Protein 4AE8 (pdb70)

Foldseek 3Di:
DWDFQQDDDPLDDPLLVVVVVVVVVVCVVVQKDKDTDTWVDTDPQVPDDPQAAWRKIWIAGQVQLKIKMKIFGHPNQDDPVQFGNPVSVQVVLCVGQLVSCCVHPHDKAWDDKFKDFDATHGHRAIKMKMKGQPDDDPQKTKMWIWIAHSVRPGTGMIMITIIGHDD/DDFLQDDDPLDDPLLVVVVVVVVVVPPVPQKDKDTDDDVPDDDPQPPDDPQAAWRWTWMAGVVQLKIKIKIWGHPNQDDPVQFGDPVSVQVVLCVGQVVSCCSVANDWAWDDKFKDFDATHGHRAIWMKMKGFDDDDPQKTKMKIWIAHSVRPGTGMIMITIIGHD/DDFLQDDDPLDDPLLVVVVVVVVVVPVVPQKDKDTDDDPCVPDDDPQPPDPPQAAWRWIWMAGVVQLKIKIKIWGHPNQDDPVFFGDPVSVQVVLCVGQVVSVCVVQNDWAWDDKFKDFDATHGHRAIWMKMKHFDDDDPQKTKMKIWIAHSVRPDTGMIMITIIGDD/DDFQQDDDPLDDPLLVVLVVVVVVVPVVPQKDKDTDDVDDDPQPPDDPQAAWRKIWIAGQVQLKIKMKIFGHPNQDDPVQFGDPVSVQVVQCVGQLVSCCVHPHDKAWDDKFKDFDATHGHRFIKMKMKHFDDDDPQKTKMWIWIAHSVRPGTGMIMITIIGHDD

Structure (mmCIF, N/CA/C/O backbone):
data_4AE8
#
_entry.id   4AE8
#
_cell.length_a   50.539
_cell.length_b   58.211
_cell.length_c   69.681
_cell.angle_alpha   89.96
_cell.angle_beta   71.14
_cell.angle_gamma   64.60
#
_symmetry.space_group_name_H-M   'P 1'
#
loop_
_entity.id
_entity.type
_entity.pdbx_description
1 polymer 'THIOESTERASE SUPERFAMILY MEMBER 4'
2 water water
#
loop_
_atom_site.group_PDB
_atom_site.id
_atom_site.type_symbol
_atom_site.label_atom_id
_atom_site.label_alt_id
_atom_site.label_comp_id
_atom_site.label_asym_id
_atom_site.label_entity_id
_atom_site.label_seq_id
_atom_site.pdbx_PDB_ins_code
_atom_site.Cartn_x
_atom_site.Cartn_y
_atom_site.Cartn_z
_atom_site.occupancy
_atom_site.B_iso_or_equiv
_atom_site.auth_seq_id
_atom_site.auth_comp_id
_atom_site.auth_asym_id
_atom_site.auth_atom_id
_atom_site.pdbx_PDB_model_num
ATOM 1 N N . ILE A 1 13 ? 21.160 -46.287 1.506 1.00 59.99 42 ILE A N 1
ATOM 2 C CA . ILE A 1 13 ? 22.075 -46.638 2.587 1.00 57.65 42 ILE A CA 1
ATOM 3 C C . ILE A 1 13 ? 22.355 -45.423 3.473 1.00 56.73 42 ILE A C 1
ATOM 4 O O . ILE A 1 13 ? 23.075 -45.515 4.469 1.00 59.27 42 ILE A O 1
ATOM 9 N N . LEU A 1 14 ? 21.776 -44.285 3.101 1.00 53.06 43 LEU A N 1
ATOM 10 C CA . LEU A 1 14 ? 21.933 -43.047 3.859 1.00 47.22 43 LEU A CA 1
ATOM 11 C C . LEU A 1 14 ? 21.119 -43.110 5.144 1.00 38.54 43 LEU A C 1
ATOM 12 O O . LEU A 1 14 ? 19.984 -43.584 5.137 1.00 37.38 43 LEU A O 1
ATOM 17 N N . LYS A 1 15 ? 21.686 -42.625 6.245 1.00 30.67 44 LYS A N 1
ATOM 18 C CA . LYS A 1 15 ? 20.949 -42.615 7.503 1.00 25.70 44 LYS A CA 1
ATOM 19 C C . LYS A 1 15 ? 19.949 -41.467 7.551 1.00 20.44 44 LYS A C 1
ATOM 20 O O . LYS A 1 15 ? 20.296 -40.308 7.296 1.00 23.23 44 LYS A O 1
ATOM 26 N N . ASP A 1 16 ? 18.704 -41.806 7.871 1.00 17.97 45 ASP A N 1
ATOM 27 C CA . ASP A 1 16 ? 17.659 -40.819 8.121 1.00 15.22 45 ASP A CA 1
ATOM 28 C C . ASP A 1 16 ? 17.906 -40.210 9.498 1.00 16.94 45 ASP A C 1
ATOM 29 O O . ASP A 1 16 ? 17.920 -40.918 10.506 1.00 19.98 45 ASP A O 1
ATOM 34 N N . CYS A 1 17 ? 18.113 -38.895 9.535 1.00 14.90 46 CYS A N 1
ATOM 35 C CA . CYS A 1 17 ? 18.479 -38.185 10.761 1.00 17.00 46 CYS A CA 1
ATOM 36 C C . CYS A 1 17 ? 17.274 -37.552 11.445 1.00 17.51 46 CYS A C 1
ATOM 37 O O . CYS A 1 17 ? 17.392 -37.016 12.551 1.00 14.38 46 CYS A O 1
ATOM 40 N N . SER A 1 18 ? 16.123 -37.604 10.788 1.00 11.45 47 SER A N 1
ATOM 41 C CA . SER A 1 18 ? 14.915 -36.962 11.304 1.00 11.01 47 SER A CA 1
ATOM 42 C C . SER A 1 18 ? 14.096 -37.931 12.147 1.00 15.57 47 SER A C 1
ATOM 43 O O . SER A 1 18 ? 12.877 -38.055 11.983 1.00 14.77 47 SER A O 1
ATOM 46 N N . VAL A 1 19 ? 14.785 -38.588 13.077 1.00 11.46 48 VAL A N 1
ATOM 47 C CA . VAL A 1 19 ? 14.179 -39.562 13.977 1.00 15.02 48 VAL A CA 1
ATOM 48 C C . VAL A 1 19 ? 14.894 -39.411 15.304 1.00 16.01 48 VAL A C 1
ATOM 49 O O . VAL A 1 19 ? 15.978 -38.826 15.352 1.00 15.65 48 VAL A O 1
ATOM 53 N N . PRO A 1 20 ? 14.293 -39.930 16.384 1.00 12.70 49 PRO A N 1
ATOM 54 C CA . PRO A 1 20 ? 14.929 -39.781 17.699 1.00 15.34 49 PRO A CA 1
ATOM 55 C C . PRO A 1 20 ? 16.327 -40.389 17.790 1.00 16.37 49 PRO A C 1
ATOM 56 O O . PRO A 1 20 ? 16.630 -41.397 17.161 1.00 17.65 49 PRO A O 1
ATOM 60 N N . ASN A 1 21 ? 17.180 -39.741 18.573 1.00 15.63 50 ASN A N 1
ATOM 61 C CA . ASN A 1 21 ? 18.440 -40.328 18.986 1.00 17.53 50 ASN A CA 1
ATOM 62 C C . ASN A 1 21 ? 18.614 -39.974 20.459 1.00 13.77 50 ASN A C 1
ATOM 63 O O . ASN A 1 21 ? 17.755 -39.279 21.017 1.00 14.95 50 ASN A O 1
ATOM 68 N N . PRO A 1 22 ? 19.664 -40.494 21.107 1.00 18.08 51 PRO A N 1
ATOM 69 C CA . PRO A 1 22 ? 19.763 -40.278 22.557 1.00 19.16 51 PRO A CA 1
ATOM 70 C C . PRO A 1 22 ? 19.906 -38.814 22.985 1.00 17.95 51 PRO A C 1
ATOM 71 O O . PRO A 1 22 ? 19.751 -38.535 24.176 1.00 20.69 51 PRO A O 1
ATOM 75 N N . SER A 1 23 ? 20.189 -37.900 22.060 1.00 16.23 52 SER A N 1
ATOM 76 C CA . SER A 1 23 ? 20.333 -36.489 22.442 1.00 13.83 52 SER A CA 1
ATOM 77 C C . SER A 1 23 ? 18.991 -35.772 22.592 1.00 11.77 52 SER A C 1
ATOM 78 O O . SER A 1 23 ? 18.933 -34.651 23.099 1.00 18.79 52 SER A O 1
ATOM 81 N N . TRP A 1 24 ? 17.918 -36.415 22.138 1.00 16.63 53 TRP A N 1
ATOM 82 C CA . TRP A 1 24 ? 16.607 -35.769 22.099 1.00 19.71 53 TRP A CA 1
ATOM 83 C C . TRP A 1 24 ? 16.006 -35.609 23.501 1.00 20.00 53 TRP A C 1
ATOM 84 O O . TRP A 1 24 ? 15.871 -36.585 24.242 1.00 21.78 53 TRP A O 1
ATOM 95 N N . ASN A 1 25 ? 15.666 -34.373 23.865 1.00 14.93 54 ASN A N 1
ATOM 96 C CA . ASN A 1 25 ? 15.004 -34.111 25.145 1.00 17.90 54 ASN A CA 1
ATOM 97 C C . ASN A 1 25 ? 13.586 -34.677 25.143 1.00 18.78 54 ASN A C 1
ATOM 98 O O . ASN A 1 25 ? 12.972 -34.863 24.087 1.00 13.26 54 ASN A O 1
ATOM 103 N N . LYS A 1 26 ? 13.059 -34.930 26.333 1.00 17.95 55 LYS A N 1
ATOM 104 C CA . LYS A 1 26 ? 11.772 -35.602 26.470 1.00 18.72 55 LYS A CA 1
ATOM 105 C C . LYS A 1 26 ? 10.614 -34.812 25.870 1.00 21.29 55 LYS A C 1
ATOM 106 O O . LYS A 1 26 ? 9.678 -35.400 25.333 1.00 19.55 55 LYS A O 1
ATOM 112 N N . ASP A 1 27 ? 10.670 -33.484 25.946 1.00 17.25 56 ASP A N 1
ATOM 113 C CA . ASP A 1 27 ? 9.602 -32.699 25.352 1.00 18.71 56 ASP A CA 1
ATOM 114 C C . ASP A 1 27 ? 9.616 -32.807 23.830 1.00 15.15 56 ASP A C 1
ATOM 115 O O . ASP A 1 27 ? 8.561 -32.807 23.212 1.00 15.28 56 ASP A O 1
ATOM 120 N N . LEU A 1 28 ? 10.800 -32.940 23.238 1.00 13.88 57 LEU A N 1
ATOM 121 C CA . LEU A 1 28 ? 10.876 -33.128 21.790 1.00 11.21 57 LEU A CA 1
ATOM 122 C C . LEU A 1 28 ? 10.327 -34.507 21.456 1.00 11.67 57 LEU A C 1
ATOM 123 O O . LEU A 1 28 ? 9.616 -34.677 20.467 1.00 13.78 57 LEU A O 1
ATOM 128 N N . ARG A 1 29 ? 10.655 -35.490 22.279 1.00 13.38 58 ARG A N 1
ATOM 129 C CA . ARG A 1 29 ? 10.165 -36.846 22.027 1.00 12.11 58 ARG A CA 1
ATOM 130 C C . ARG A 1 29 ? 8.644 -36.904 22.098 1.00 19.63 58 ARG A C 1
ATOM 131 O O . ARG A 1 29 ? 8.001 -37.534 21.253 1.00 17.52 58 ARG A O 1
ATOM 139 N N . LEU A 1 30 ? 8.070 -36.224 23.086 1.00 15.17 59 LEU A N 1
ATOM 140 C CA . LEU A 1 30 ? 6.618 -36.203 23.249 1.00 13.58 59 LEU A CA 1
ATOM 141 C C . LEU A 1 30 ? 5.940 -35.536 22.060 1.00 16.17 59 LEU A C 1
ATOM 142 O O . LEU A 1 30 ? 4.955 -36.044 21.543 1.00 19.67 59 LEU A O 1
ATOM 147 N N . LEU A 1 31 ? 6.463 -34.390 21.641 1.00 11.70 60 LEU A N 1
ATOM 148 C CA . LEU A 1 31 ? 5.893 -33.704 20.481 1.00 11.47 60 LEU A CA 1
ATOM 149 C C . LEU A 1 31 ? 6.076 -34.519 19.190 1.00 13.57 60 LEU A C 1
ATOM 150 O O . LEU A 1 31 ? 5.187 -34.548 18.346 1.00 15.79 60 LEU A O 1
ATOM 155 N N . PHE A 1 32 ? 7.224 -35.180 19.042 1.00 12.58 61 PHE A N 1
ATOM 156 C CA . PHE A 1 32 ? 7.448 -36.093 17.925 1.00 14.23 61 PHE A CA 1
ATOM 157 C C . PHE A 1 32 ? 6.365 -37.168 17.891 1.00 17.99 61 PHE A C 1
ATOM 158 O O . PHE A 1 32 ? 5.775 -37.429 16.849 1.00 13.88 61 PHE A O 1
ATOM 166 N N . ASP A 1 33 ? 6.094 -37.772 19.040 1.00 12.49 62 ASP A N 1
ATOM 167 C CA . ASP A 1 33 ? 5.044 -38.777 19.151 1.00 13.37 62 ASP A CA 1
ATOM 168 C C . ASP A 1 33 ? 3.680 -38.236 18.731 1.00 13.80 62 ASP A C 1
ATOM 169 O O . ASP A 1 33 ? 2.909 -38.919 18.053 1.00 15.46 62 ASP A O 1
ATOM 174 N N . GLN A 1 34 ? 3.383 -37.001 19.120 1.00 14.68 63 GLN A N 1
ATOM 175 C CA . GLN A 1 34 ? 2.109 -36.402 18.761 1.00 17.79 63 GLN A CA 1
ATOM 176 C C . GLN A 1 34 ? 2.015 -36.265 17.247 1.00 18.20 63 GLN A C 1
ATOM 177 O O . GLN A 1 34 ? 1.001 -36.591 16.648 1.00 14.67 63 GLN A O 1
ATOM 183 N N . PHE A 1 35 ? 3.089 -35.800 16.619 1.00 11.54 64 PHE A N 1
ATOM 184 C CA . PHE A 1 35 ? 3.047 -35.623 15.166 1.00 9.44 64 PHE A CA 1
ATOM 185 C C . PHE A 1 35 ? 3.059 -36.936 14.389 1.00 14.41 64 PHE A C 1
ATOM 186 O O . PHE A 1 35 ? 2.464 -37.034 13.312 1.00 12.93 64 PHE A O 1
ATOM 194 N N . MET A 1 36 ? 3.711 -37.953 14.931 1.00 13.15 65 MET A N 1
ATOM 195 C CA . MET A 1 36 ? 3.661 -39.269 14.296 1.00 13.19 65 MET A CA 1
ATOM 196 C C . MET A 1 36 ? 2.216 -39.770 14.309 1.00 17.85 65 MET A C 1
ATOM 197 O O . MET A 1 36 ? 1.737 -40.350 13.331 1.00 13.97 65 MET A O 1
ATOM 202 N N . LYS A 1 37 ? 1.508 -39.496 15.399 1.00 13.95 66 LYS A N 1
ATOM 203 C CA . LYS A 1 37 ? 0.092 -39.863 15.502 1.00 16.26 66 LYS A CA 1
ATOM 204 C C . LYS A 1 37 ? -0.765 -39.110 14.467 1.00 17.64 66 LYS A C 1
ATOM 205 O O . LYS A 1 37 ? -1.687 -39.675 13.880 1.00 15.41 66 LYS A O 1
ATOM 211 N N . LYS A 1 38 ? -0.452 -37.838 14.233 1.00 11.85 67 LYS A N 1
ATOM 212 C CA . LYS A 1 38 ? -1.143 -37.067 13.205 1.00 12.81 67 LYS A CA 1
ATOM 213 C C . LYS A 1 38 ? -0.903 -37.604 11.805 1.00 14.74 67 LYS A C 1
ATOM 214 O O . LYS A 1 38 ? -1.665 -37.289 10.884 1.00 17.08 67 LYS A O 1
ATOM 220 N N . CYS A 1 39 ? 0.154 -38.402 11.631 1.00 13.71 68 CYS A N 1
ATOM 221 C CA . CYS A 1 39 ? 0.459 -39.014 10.332 1.00 12.58 68 CYS A CA 1
ATOM 222 C C . CYS A 1 39 ? -0.434 -40.217 10.031 1.00 14.68 68 CYS A C 1
ATOM 223 O O . CYS A 1 39 ? -0.503 -40.678 8.900 1.00 16.45 68 CYS A O 1
ATOM 226 N N . GLU A 1 40 ? -1.116 -40.706 11.058 1.00 15.41 69 GLU A N 1
ATOM 227 C CA . GLU A 1 40 ? -1.915 -41.928 10.964 1.00 21.63 69 GLU A CA 1
ATOM 228 C C . GLU A 1 40 ? -2.894 -41.916 9.787 1.00 23.42 69 GLU A C 1
ATOM 229 O O . GLU A 1 40 ? -2.991 -42.891 9.041 1.00 20.24 69 GLU A O 1
ATOM 235 N N . ASP A 1 41 ? -3.614 -40.813 9.615 1.00 20.00 70 ASP A N 1
ATOM 236 C CA . ASP A 1 41 ? -4.630 -40.740 8.572 1.00 19.94 70 ASP A CA 1
ATOM 237 C C . ASP A 1 41 ? -4.080 -40.283 7.220 1.00 16.47 70 ASP A C 1
ATOM 238 O O . ASP A 1 41 ? -4.831 -40.157 6.249 1.00 21.56 70 ASP A O 1
ATOM 243 N N . GLY A 1 42 ? -2.767 -40.054 7.156 1.00 15.00 71 GLY A N 1
ATOM 244 C CA . GLY A 1 42 ? -2.112 -39.678 5.915 1.00 18.17 71 GLY A CA 1
ATOM 245 C C . GLY A 1 42 ? -2.096 -38.188 5.632 1.00 16.29 71 GLY A C 1
ATOM 246 O O . GLY A 1 42 ? -1.503 -37.749 4.646 1.00 20.54 71 GLY A O 1
ATOM 247 N N A SER A 1 43 ? -2.778 -37.416 6.470 0.50 16.58 72 SER A N 1
ATOM 248 N N B SER A 1 43 ? -2.739 -37.411 6.500 0.50 16.66 72 SER A N 1
ATOM 249 C CA A SER A 1 43 ? -2.820 -35.969 6.290 0.50 14.30 72 SER A CA 1
ATOM 250 C CA B SER A 1 43 ? -2.843 -35.961 6.315 0.50 14.45 72 SER A CA 1
ATOM 251 C C A SER A 1 43 ? -1.429 -35.371 6.458 0.50 15.31 72 SER A C 1
ATOM 252 C C B SER A 1 43 ? -1.532 -35.232 6.622 0.50 16.14 72 SER A C 1
ATOM 253 O O A SER A 1 43 ? -1.023 -34.495 5.692 0.50 16.41 72 SER A O 1
ATOM 254 O O B SER A 1 43 ? -1.297 -34.126 6.122 0.50 9.07 72 SER A O 1
ATOM 259 N N . TRP A 1 44 ? -0.708 -35.841 7.474 1.00 13.34 73 TRP A N 1
ATOM 260 C CA . TRP A 1 44 ? 0.663 -35.395 7.721 1.00 12.89 73 TRP A CA 1
ATOM 261 C C . TRP A 1 44 ? 1.640 -36.483 7.294 1.00 10.90 73 TRP A C 1
ATOM 262 O O . TRP A 1 44 ? 1.307 -37.678 7.292 1.00 13.58 73 TRP A O 1
ATOM 273 N N . LYS A 1 45 ? 2.845 -36.073 6.936 1.00 8.80 74 LYS A N 1
ATOM 274 C CA . LYS A 1 45 ? 3.909 -37.009 6.582 1.00 10.11 74 LYS A CA 1
ATOM 275 C C . LYS A 1 45 ? 5.233 -36.532 7.164 1.00 14.56 74 LYS A C 1
ATOM 276 O O . LYS A 1 45 ? 5.548 -35.351 7.091 1.00 12.65 74 LYS A O 1
ATOM 282 N N . ARG A 1 46 ? 5.993 -37.438 7.782 1.00 14.31 75 ARG A N 1
ATOM 283 C CA . ARG A 1 46 ? 7.335 -37.109 8.256 1.00 11.89 75 ARG A CA 1
ATOM 284 C C . ARG A 1 46 ? 8.309 -37.111 7.089 1.00 12.28 75 ARG A C 1
ATOM 285 O O . ARG A 1 46 ? 8.302 -38.038 6.270 1.00 17.97 75 ARG A O 1
ATOM 293 N N . LEU A 1 47 ? 9.130 -36.068 7.004 1.00 10.11 76 LEU A N 1
ATOM 294 C CA . LEU A 1 47 ? 10.163 -35.967 5.986 1.00 13.03 76 LEU A CA 1
ATOM 295 C C . LEU A 1 47 ? 11.474 -36.561 6.465 1.00 13.63 76 LEU A C 1
ATOM 296 O O . LEU A 1 47 ? 12.041 -36.105 7.451 1.00 14.44 76 LEU A O 1
ATOM 301 N N . PRO A 1 48 ? 11.956 -37.597 5.776 1.00 13.45 77 PRO A N 1
ATOM 302 C CA . PRO A 1 48 ? 13.326 -38.066 5.980 1.00 13.85 77 PRO A CA 1
ATOM 303 C C . PRO A 1 48 ? 14.332 -36.957 5.712 1.00 16.55 77 PRO A C 1
ATOM 304 O O . PRO A 1 48 ? 14.126 -36.137 4.812 1.00 18.11 77 PRO A O 1
ATOM 308 N N . SER A 1 49 ? 15.410 -36.938 6.487 1.00 15.58 78 SER A N 1
ATOM 309 C CA . SER A 1 49 ? 16.517 -36.011 6.268 1.00 15.78 78 SER A CA 1
ATOM 310 C C . SER A 1 49 ? 17.829 -36.797 6.314 1.00 20.48 78 SER A C 1
ATOM 311 O O . SER A 1 49 ? 18.099 -37.526 7.277 1.00 20.82 78 SER A O 1
ATOM 314 N N . TYR A 1 50 ? 18.647 -36.653 5.281 1.00 29.21 79 TYR A N 1
ATOM 315 C CA . TYR A 1 50 ? 19.836 -37.494 5.155 1.00 38.40 79 TYR A CA 1
ATOM 316 C C . TYR A 1 50 ? 21.162 -36.745 5.247 1.00 41.71 79 TYR A C 1
ATOM 317 O O . TYR A 1 50 ? 21.230 -35.527 5.062 1.00 37.60 79 TYR A O 1
ATOM 326 N N . LYS A 1 51 ? 22.216 -37.500 5.543 1.00 54.37 80 LYS A N 1
ATOM 327 C CA . LYS A 1 51 ? 23.585 -37.007 5.461 1.00 59.28 80 LYS A CA 1
ATOM 328 C C . LYS A 1 51 ? 24.530 -38.169 5.175 1.00 59.66 80 LYS A C 1
ATOM 329 O O . LYS A 1 51 ? 24.085 -39.292 4.931 1.00 59.43 80 LYS A O 1
ATOM 335 N N . GLN A 1 78 ? 33.984 -33.099 1.945 1.00 49.93 107 GLN A N 1
ATOM 336 C CA . GLN A 1 78 ? 33.248 -32.441 0.871 1.00 43.07 107 GLN A CA 1
ATOM 337 C C . GLN A 1 78 ? 31.958 -31.802 1.373 1.00 29.25 107 GLN A C 1
ATOM 338 O O . GLN A 1 78 ? 31.693 -31.758 2.577 1.00 30.79 107 GLN A O 1
ATOM 344 N N . ALA A 1 79 ? 31.163 -31.310 0.431 1.00 24.35 108 ALA A N 1
ATOM 345 C CA . ALA A 1 79 ? 29.923 -30.601 0.747 1.00 28.22 108 ALA A CA 1
ATOM 346 C C . ALA A 1 79 ? 28.948 -31.439 1.578 1.00 30.61 108 ALA A C 1
ATOM 347 O O . ALA A 1 79 ? 28.747 -32.629 1.320 1.00 28.80 108 ALA A O 1
ATOM 349 N N . GLN A 1 80 ? 28.341 -30.796 2.569 1.00 24.85 109 GLN A N 1
ATOM 350 C CA . GLN A 1 80 ? 27.348 -31.421 3.427 1.00 21.18 109 GLN A CA 1
ATOM 351 C C . GLN A 1 80 ? 26.246 -30.413 3.699 1.00 15.71 109 GLN A C 1
ATOM 352 O O . GLN A 1 80 ? 26.512 -29.215 3.812 1.00 21.82 109 GLN A O 1
ATOM 358 N N . LEU A 1 81 ? 25.014 -30.895 3.811 1.00 15.15 110 LEU A N 1
ATOM 359 C CA . LEU A 1 81 ? 23.903 -30.037 4.182 1.00 13.94 110 LEU A CA 1
ATOM 360 C C . LEU A 1 81 ? 24.229 -29.371 5.512 1.00 15.69 110 LEU A C 1
ATOM 361 O O . LEU A 1 81 ? 24.536 -30.040 6.501 1.00 16.38 110 LEU A O 1
ATOM 366 N N . PHE A 1 82 ? 24.166 -28.046 5.516 1.00 12.52 111 PHE A N 1
ATOM 367 C CA . PHE A 1 82 ? 24.495 -27.235 6.683 1.00 15.22 111 PHE A CA 1
ATOM 368 C C . PHE A 1 82 ? 23.826 -27.725 7.968 1.00 13.46 111 PHE A C 1
ATOM 369 O O . PHE A 1 82 ? 24.478 -27.847 9.024 1.00 14.43 111 PHE A O 1
ATOM 377 N N . THR A 1 83 ? 22.523 -27.992 7.895 1.00 10.74 112 THR A N 1
ATOM 378 C CA . THR A 1 83 ? 21.775 -28.379 9.089 1.00 16.80 112 THR A CA 1
ATOM 379 C C . THR A 1 83 ? 22.040 -29.807 9.585 1.00 17.29 112 THR A C 1
ATOM 380 O O . THR A 1 83 ? 21.559 -30.194 10.646 1.00 14.70 112 THR A O 1
ATOM 384 N N . ARG A 1 84 ? 22.824 -30.580 8.842 1.00 15.24 113 ARG A N 1
ATOM 385 C CA . ARG A 1 84 ? 23.145 -31.948 9.264 1.00 15.18 113 ARG A CA 1
ATOM 386 C C . ARG A 1 84 ? 24.656 -32.138 9.416 1.00 14.63 113 ARG A C 1
ATOM 387 O O . ARG A 1 84 ? 25.163 -33.257 9.346 1.00 18.26 113 ARG A O 1
ATOM 395 N N A SER A 1 85 ? 25.367 -31.041 9.657 0.90 16.15 114 SER A N 1
ATOM 396 N N B SER A 1 85 ? 25.367 -31.035 9.645 0.10 16.35 114 SER A N 1
ATOM 397 C CA A SER A 1 85 ? 26.826 -31.084 9.656 0.90 17.53 114 SER A CA 1
ATOM 398 C CA B SER A 1 85 ? 26.829 -31.051 9.661 0.10 19.02 114 SER A CA 1
ATOM 399 C C A SER A 1 85 ? 27.424 -31.202 11.059 0.90 23.44 114 SER A C 1
ATOM 400 C C B SER A 1 85 ? 27.427 -31.238 11.056 0.10 22.29 114 SER A C 1
ATOM 401 O O A SER A 1 85 ? 28.637 -31.082 11.229 0.90 28.00 114 SER A O 1
ATOM 402 O O B SER A 1 85 ? 28.646 -31.195 11.223 0.10 25.55 114 SER A O 1
ATOM 407 N N . PHE A 1 86 ? 26.572 -31.442 12.052 1.00 20.08 115 PHE A N 1
ATOM 408 C CA . PHE A 1 86 ? 27.033 -31.657 13.427 1.00 24.35 115 PHE A CA 1
ATOM 409 C C . PHE A 1 86 ? 26.747 -33.082 13.892 1.00 19.39 115 PHE A C 1
ATOM 410 O O . PHE A 1 86 ? 25.815 -33.724 13.411 1.00 26.27 115 PHE A O 1
ATOM 418 N N . ASP A 1 87 ? 27.545 -33.574 14.837 1.00 24.71 116 ASP A N 1
ATOM 419 C CA . ASP A 1 87 ? 27.275 -34.873 15.447 1.00 24.79 116 ASP A CA 1
ATOM 420 C C . ASP A 1 87 ? 26.015 -34.788 16.298 1.00 26.12 116 ASP A C 1
ATOM 421 O O . ASP A 1 87 ? 25.577 -33.695 16.654 1.00 21.74 116 ASP A O 1
ATOM 426 N N . ASP A 1 88 ? 25.443 -35.940 16.636 1.00 25.58 117 ASP A N 1
ATOM 427 C CA . ASP A 1 88 ? 24.167 -35.968 17.342 1.00 20.71 117 ASP A CA 1
ATOM 428 C C . ASP A 1 88 ? 24.167 -35.108 18.603 1.00 23.63 117 ASP A C 1
ATOM 429 O O . ASP A 1 88 ? 25.012 -35.277 19.495 1.00 22.23 117 ASP A O 1
ATOM 434 N N . GLY A 1 89 ? 23.202 -34.197 18.671 1.00 22.76 118 GLY A N 1
ATOM 435 C CA . GLY A 1 89 ? 22.954 -33.425 19.873 1.00 14.89 118 GLY A CA 1
ATOM 436 C C . GLY A 1 89 ? 23.689 -32.110 19.952 1.00 14.97 118 GLY A C 1
ATOM 437 O O . GLY A 1 89 ? 23.229 -31.178 20.613 1.00 19.56 118 GLY A O 1
ATOM 438 N N . LEU A 1 90 ? 24.823 -32.029 19.268 1.00 17.70 119 LEU A N 1
ATOM 439 C CA . LEU A 1 90 ? 25.672 -30.846 19.348 1.00 15.39 119 LEU A CA 1
ATOM 440 C C . LEU A 1 90 ? 25.147 -29.661 18.551 1.00 17.65 119 LEU A C 1
ATOM 441 O O . LEU A 1 90 ? 25.331 -28.508 18.950 1.00 15.70 119 LEU A O 1
ATOM 446 N N . GLY A 1 91 ? 24.491 -29.951 17.431 1.00 15.52 120 GLY A N 1
ATOM 447 C CA . GLY A 1 91 ? 24.044 -28.916 16.513 1.00 12.34 120 GLY A CA 1
ATOM 448 C C . GLY A 1 91 ? 22.535 -28.845 16.364 1.00 16.15 120 GLY A C 1
ATOM 449 O O . GLY A 1 91 ? 21.801 -28.702 17.340 1.00 15.59 120 GLY A O 1
ATOM 450 N N . PHE A 1 92 ? 22.070 -28.936 15.123 1.00 11.14 121 PHE A N 1
ATOM 451 C CA . PHE A 1 92 ? 20.641 -28.922 14.842 1.00 10.36 121 PHE A CA 1
ATOM 452 C C . PHE A 1 92 ? 20.061 -30.327 14.997 1.00 14.16 121 PHE A C 1
ATOM 453 O O . PHE A 1 92 ? 20.466 -31.249 14.282 1.00 16.34 121 PHE A O 1
ATOM 461 N N . GLU A 1 93 ? 19.122 -30.490 15.924 1.00 11.54 122 GLU A N 1
ATOM 462 C CA . GLU A 1 93 ? 18.333 -31.723 15.991 1.00 10.42 122 GLU A CA 1
ATOM 463 C C . GLU A 1 93 ? 16.936 -31.323 15.571 1.00 8.95 122 GLU A C 1
ATOM 464 O O . GLU A 1 93 ? 16.333 -30.426 16.150 1.00 11.68 122 GLU A O 1
ATOM 470 N N . TYR A 1 94 ? 16.404 -31.962 14.541 1.00 12.27 123 TYR A N 1
ATOM 471 C CA . TYR A 1 94 ? 15.106 -31.537 14.053 1.00 11.57 123 TYR A CA 1
ATOM 472 C C . TYR A 1 94 ? 14.440 -32.627 13.254 1.00 8.79 123 TYR A C 1
ATOM 473 O O . TYR A 1 94 ? 15.079 -33.590 12.850 1.00 9.55 123 TYR A O 1
ATOM 482 N N . VAL A 1 95 ? 13.139 -32.453 13.079 1.00 9.54 124 VAL A N 1
ATOM 483 C CA . VAL A 1 95 ? 12.339 -33.290 12.190 1.00 11.55 124 VAL A CA 1
ATOM 484 C C . VAL A 1 95 ? 11.225 -32.439 11.607 1.00 9.62 124 VAL A C 1
ATOM 485 O O . VAL A 1 95 ? 10.627 -31.618 12.300 1.00 10.42 124 VAL A O 1
ATOM 489 N N . MET A 1 96 ? 10.956 -32.599 10.311 1.00 7.44 125 MET A N 1
ATOM 490 C CA . MET A 1 96 ? 9.849 -31.888 9.710 1.00 11.70 125 MET A CA 1
ATOM 491 C C . MET A 1 96 ? 8.651 -32.789 9.403 1.00 8.90 125 MET A C 1
ATOM 492 O O . MET A 1 96 ? 8.805 -33.949 9.018 1.00 10.40 125 MET A O 1
ATOM 497 N N . PHE A 1 97 ? 7.461 -32.230 9.602 1.00 8.79 126 PHE A N 1
ATOM 498 C CA . PHE A 1 97 ? 6.208 -32.890 9.227 1.00 11.61 126 PHE A CA 1
ATOM 499 C C . PHE A 1 97 ? 5.431 -31.991 8.265 1.00 10.83 126 PHE A C 1
ATOM 500 O O . PHE A 1 97 ? 5.229 -30.793 8.532 1.00 10.13 126 PHE A O 1
ATOM 508 N N . TYR A 1 98 ? 5.011 -32.562 7.138 1.00 8.22 127 TYR A N 1
ATOM 509 C CA . TYR A 1 98 ? 4.346 -31.792 6.093 1.00 12.16 127 TYR A CA 1
ATOM 510 C C . TYR A 1 98 ? 2.885 -32.189 5.955 1.00 11.10 127 TYR A C 1
ATOM 511 O O . TYR A 1 98 ? 2.571 -33.379 5.921 1.00 9.84 127 TYR A O 1
ATOM 520 N N . ASN A 1 99 ? 1.997 -31.196 5.897 1.00 8.70 128 ASN A N 1
ATOM 521 C CA . ASN A 1 99 ? 0.581 -31.436 5.599 1.00 7.49 128 ASN A CA 1
ATOM 522 C C . ASN A 1 99 ? 0.269 -30.820 4.227 1.00 8.67 128 ASN A C 1
ATOM 523 O O . ASN A 1 99 ? 0.206 -29.590 4.087 1.00 10.88 128 ASN A O 1
ATOM 528 N N . ASP A 1 100 ? 0.103 -31.666 3.224 1.00 7.56 129 ASP A N 1
ATOM 529 C CA . ASP A 1 100 ? -0.033 -31.181 1.857 1.00 9.42 129 ASP A CA 1
ATOM 530 C C . ASP A 1 100 ? -1.350 -30.456 1.588 1.00 14.09 129 ASP A C 1
ATOM 531 O O . ASP A 1 100 ? -1.360 -29.453 0.861 1.00 14.00 129 ASP A O 1
ATOM 536 N N . ILE A 1 101 ? -2.461 -30.937 2.141 1.00 13.73 130 ILE A N 1
ATOM 537 C CA . ILE A 1 101 ? -3.716 -30.230 1.898 1.00 16.17 130 ILE A CA 1
ATOM 538 C C . ILE A 1 101 ? -3.690 -28.815 2.499 1.00 12.95 130 ILE A C 1
ATOM 539 O O . ILE A 1 101 ? -4.204 -27.873 1.897 1.00 17.16 130 ILE A O 1
ATOM 544 N N . GLU A 1 102 ? -3.045 -28.666 3.657 1.00 9.87 131 GLU A N 1
ATOM 545 C CA . GLU A 1 102 ? -2.885 -27.356 4.287 1.00 9.60 131 GLU A CA 1
ATOM 546 C C . GLU A 1 102 ? -1.732 -26.501 3.734 1.00 11.64 131 GLU A C 1
ATOM 547 O O . GLU A 1 102 ? -1.646 -25.316 4.048 1.00 14.58 131 GLU A O 1
ATOM 553 N N . LYS A 1 103 ? -0.842 -27.099 2.943 1.00 8.83 132 LYS A N 1
ATOM 554 C CA . LYS A 1 103 ? 0.390 -26.427 2.505 1.00 9.12 132 LYS A CA 1
ATOM 555 C C . LYS A 1 103 ? 1.121 -25.874 3.719 1.00 10.73 132 LYS A C 1
ATOM 556 O O . LYS A 1 103 ? 1.534 -24.709 3.758 1.00 11.57 132 LYS A O 1
ATOM 562 N N A ARG A 1 104 ? 1.272 -26.743 4.709 0.50 7.71 133 ARG A N 1
ATOM 563 N N B ARG A 1 104 ? 1.296 -26.740 4.709 0.50 7.60 133 ARG A N 1
ATOM 564 C CA A ARG A 1 104 ? 1.812 -26.386 6.015 0.50 10.66 133 ARG A CA 1
ATOM 565 C CA B ARG A 1 104 ? 1.795 -26.357 6.030 0.50 10.56 133 ARG A CA 1
ATOM 566 C C A ARG A 1 104 ? 2.983 -27.286 6.376 0.50 10.18 133 ARG A C 1
ATOM 567 C C B ARG A 1 104 ? 2.929 -27.277 6.478 0.50 10.13 133 ARG A C 1
ATOM 568 O O A ARG A 1 104 ? 2.931 -28.503 6.174 0.50 10.37 133 ARG A O 1
ATOM 569 O O B ARG A 1 104 ? 2.797 -28.502 6.430 0.50 12.67 133 ARG A O 1
ATOM 584 N N . MET A 1 105 ? 4.043 -26.685 6.906 1.00 9.68 134 MET A N 1
ATOM 585 C CA . MET A 1 105 ? 5.206 -27.457 7.345 1.00 8.22 134 MET A CA 1
ATOM 586 C C . MET A 1 105 ? 5.501 -27.130 8.784 1.00 9.67 134 MET A C 1
ATOM 587 O O . MET A 1 105 ? 5.651 -25.967 9.127 1.00 9.39 134 MET A O 1
ATOM 592 N N . VAL A 1 106 ? 5.576 -28.159 9.610 1.00 7.26 135 VAL A N 1
ATOM 593 C CA . VAL A 1 106 ? 5.969 -28.015 11.010 1.00 7.66 135 VAL A CA 1
ATOM 594 C C . VAL A 1 106 ? 7.356 -28.602 11.222 1.00 16.01 135 VAL A C 1
ATOM 595 O O . VAL A 1 106 ? 7.635 -29.735 10.821 1.00 15.57 135 VAL A O 1
ATOM 599 N N . CYS A 1 107 ? 8.236 -27.824 11.845 1.00 10.07 136 CYS A N 1
ATOM 600 C CA . CYS A 1 107 ? 9.545 -28.330 12.228 1.00 11.03 136 CYS A CA 1
ATOM 601 C C . CYS A 1 107 ? 9.676 -28.379 13.740 1.00 9.55 136 CYS A C 1
ATOM 602 O O . CYS A 1 107 ? 9.457 -27.375 14.429 1.00 12.54 136 CYS A O 1
ATOM 605 N N . LEU A 1 108 ? 10.047 -29.537 14.254 1.00 6.42 137 LEU A N 1
ATOM 606 C CA . LEU A 1 108 ? 10.404 -29.646 15.663 1.00 6.74 137 LEU A CA 1
ATOM 607 C C . LEU A 1 108 ? 11.916 -29.506 15.754 1.00 6.95 137 LEU A C 1
ATOM 608 O O . LEU A 1 108 ? 12.654 -30.235 15.088 1.00 9.24 137 LEU A O 1
ATOM 613 N N . PHE A 1 109 ? 12.387 -28.577 16.588 1.00 9.63 138 PHE A N 1
ATOM 614 C CA . PHE A 1 109 ? 13.796 -28.195 16.587 1.00 8.95 138 PHE A CA 1
ATOM 615 C C . PHE A 1 109 ? 14.364 -28.059 18.000 1.00 10.41 138 PHE A C 1
ATOM 616 O O . PHE A 1 109 ? 13.821 -27.316 18.823 1.00 12.81 138 PHE A O 1
ATOM 624 N N . GLN A 1 110 ? 15.465 -28.762 18.256 1.00 8.12 139 GLN A N 1
ATOM 625 C CA . GLN A 1 110 ? 16.199 -28.648 19.519 1.00 8.10 139 GLN A CA 1
ATOM 626 C C . GLN A 1 110 ? 17.600 -28.181 19.168 1.00 9.88 139 GLN A C 1
ATOM 627 O O . GLN A 1 110 ? 18.351 -28.889 18.495 1.00 12.92 139 GLN A O 1
ATOM 633 N N . GLY A 1 111 ? 17.953 -26.978 19.603 1.00 11.57 140 GLY A N 1
ATOM 634 C CA . GLY A 1 111 ? 19.242 -26.410 19.246 1.00 15.21 140 GLY A CA 1
ATOM 635 C C . GLY A 1 111 ? 20.308 -26.771 20.258 1.00 13.14 140 GLY A C 1
ATOM 636 O O . GLY A 1 111 ? 20.182 -26.444 21.433 1.00 17.60 140 GLY A O 1
ATOM 637 N N . GLY A 1 112 ? 21.366 -27.439 19.804 1.00 12.80 141 GLY A N 1
ATOM 638 C CA . GLY A 1 112 ? 22.412 -27.908 20.698 1.00 16.05 141 GLY A CA 1
ATOM 639 C C . GLY A 1 112 ? 23.443 -26.861 21.090 1.00 15.01 141 GLY A C 1
ATOM 640 O O . GLY A 1 112 ? 23.407 -25.725 20.630 1.00 14.63 141 GLY A O 1
ATOM 641 N N . PRO A 1 113 ? 24.380 -27.246 21.960 1.00 14.03 142 PRO A N 1
ATOM 642 C CA . PRO A 1 113 ? 25.357 -26.302 22.521 1.00 15.71 142 PRO A CA 1
ATOM 643 C C . PRO A 1 113 ? 26.255 -25.602 21.504 1.00 21.88 142 PRO A C 1
ATOM 644 O O . PRO A 1 113 ? 26.749 -24.513 21.809 1.00 17.80 142 PRO A O 1
ATOM 648 N N . TYR A 1 114 ? 26.464 -26.193 20.327 1.00 17.40 143 TYR A N 1
ATOM 649 C CA . TYR A 1 114 ? 27.338 -25.564 19.344 1.00 16.81 143 TYR A CA 1
ATOM 650 C C . TYR A 1 114 ? 26.600 -24.501 18.540 1.00 14.42 143 TYR A C 1
ATOM 651 O O . TYR A 1 114 ? 27.168 -23.928 17.622 1.00 13.81 143 TYR A O 1
ATOM 660 N N . LEU A 1 115 ? 25.334 -24.244 18.866 1.00 12.63 144 LEU A N 1
ATOM 661 C CA . LEU A 1 115 ? 24.578 -23.213 18.151 1.00 13.68 144 LEU A CA 1
ATOM 662 C C . LEU A 1 115 ? 24.489 -21.910 18.934 1.00 12.92 144 LEU A C 1
ATOM 663 O O . LEU A 1 115 ? 23.622 -21.074 18.665 1.00 13.26 144 LEU A O 1
ATOM 668 N N . GLU A 1 116 ? 25.348 -21.752 19.946 1.00 12.08 145 GLU A N 1
ATOM 669 C CA . GLU A 1 116 ? 25.255 -20.583 20.811 1.00 15.33 145 GLU A CA 1
ATOM 670 C C . GLU A 1 116 ? 25.545 -19.246 20.112 1.00 12.49 145 GLU A C 1
ATOM 671 O O . GLU A 1 116 ? 26.434 -19.146 19.273 1.00 12.65 145 GLU A O 1
ATOM 677 N N . GLY A 1 117 ? 24.798 -18.217 20.503 1.00 11.52 146 GLY A N 1
ATOM 678 C CA . GLY A 1 117 ? 25.097 -16.849 20.112 1.00 13.96 146 GLY A CA 1
ATOM 679 C C . GLY A 1 117 ? 25.389 -16.063 21.372 1.00 17.32 146 GLY A C 1
ATOM 680 O O . GLY A 1 117 ? 26.482 -16.162 21.919 1.00 20.36 146 GLY A O 1
ATOM 681 N N . PRO A 1 118 ? 24.404 -15.294 21.850 1.00 16.89 147 PRO A N 1
ATOM 682 C CA . PRO A 1 118 ? 24.560 -14.708 23.187 1.00 24.81 147 PRO A CA 1
ATOM 683 C C . PRO A 1 118 ? 24.722 -15.839 24.197 1.00 24.93 147 PRO A C 1
ATOM 684 O O . PRO A 1 118 ? 24.083 -16.876 24.061 1.00 22.85 147 PRO A O 1
ATOM 688 N N . PRO A 1 119 ? 25.584 -15.656 25.204 1.00 18.74 148 PRO A N 1
ATOM 689 C CA . PRO A 1 119 ? 25.838 -16.697 26.205 1.00 19.86 148 PRO A CA 1
ATOM 690 C C . PRO A 1 119 ? 24.542 -17.331 26.702 1.00 17.46 148 PRO A C 1
ATOM 691 O O . PRO A 1 119 ? 23.688 -16.610 27.222 1.00 26.51 148 PRO A O 1
ATOM 695 N N . GLY A 1 120 ? 24.385 -18.643 26.530 1.00 18.05 149 GLY A N 1
ATOM 696 C CA . GLY A 1 120 ? 23.208 -19.341 27.027 1.00 18.20 149 GLY A CA 1
ATOM 697 C C . GLY A 1 120 ? 22.019 -19.415 26.070 1.00 15.40 149 GLY A C 1
ATOM 698 O O . GLY A 1 120 ? 20.985 -20.006 26.406 1.00 18.56 149 GLY A O 1
ATOM 699 N N . PHE A 1 121 ? 22.144 -18.795 24.900 1.00 16.89 150 PHE A N 1
ATOM 700 C CA . PHE A 1 121 ? 21.027 -18.716 23.959 1.00 16.41 150 PHE A CA 1
ATOM 701 C C . PHE A 1 121 ? 21.406 -19.105 22.538 1.00 15.03 150 PHE A C 1
ATOM 702 O O . PHE A 1 121 ? 22.575 -19.055 22.156 1.00 14.96 150 PHE A O 1
ATOM 710 N N . ILE A 1 122 ? 20.404 -19.513 21.770 1.00 15.28 151 ILE A N 1
ATOM 711 C CA . ILE A 1 122 ? 20.620 -19.879 20.373 1.00 12.93 151 ILE A CA 1
ATOM 712 C C . ILE A 1 122 ? 20.941 -18.659 19.508 1.00 11.48 151 ILE A C 1
ATOM 713 O O . ILE A 1 122 ? 20.250 -17.642 19.550 1.00 12.67 151 ILE A O 1
ATOM 718 N N . HIS A 1 123 ? 22.018 -18.780 18.738 1.00 11.38 152 HIS A N 1
ATOM 719 C CA . HIS A 1 123 ? 22.461 -17.746 17.810 1.00 12.28 152 HIS A CA 1
ATOM 720 C C . HIS A 1 123 ? 21.304 -17.384 16.886 1.00 17.64 152 HIS A C 1
ATOM 721 O O . HIS A 1 123 ? 20.583 -18.259 16.406 1.00 10.84 152 HIS A O 1
ATOM 728 N N . GLY A 1 124 ? 21.106 -16.089 16.669 1.00 15.40 153 GLY A N 1
ATOM 729 C CA . GLY A 1 124 ? 20.049 -15.621 15.791 1.00 18.41 153 GLY A CA 1
ATOM 730 C C . GLY A 1 124 ? 20.173 -16.236 14.414 1.00 13.30 153 GLY A C 1
ATOM 731 O O . GLY A 1 124 ? 19.173 -16.449 13.723 1.00 12.42 153 GLY A O 1
ATOM 732 N N . GLY A 1 125 ? 21.406 -16.532 14.013 1.00 9.36 154 GLY A N 1
ATOM 733 C CA . GLY A 1 125 ? 21.660 -17.147 12.725 1.00 12.48 154 GLY A CA 1
ATOM 734 C C . GLY A 1 125 ? 21.191 -18.586 12.659 1.00 9.26 154 GLY A C 1
ATOM 735 O O . GLY A 1 125 ? 20.738 -19.066 11.629 1.00 8.58 154 GLY A O 1
ATOM 736 N N . ALA A 1 126 ? 21.339 -19.290 13.768 1.00 7.84 155 ALA A N 1
ATOM 737 C CA . ALA A 1 126 ? 20.858 -20.660 13.860 1.00 8.29 155 ALA A CA 1
ATOM 738 C C . ALA A 1 126 ? 19.340 -20.692 13.802 1.00 7.69 155 ALA A C 1
ATOM 739 O O . ALA A 1 126 ? 18.768 -21.581 13.172 1.00 8.12 155 ALA A O 1
ATOM 741 N N . ILE A 1 127 ? 18.694 -19.732 14.461 1.00 8.77 156 ILE A N 1
ATOM 742 C CA . ILE A 1 127 ? 17.244 -19.639 14.424 1.00 5.91 156 ILE A CA 1
ATOM 743 C C . ILE A 1 127 ? 16.835 -19.339 12.979 1.00 7.02 156 ILE A C 1
ATOM 744 O O . ILE A 1 127 ? 15.963 -19.988 12.423 1.00 9.25 156 ILE A O 1
ATOM 749 N N . ALA A 1 128 ? 17.500 -18.371 12.365 1.00 6.62 157 ALA A N 1
ATOM 750 C CA . ALA A 1 128 ? 17.208 -18.044 10.960 1.00 7.17 157 ALA A CA 1
ATOM 751 C C . ALA A 1 128 ? 17.410 -19.239 10.033 1.00 8.89 157 ALA A C 1
ATOM 752 O O . ALA A 1 128 ? 16.678 -19.398 9.061 1.00 8.79 157 ALA A O 1
ATOM 754 N N . THR A 1 129 ? 18.433 -20.042 10.299 1.00 7.91 158 THR A N 1
ATOM 755 C CA . THR A 1 129 ? 18.704 -21.241 9.500 1.00 7.74 158 THR A CA 1
ATOM 756 C C . THR A 1 129 ? 17.541 -22.233 9.544 1.00 10.17 158 THR A C 1
ATOM 757 O O . THR A 1 129 ? 17.088 -22.708 8.503 1.00 8.92 158 THR A O 1
ATOM 761 N N . MET A 1 130 ? 17.046 -22.529 10.740 1.00 10.24 159 MET A N 1
ATOM 762 C CA . MET A 1 130 ? 15.929 -23.466 10.863 1.00 8.50 159 MET A CA 1
ATOM 763 C C . MET A 1 130 ? 14.627 -22.870 10.331 1.00 10.97 159 MET A C 1
ATOM 764 O O . MET A 1 130 ? 13.802 -23.586 9.758 1.00 9.84 159 MET A O 1
ATOM 769 N N . ILE A 1 131 ? 14.453 -21.557 10.476 1.00 12.21 160 ILE A N 1
ATOM 770 C CA . ILE A 1 131 ? 13.320 -20.895 9.826 1.00 13.21 160 ILE A CA 1
ATOM 771 C C . ILE A 1 131 ? 13.415 -21.059 8.306 1.00 11.91 160 ILE A C 1
ATOM 772 O O . ILE A 1 131 ? 12.475 -21.550 7.656 1.00 9.25 160 ILE A O 1
ATOM 777 N N . ASP A 1 132 ? 14.572 -20.698 7.749 1.00 10.38 161 ASP A N 1
ATOM 778 C CA . ASP A 1 132 ? 14.774 -20.793 6.297 1.00 9.99 161 ASP A CA 1
ATOM 779 C C . ASP A 1 132 ? 14.556 -22.232 5.837 1.00 10.86 161 ASP A C 1
ATOM 780 O O . ASP A 1 132 ? 13.952 -22.470 4.781 1.00 10.53 161 ASP A O 1
ATOM 785 N N . ALA A 1 133 ? 15.025 -23.194 6.630 1.00 8.36 162 ALA A N 1
ATOM 786 C CA . ALA A 1 133 ? 14.919 -24.600 6.232 1.00 10.03 162 ALA A CA 1
ATOM 787 C C . ALA A 1 133 ? 13.455 -24.987 6.151 1.00 10.07 162 ALA A C 1
ATOM 788 O O . ALA A 1 133 ? 13.025 -25.706 5.222 1.00 10.29 162 ALA A O 1
ATOM 790 N N . THR A 1 134 ? 12.689 -24.498 7.120 1.00 9.75 163 THR A N 1
ATOM 791 C CA . THR A 1 134 ? 11.287 -24.892 7.265 1.00 7.47 163 THR A CA 1
ATOM 792 C C . THR A 1 134 ? 10.409 -24.246 6.174 1.00 11.17 163 THR A C 1
ATOM 793 O O . THR A 1 134 ? 9.675 -24.940 5.462 1.00 11.86 163 THR A O 1
ATOM 797 N N . VAL A 1 135 ? 10.487 -22.920 6.061 1.00 10.67 164 VAL A N 1
ATOM 798 C CA . VAL A 1 135 ? 9.724 -22.212 5.035 1.00 11.64 164 VAL A CA 1
ATOM 799 C C . VAL A 1 135 ? 10.144 -22.606 3.644 1.00 9.79 164 VAL A C 1
ATOM 800 O O . VAL A 1 135 ? 9.300 -22.692 2.749 1.00 10.36 164 VAL A O 1
ATOM 804 N N . GLY A 1 136 ? 11.442 -22.855 3.439 1.00 8.28 165 GLY A N 1
ATOM 805 C CA . GLY A 1 136 ? 11.917 -23.286 2.130 1.00 10.22 165 GLY A CA 1
ATOM 806 C C . GLY A 1 136 ? 11.444 -24.670 1.738 1.00 9.52 165 GLY A C 1
ATOM 807 O O . GLY A 1 136 ? 11.063 -24.912 0.586 1.00 9.48 165 GLY A O 1
ATOM 808 N N . MET A 1 137 ? 11.452 -25.579 2.700 1.00 8.11 166 MET A N 1
ATOM 809 C CA . MET A 1 137 ? 10.906 -26.910 2.455 1.00 5.91 166 MET A CA 1
ATOM 810 C C . MET A 1 137 ? 9.392 -26.884 2.233 1.00 10.18 166 MET A C 1
ATOM 811 O O . MET A 1 137 ? 8.860 -27.699 1.464 1.00 10.09 166 MET A O 1
ATOM 816 N N . CYS A 1 138 ? 8.697 -25.972 2.904 1.00 8.86 167 CYS A N 1
ATOM 817 C CA . CYS A 1 138 ? 7.257 -25.859 2.729 1.00 6.58 167 CYS A CA 1
ATOM 818 C C . CYS A 1 138 ? 6.997 -25.471 1.274 1.00 7.96 167 CYS A C 1
ATOM 819 O O . CYS A 1 138 ? 6.189 -26.092 0.605 1.00 11.72 167 CYS A O 1
ATOM 822 N N . ALA A 1 139 ? 7.702 -24.452 0.791 1.00 7.95 168 ALA A N 1
ATOM 823 C CA . ALA A 1 139 ? 7.534 -24.009 -0.592 1.00 9.17 168 ALA A CA 1
ATOM 824 C C . ALA A 1 139 ? 7.901 -25.132 -1.560 1.00 12.62 168 ALA A C 1
ATOM 825 O O . ALA A 1 139 ? 7.236 -25.339 -2.585 1.00 12.02 168 ALA A O 1
ATOM 827 N N . MET A 1 140 ? 8.977 -25.844 -1.257 1.00 11.67 169 MET A N 1
ATOM 828 C CA . MET A 1 140 ? 9.466 -26.852 -2.183 1.00 11.80 169 MET A CA 1
ATOM 829 C C . MET A 1 140 ? 8.484 -28.028 -2.284 1.00 9.73 169 MET A C 1
ATOM 830 O O . MET A 1 140 ? 8.186 -28.500 -3.384 1.00 11.93 169 MET A O 1
ATOM 835 N N . MET A 1 141 ? 7.981 -28.492 -1.141 1.00 10.29 170 MET A N 1
ATOM 836 C CA . MET A 1 141 ? 6.981 -29.583 -1.129 1.00 10.23 170 MET A CA 1
ATOM 837 C C . MET A 1 141 ? 5.698 -29.201 -1.877 1.00 14.76 170 MET A C 1
ATOM 838 O O . MET A 1 141 ? 5.063 -30.043 -2.514 1.00 14.13 170 MET A O 1
ATOM 843 N N . ALA A 1 142 ? 5.319 -27.931 -1.803 1.00 14.43 171 ALA A N 1
ATOM 844 C CA . ALA A 1 142 ? 4.145 -27.450 -2.513 1.00 17.63 171 ALA A CA 1
ATOM 845 C C . ALA A 1 142 ? 4.378 -27.258 -4.008 1.00 14.41 171 ALA A C 1
ATOM 846 O O . ALA A 1 142 ? 3.529 -27.647 -4.815 1.00 16.83 171 ALA A O 1
ATOM 848 N N . GLY A 1 143 ? 5.512 -26.666 -4.391 1.00 13.04 172 GLY A N 1
ATOM 849 C CA . GLY A 1 143 ? 5.676 -26.215 -5.768 1.00 13.16 172 GLY A CA 1
ATOM 850 C C . GLY A 1 143 ? 6.976 -26.541 -6.494 1.00 16.96 172 GLY A C 1
ATOM 851 O O . GLY A 1 143 ? 7.155 -26.149 -7.644 1.00 22.37 172 GLY A O 1
ATOM 852 N N . GLY A 1 144 ? 7.880 -27.254 -5.837 1.00 14.28 173 GLY A N 1
ATOM 853 C CA . GLY A 1 144 ? 9.136 -27.647 -6.457 1.00 10.18 173 GLY A CA 1
ATOM 854 C C . GLY A 1 144 ? 10.340 -26.798 -6.087 1.00 17.36 173 GLY A C 1
ATOM 855 O O . GLY A 1 144 ? 10.294 -25.994 -5.148 1.00 18.30 173 GLY A O 1
ATOM 856 N N . ILE A 1 145 ? 11.427 -26.982 -6.834 1.00 17.97 174 ILE A N 1
ATOM 857 C CA . ILE A 1 145 ? 12.696 -26.315 -6.542 1.00 17.14 174 ILE A CA 1
ATOM 858 C C . ILE A 1 145 ? 12.599 -24.792 -6.507 1.00 16.63 174 ILE A C 1
ATOM 859 O O . ILE A 1 145 ? 12.211 -24.164 -7.491 1.00 17.11 174 ILE A O 1
ATOM 864 N N . VAL A 1 146 ? 12.975 -24.213 -5.370 1.00 16.66 175 VAL A N 1
ATOM 865 C CA . VAL A 1 146 ? 12.935 -22.767 -5.179 1.00 19.13 175 VAL A CA 1
ATOM 866 C C . VAL A 1 146 ? 14.233 -22.263 -4.559 1.00 17.80 175 VAL A C 1
ATOM 867 O O . VAL A 1 146 ? 15.021 -23.039 -4.029 1.00 19.21 175 VAL A O 1
ATOM 871 N N . MET A 1 147 ? 14.434 -20.951 -4.617 1.00 21.68 176 MET A N 1
ATOM 872 C CA . MET A 1 147 ? 15.556 -20.305 -3.942 1.00 23.13 176 MET A CA 1
ATOM 873 C C . MET A 1 147 ? 15.020 -19.208 -3.038 1.00 15.08 176 MET A C 1
ATOM 874 O O . MET A 1 147 ? 14.033 -18.554 -3.376 1.00 17.99 176 MET A O 1
ATOM 879 N N . THR A 1 148 ? 15.660 -19.018 -1.886 1.00 17.64 177 THR A N 1
ATOM 880 C CA . THR A 1 148 ? 15.256 -17.964 -0.964 1.00 15.21 177 THR A CA 1
ATOM 881 C C . THR A 1 148 ? 15.496 -16.599 -1.604 1.00 14.16 177 THR A C 1
ATOM 882 O O . THR A 1 148 ? 16.579 -16.343 -2.139 1.00 15.89 177 THR A O 1
ATOM 886 N N . ALA A 1 149 ? 14.488 -15.730 -1.556 1.00 11.25 178 ALA A N 1
ATOM 887 C CA . ALA A 1 149 ? 14.639 -14.354 -2.046 1.00 12.65 178 ALA A CA 1
ATOM 888 C C . ALA A 1 149 ? 14.558 -13.312 -0.925 1.00 15.88 178 ALA A C 1
ATOM 889 O O . ALA A 1 149 ? 15.260 -12.294 -0.959 1.00 10.61 178 ALA A O 1
ATOM 891 N N . ASN A 1 150 ? 13.682 -13.543 0.044 1.00 16.24 179 ASN A N 1
ATOM 892 C CA . ASN A 1 150 ? 13.597 -12.664 1.217 1.00 14.62 179 ASN A CA 1
ATOM 893 C C . ASN A 1 150 ? 13.319 -13.468 2.461 1.00 11.24 179 ASN A C 1
ATOM 894 O O . ASN A 1 150 ? 12.585 -14.467 2.423 1.00 11.25 179 ASN A O 1
ATOM 899 N N . LEU A 1 151 ? 13.928 -13.041 3.560 1.00 10.74 180 LEU A N 1
ATOM 900 C CA . LEU A 1 151 ? 13.666 -13.632 4.859 1.00 12.15 180 LEU A CA 1
ATOM 901 C C . LEU A 1 151 ? 13.571 -12.484 5.848 1.00 13.28 180 LEU A C 1
ATOM 902 O O . LEU A 1 151 ? 14.502 -11.714 5.967 1.00 13.93 180 LEU A O 1
ATOM 907 N N . ASN A 1 152 ? 12.428 -12.335 6.514 1.00 9.38 181 ASN A N 1
ATOM 908 C CA . ASN A 1 152 ? 12.195 -11.186 7.392 1.00 9.27 181 ASN A CA 1
ATOM 909 C C . ASN A 1 152 ? 11.765 -11.731 8.740 1.00 12.70 181 ASN A C 1
ATOM 910 O O . ASN A 1 152 ? 10.638 -12.210 8.899 1.00 13.43 181 ASN A O 1
ATOM 915 N N . ILE A 1 153 ? 12.667 -11.665 9.705 1.00 10.61 182 ILE A N 1
ATOM 916 C CA . ILE A 1 153 ? 12.482 -12.348 10.976 1.00 9.26 182 ILE A CA 1
ATOM 917 C C . ILE A 1 153 ? 12.351 -11.354 12.121 1.00 11.91 182 ILE A C 1
ATOM 918 O O . ILE A 1 153 ? 13.197 -10.477 12.290 1.00 13.00 182 ILE A O 1
ATOM 923 N N . ASN A 1 154 ? 11.262 -11.468 12.876 1.00 12.68 183 ASN A N 1
ATOM 924 C CA . ASN A 1 154 ? 11.121 -10.712 14.103 1.00 10.54 183 ASN A CA 1
ATOM 925 C C . ASN A 1 154 ? 11.422 -11.616 15.278 1.00 13.06 183 ASN A C 1
ATOM 926 O O . ASN A 1 154 ? 10.719 -12.603 15.510 1.00 13.14 183 ASN A O 1
ATOM 931 N N . TYR A 1 155 ? 12.466 -11.276 16.015 1.00 11.67 184 TYR A N 1
ATOM 932 C CA . TYR A 1 155 ? 12.836 -12.037 17.202 1.00 11.11 184 TYR A CA 1
ATOM 933 C C . TYR A 1 155 ? 12.175 -11.381 18.387 1.00 14.49 184 TYR A C 1
ATOM 934 O O . TYR A 1 155 ? 12.476 -10.227 18.717 1.00 19.22 184 TYR A O 1
ATOM 943 N N . LYS A 1 156 ? 11.268 -12.096 19.035 1.00 13.86 185 LYS A N 1
ATOM 944 C CA . LYS A 1 156 ? 10.514 -11.479 20.108 1.00 15.34 185 LYS A CA 1
ATOM 945 C C . LYS A 1 156 ? 11.130 -11.804 21.463 1.00 17.86 185 LYS A C 1
ATOM 946 O O . LYS A 1 156 ? 11.118 -10.981 22.373 1.00 19.98 185 LYS A O 1
ATOM 952 N N . ARG A 1 157 ? 11.676 -13.008 21.580 1.00 15.18 186 ARG A N 1
ATOM 953 C CA . ARG A 1 157 ? 12.277 -13.464 22.834 1.00 15.73 186 ARG A CA 1
ATOM 954 C C . ARG A 1 157 ? 13.428 -14.409 22.505 1.00 18.46 186 ARG A C 1
ATOM 955 O O . ARG A 1 157 ? 13.310 -15.237 21.603 1.00 15.74 186 ARG A O 1
ATOM 963 N N . PRO A 1 158 ? 14.542 -14.306 23.242 1.00 20.61 187 PRO A N 1
ATOM 964 C CA . PRO A 1 158 ? 15.674 -15.182 22.930 1.00 15.28 187 PRO A CA 1
ATOM 965 C C . PRO A 1 158 ? 15.339 -16.628 23.320 1.00 15.48 187 PRO A C 1
ATOM 966 O O . PRO A 1 158 ? 14.534 -16.864 24.223 1.00 20.36 187 PRO A O 1
ATOM 970 N N . ILE A 1 159 ? 15.941 -17.582 22.621 1.00 16.42 188 ILE A N 1
ATOM 971 C CA . ILE A 1 159 ? 15.644 -18.990 22.835 1.00 16.35 188 ILE A CA 1
ATOM 972 C C . ILE A 1 159 ? 16.789 -19.611 23.597 1.00 12.74 188 ILE A C 1
ATOM 973 O O . ILE A 1 159 ? 17.917 -19.629 23.110 1.00 13.03 188 ILE A O 1
ATOM 978 N N . PRO A 1 160 ? 16.518 -20.143 24.797 1.00 17.65 189 PRO A N 1
ATOM 979 C CA . PRO A 1 160 ? 17.625 -20.743 25.542 1.00 19.29 189 PRO A CA 1
ATOM 980 C C . PRO A 1 160 ? 18.279 -21.900 24.788 1.00 19.03 189 PRO A C 1
ATOM 981 O O . PRO A 1 160 ? 17.606 -22.679 24.108 1.00 17.03 189 PRO A O 1
ATOM 985 N N . LEU A 1 161 ? 19.597 -21.988 24.914 1.00 15.12 190 LEU A N 1
ATOM 986 C CA . LEU A 1 161 ? 20.362 -23.078 24.345 1.00 14.14 190 LEU A CA 1
ATOM 987 C C . LEU A 1 161 ? 19.847 -24.438 24.864 1.00 18.10 190 LEU A C 1
ATOM 988 O O . LEU A 1 161 ? 19.519 -24.585 26.050 1.00 19.59 190 LEU A O 1
ATOM 993 N N . CYS A 1 162 ? 19.760 -25.412 23.959 1.00 18.64 191 CYS A N 1
ATOM 994 C CA . CYS A 1 162 ? 19.333 -26.775 24.266 1.00 17.19 191 CYS A CA 1
ATOM 995 C C . CYS A 1 162 ? 17.830 -26.900 24.524 1.00 21.04 191 CYS A C 1
ATOM 996 O O . CYS A 1 162 ? 17.357 -27.929 25.007 1.00 30.71 191 CYS A O 1
ATOM 999 N N . SER A 1 163 ? 17.084 -25.854 24.198 1.00 15.86 192 SER A N 1
ATOM 1000 C CA . SER A 1 163 ? 15.636 -25.878 24.341 1.00 11.86 192 SER A CA 1
ATOM 1001 C C . SER A 1 163 ? 14.998 -26.471 23.083 1.00 11.45 192 SER A C 1
ATOM 1002 O O . SER A 1 163 ? 15.650 -26.589 22.045 1.00 16.54 192 SER A O 1
ATOM 1005 N N . VAL A 1 164 ? 13.731 -26.837 23.201 1.00 13.75 193 VAL A N 1
ATOM 1006 C CA . VAL A 1 164 ? 12.983 -27.357 22.063 1.00 13.57 193 VAL A CA 1
ATOM 1007 C C . VAL A 1 164 ? 11.943 -26.334 21.635 1.00 10.72 193 VAL A C 1
ATOM 1008 O O . VAL A 1 164 ? 11.266 -25.744 22.481 1.00 15.70 193 VAL A O 1
ATOM 1012 N N . VAL A 1 165 ? 11.798 -26.117 20.323 1.00 10.72 194 VAL A N 1
ATOM 1013 C CA . VAL A 1 165 ? 10.758 -25.229 19.810 1.00 14.72 194 VAL A CA 1
ATOM 1014 C C . VAL A 1 165 ? 10.026 -25.858 18.632 1.00 12.15 194 VAL A C 1
ATOM 1015 O O . VAL A 1 165 ? 10.522 -26.813 18.023 1.00 11.18 194 VAL A O 1
ATOM 1019 N N . MET A 1 166 ? 8.849 -25.319 18.332 1.00 9.40 195 MET A N 1
ATOM 1020 C CA . MET A 1 166 ? 8.066 -25.745 17.188 1.00 8.99 195 MET A CA 1
ATOM 1021 C C . MET A 1 166 ? 8.002 -24.582 16.219 1.00 11.91 195 MET A C 1
ATOM 1022 O O . MET A 1 166 ? 7.596 -23.474 16.592 1.00 11.36 195 MET A O 1
ATOM 1027 N N . ILE A 1 167 ? 8.386 -24.844 14.977 1.00 10.30 196 ILE A N 1
ATOM 1028 C CA . ILE A 1 167 ? 8.302 -23.849 13.921 1.00 10.99 196 ILE A CA 1
ATOM 1029 C C . ILE A 1 167 ? 7.132 -24.231 13.034 1.00 12.25 196 ILE A C 1
ATOM 1030 O O . ILE A 1 167 ? 7.133 -25.300 12.446 1.00 13.81 196 ILE A O 1
ATOM 1035 N N . ASN A 1 168 ? 6.107 -23.391 12.994 1.00 10.54 197 ASN A N 1
ATOM 1036 C CA . ASN A 1 168 ? 4.930 -23.693 12.195 1.00 8.43 197 ASN A CA 1
ATOM 1037 C C . ASN A 1 168 ? 4.900 -22.747 11.005 1.00 9.33 197 ASN A C 1
ATOM 1038 O O . ASN A 1 168 ? 4.830 -21.524 11.181 1.00 11.84 197 ASN A O 1
ATOM 1043 N N . SER A 1 169 ? 4.952 -23.298 9.804 1.00 8.82 198 SER A N 1
ATOM 1044 C CA . SER A 1 169 ? 5.003 -22.481 8.606 1.00 7.19 198 SER A CA 1
ATOM 1045 C C . SER A 1 169 ? 3.847 -22.800 7.685 1.00 12.80 198 SER A C 1
ATOM 1046 O O . SER A 1 169 ? 3.316 -23.911 7.702 1.00 13.38 198 SER A O 1
ATOM 1049 N N . GLN A 1 170 ? 3.468 -21.816 6.877 1.00 13.02 199 GLN A N 1
ATOM 1050 C CA . GLN A 1 170 ? 2.320 -21.927 6.001 1.00 16.22 199 GLN A CA 1
ATOM 1051 C C . GLN A 1 170 ? 2.623 -21.260 4.668 1.00 9.91 199 GLN A C 1
ATOM 1052 O O . GLN A 1 170 ? 3.083 -20.120 4.641 1.00 11.04 199 GLN A O 1
ATOM 1058 N N . LEU A 1 171 ? 2.345 -21.945 3.558 1.00 8.56 200 LEU A N 1
ATOM 1059 C CA . LEU A 1 171 ? 2.328 -21.269 2.261 1.00 10.24 200 LEU A CA 1
ATOM 1060 C C . LEU A 1 171 ? 1.075 -20.403 2.186 1.00 11.52 200 LEU A C 1
ATOM 1061 O O . LEU A 1 171 ? -0.052 -20.907 2.174 1.00 12.09 200 LEU A O 1
ATOM 1066 N N . ASP A 1 172 ? 1.272 -19.086 2.162 1.00 11.42 201 ASP A N 1
ATOM 1067 C CA . ASP A 1 172 ? 0.155 -18.158 2.258 1.00 7.97 201 ASP A CA 1
ATOM 1068 C C . ASP A 1 172 ? -0.433 -17.854 0.889 1.00 13.63 201 ASP A C 1
ATOM 1069 O O . ASP A 1 172 ? -1.654 -17.804 0.717 1.00 16.36 201 ASP A O 1
ATOM 1074 N N . LYS A 1 173 ? 0.442 -17.655 -0.080 1.00 11.63 202 LYS A N 1
ATOM 1075 C CA . LYS A 1 173 ? -0.014 -17.392 -1.441 1.00 11.10 202 LYS A CA 1
ATOM 1076 C C . LYS A 1 173 ? 1.076 -17.625 -2.461 1.00 14.85 202 LYS A C 1
ATOM 1077 O O . LYS A 1 173 ? 2.268 -17.654 -2.136 1.00 13.71 202 LYS A O 1
ATOM 1083 N N . VAL A 1 174 ? 0.643 -17.781 -3.708 1.00 15.32 203 VAL A N 1
ATOM 1084 C CA . VAL A 1 174 ? 1.553 -17.986 -4.808 1.00 13.08 203 VAL A CA 1
ATOM 1085 C C . VAL A 1 174 ? 1.126 -17.048 -5.919 1.00 13.90 203 VAL A C 1
ATOM 1086 O O . VAL A 1 174 ? -0.039 -17.039 -6.311 1.00 17.98 203 VAL A O 1
ATOM 1090 N N . GLU A 1 175 ? 2.066 -16.239 -6.391 1.00 14.43 204 GLU A N 1
ATOM 1091 C CA . GLU A 1 175 ? 1.814 -15.342 -7.508 1.00 15.88 204 GLU A CA 1
ATOM 1092 C C . GLU A 1 175 ? 2.888 -15.618 -8.537 1.00 17.31 204 GLU A C 1
ATOM 1093 O O . GLU A 1 175 ? 4.023 -15.174 -8.389 1.00 17.90 204 GLU A O 1
ATOM 1099 N N . GLY A 1 176 ? 2.535 -16.367 -9.582 1.00 21.72 205 GLY A N 1
ATOM 1100 C CA . GLY A 1 176 ? 3.514 -16.776 -10.574 1.00 23.56 205 GLY A CA 1
ATOM 1101 C C . GLY A 1 176 ? 4.624 -17.642 -10.003 1.00 21.20 205 GLY A C 1
ATOM 1102 O O . GLY A 1 176 ? 4.373 -18.740 -9.494 1.00 21.70 205 GLY A O 1
ATOM 1103 N N . ARG A 1 177 ? 5.861 -17.153 -10.081 1.00 20.20 206 ARG A N 1
ATOM 1104 C CA . ARG A 1 177 ? 6.997 -17.907 -9.558 1.00 17.83 206 ARG A CA 1
ATOM 1105 C C . ARG A 1 177 ? 7.261 -17.551 -8.108 1.00 14.04 206 ARG A C 1
ATOM 1106 O O . ARG A 1 177 ? 8.198 -18.068 -7.496 1.00 18.47 206 ARG A O 1
ATOM 1114 N N . LYS A 1 178 ? 6.427 -16.676 -7.556 1.00 12.66 207 LYS A N 1
ATOM 1115 C CA . LYS A 1 178 ? 6.631 -16.193 -6.185 1.00 15.22 207 LYS A CA 1
ATOM 1116 C C . LYS A 1 178 ? 5.848 -16.995 -5.143 1.00 13.69 207 LYS A C 1
ATOM 1117 O O . LYS A 1 178 ? 4.622 -17.113 -5.226 1.00 13.44 207 LYS A O 1
ATOM 1123 N N . PHE A 1 179 ? 6.561 -17.509 -4.144 1.00 13.06 208 PHE A N 1
ATOM 1124 C CA . PHE A 1 179 ? 5.961 -18.284 -3.067 1.00 18.88 208 PHE A CA 1
ATOM 1125 C C . PHE A 1 179 ? 6.114 -17.517 -1.757 1.00 12.06 208 PHE A C 1
ATOM 1126 O O . PHE A 1 179 ? 7.232 -17.280 -1.286 1.00 13.52 208 PHE A O 1
ATOM 1134 N N . PHE A 1 180 ? 4.989 -17.095 -1.189 1.00 9.18 209 PHE A N 1
ATOM 1135 C CA . PHE A 1 180 ? 5.022 -16.331 0.061 1.00 12.17 209 PHE A CA 1
ATOM 1136 C C . PHE A 1 180 ? 4.739 -17.238 1.238 1.00 11.12 209 PHE A C 1
ATOM 1137 O O . PHE A 1 180 ? 3.649 -17.820 1.319 1.00 10.63 209 PHE A O 1
ATOM 1145 N N . VAL A 1 181 ? 5.700 -17.350 2.153 1.00 8.71 210 VAL A N 1
ATOM 1146 C CA . VAL A 1 181 ? 5.588 -18.307 3.256 1.00 9.09 210 VAL A CA 1
ATOM 1147 C C . VAL A 1 181 ? 5.841 -17.589 4.564 1.00 12.12 210 VAL A C 1
ATOM 1148 O O . VAL A 1 181 ? 6.784 -16.805 4.668 1.00 14.40 210 VAL A O 1
ATOM 1152 N N . SER A 1 182 ? 4.986 -17.826 5.554 1.00 11.68 211 SER A N 1
ATOM 1153 C CA . SER A 1 182 ? 5.197 -17.232 6.865 1.00 6.04 211 SER A CA 1
ATOM 1154 C C . SER A 1 182 ? 5.319 -18.297 7.912 1.00 9.19 211 SER A C 1
ATOM 1155 O O . SER A 1 182 ? 4.952 -19.448 7.690 1.00 12.14 211 SER A O 1
ATOM 1158 N N . CYS A 1 183 ? 5.832 -17.915 9.074 1.00 7.68 212 CYS A N 1
ATOM 1159 C CA . CYS A 1 183 ? 5.923 -18.881 10.152 1.00 12.03 212 CYS A CA 1
ATOM 1160 C C . CYS A 1 183 ? 6.066 -18.227 11.503 1.00 10.95 212 CYS A C 1
ATOM 1161 O O . CYS A 1 183 ? 6.249 -17.013 11.621 1.00 12.34 212 CYS A O 1
ATOM 1164 N N . ASN A 1 184 ? 5.924 -19.046 12.534 1.00 11.45 213 ASN A N 1
ATOM 1165 C CA . ASN A 1 184 ? 6.259 -18.620 13.873 1.00 12.02 213 ASN A CA 1
ATOM 1166 C C . ASN A 1 184 ? 7.053 -19.697 14.577 1.00 13.38 213 ASN A C 1
ATOM 1167 O O . ASN A 1 184 ? 7.074 -20.856 14.155 1.00 14.46 213 ASN A O 1
ATOM 1172 N N . VAL A 1 185 ? 7.729 -19.297 15.646 1.00 10.29 214 VAL A N 1
ATOM 1173 C CA . VAL A 1 185 ? 8.551 -20.192 16.430 1.00 13.10 214 VAL A CA 1
ATOM 1174 C C . VAL A 1 185 ? 8.062 -20.099 17.857 1.00 10.92 214 VAL A C 1
ATOM 1175 O O . VAL A 1 185 ? 8.079 -19.021 18.454 1.00 11.54 214 VAL A O 1
ATOM 1179 N N . GLN A 1 186 ? 7.594 -21.226 18.392 1.00 12.86 215 GLN A N 1
ATOM 1180 C CA . GLN A 1 186 ? 6.995 -21.236 19.716 1.00 14.77 215 GLN A CA 1
ATOM 1181 C C . GLN A 1 186 ? 7.554 -22.336 20.587 1.00 14.10 215 GLN A C 1
ATOM 1182 O O . GLN A 1 186 ? 8.153 -23.293 20.107 1.00 12.17 215 GLN A O 1
ATOM 1188 N N . SER A 1 187 ? 7.353 -22.179 21.886 1.00 12.21 216 SER A N 1
ATOM 1189 C CA . SER A 1 187 ? 7.613 -23.249 22.837 1.00 13.83 216 SER A CA 1
ATOM 1190 C C . SER A 1 187 ? 6.723 -24.451 22.515 1.00 15.21 216 SER A C 1
ATOM 1191 O O . SER A 1 187 ? 5.704 -24.324 21.829 1.00 16.15 216 SER A O 1
ATOM 1194 N N . VAL A 1 188 ? 7.108 -25.615 23.027 1.00 13.84 217 VAL A N 1
ATOM 1195 C CA . VAL A 1 188 ? 6.360 -26.843 22.795 1.00 15.09 217 VAL A CA 1
ATOM 1196 C C . VAL A 1 188 ? 4.915 -26.701 23.280 1.00 21.83 217 VAL A C 1
ATOM 1197 O O . VAL A 1 188 ? 3.981 -27.158 22.617 1.00 26.82 217 VAL A O 1
ATOM 1201 N N . ASP A 1 189 ? 4.735 -26.063 24.435 1.00 24.19 218 ASP A N 1
ATOM 1202 C CA . ASP A 1 189 ? 3.396 -25.875 24.988 1.00 27.25 218 ASP A CA 1
ATOM 1203 C C . ASP A 1 189 ? 2.659 -24.690 24.363 1.00 27.64 218 ASP A C 1
ATOM 1204 O O . ASP A 1 189 ? 1.519 -24.402 24.722 1.00 33.11 218 ASP A O 1
ATOM 1209 N N . GLU A 1 190 ? 3.317 -24.007 23.430 1.00 24.63 219 GLU A N 1
ATOM 1210 C CA . GLU A 1 190 ? 2.707 -22.909 22.683 1.00 26.47 219 GLU A CA 1
ATOM 1211 C C . GLU A 1 190 ? 2.378 -21.665 23.517 1.00 23.19 219 GLU A C 1
ATOM 1212 O O . GLU A 1 190 ? 1.753 -20.732 23.017 1.00 26.09 219 GLU A O 1
ATOM 1218 N N . LYS A 1 191 ? 2.820 -21.634 24.770 1.00 20.35 220 LYS A N 1
ATOM 1219 C CA . LYS A 1 191 ? 2.593 -20.472 25.623 1.00 24.04 220 LYS A CA 1
ATOM 1220 C C . LYS A 1 191 ? 3.624 -19.366 25.418 1.00 19.16 220 LYS A C 1
ATOM 1221 O O . LYS A 1 191 ? 3.393 -18.227 25.812 1.00 26.48 220 LYS A O 1
ATOM 1227 N N . THR A 1 192 ? 4.765 -19.701 24.819 1.00 14.46 221 THR A N 1
ATOM 1228 C CA . THR A 1 192 ? 5.804 -18.706 24.554 1.00 17.70 221 THR A CA 1
ATOM 1229 C C . THR A 1 192 ? 6.037 -18.537 23.056 1.00 20.41 221 THR A C 1
ATOM 1230 O O . THR A 1 192 ? 6.273 -19.514 22.348 1.00 16.85 221 THR A O 1
ATOM 1234 N N . LEU A 1 193 ? 5.978 -17.291 22.594 1.00 13.24 222 LEU A N 1
ATOM 1235 C CA . LEU A 1 193 ? 6.252 -16.946 21.204 1.00 13.79 222 LEU A CA 1
ATOM 1236 C C . LEU A 1 193 ? 7.659 -16.371 21.086 1.00 14.65 222 LEU A C 1
ATOM 1237 O O . LEU A 1 193 ? 7.951 -15.292 21.610 1.00 17.59 222 LEU A O 1
ATOM 1242 N N . TYR A 1 194 ? 8.541 -17.113 20.431 1.00 12.02 223 TYR A N 1
ATOM 1243 C CA . TYR A 1 194 ? 9.932 -16.707 20.314 1.00 10.72 223 TYR A CA 1
ATOM 1244 C C . TYR A 1 194 ? 10.210 -15.806 19.125 1.00 12.27 223 TYR A C 1
ATOM 1245 O O . TYR A 1 194 ? 10.954 -14.839 19.249 1.00 13.92 223 TYR A O 1
ATOM 1254 N N . SER A 1 195 ? 9.630 -16.134 17.973 1.00 11.90 224 SER A N 1
ATOM 1255 C CA . SER A 1 195 ? 9.957 -15.449 16.734 1.00 11.67 224 SER A CA 1
ATOM 1256 C C . SER A 1 195 ? 8.801 -15.558 15.768 1.00 9.13 224 SER A C 1
ATOM 1257 O O . SER A 1 195 ? 7.974 -16.469 15.866 1.00 12.28 224 SER A O 1
ATOM 1260 N N . GLU A 1 196 ? 8.741 -14.622 14.830 1.00 11.49 225 GLU A N 1
ATOM 1261 C CA . GLU A 1 196 ? 7.810 -14.702 13.706 1.00 11.66 225 GLU A CA 1
ATOM 1262 C C . GLU A 1 196 ? 8.557 -14.301 12.459 1.00 15.02 225 GLU A C 1
ATOM 1263 O O . GLU A 1 196 ? 9.464 -13.479 12.525 1.00 16.51 225 GLU A O 1
ATOM 1269 N N . ALA A 1 197 ? 8.182 -14.848 11.303 1.00 8.77 226 ALA A N 1
ATOM 1270 C CA . ALA A 1 197 ? 8.866 -14.450 10.097 1.00 8.63 226 ALA A CA 1
ATOM 1271 C C . ALA A 1 197 ? 7.945 -14.508 8.913 1.00 9.28 226 ALA A C 1
ATOM 1272 O O . ALA A 1 197 ? 6.934 -15.215 8.921 1.00 11.11 226 ALA A O 1
ATOM 1274 N N . THR A 1 198 ? 8.304 -13.730 7.907 1.00 9.31 227 THR A N 1
ATOM 1275 C CA . THR A 1 198 ? 7.762 -13.879 6.570 1.00 8.34 227 THR A CA 1
ATOM 1276 C C . THR A 1 198 ? 8.918 -14.182 5.616 1.00 11.02 227 THR A C 1
ATOM 1277 O O . THR A 1 198 ? 10.072 -13.863 5.903 1.00 13.87 227 THR A O 1
ATOM 1281 N N . SER A 1 199 ? 8.608 -14.791 4.473 1.00 12.53 228 SER A N 1
ATOM 1282 C CA . SER A 1 199 ? 9.648 -15.112 3.508 1.00 7.86 228 SER A CA 1
ATOM 1283 C C . SER A 1 199 ? 9.084 -15.096 2.095 1.00 14.02 228 SER A C 1
ATOM 1284 O O . SER A 1 199 ? 7.867 -15.170 1.890 1.00 13.04 228 SER A O 1
ATOM 1287 N N . LEU A 1 200 ? 9.988 -14.990 1.132 1.00 9.80 229 LEU A N 1
ATOM 1288 C CA . LEU A 1 200 ? 9.634 -15.055 -0.275 1.00 9.59 229 LEU A CA 1
ATOM 1289 C C . LEU A 1 200 ? 10.608 -15.989 -0.953 1.00 12.23 229 LEU A C 1
ATOM 1290 O O . LEU A 1 200 ? 11.822 -15.800 -0.872 1.00 14.47 229 LEU A O 1
ATOM 1295 N N . PHE A 1 201 ? 10.072 -16.995 -1.633 1.00 12.30 230 PHE A N 1
ATOM 1296 C CA . PHE A 1 201 ? 10.893 -17.938 -2.372 1.00 11.80 230 PHE A CA 1
ATOM 1297 C C . PHE A 1 201 ? 10.505 -17.812 -3.827 1.00 14.58 230 PHE A C 1
ATOM 1298 O O . PHE A 1 201 ? 9.359 -17.509 -4.133 1.00 14.86 230 PHE A O 1
ATOM 1306 N N . ILE A 1 202 ? 11.477 -18.021 -4.709 1.00 13.53 231 ILE A N 1
ATOM 1307 C CA . ILE A 1 202 ? 11.249 -17.919 -6.146 1.00 12.89 231 ILE A CA 1
ATOM 1308 C C . ILE A 1 202 ? 11.491 -19.279 -6.787 1.00 20.00 231 ILE A C 1
ATOM 1309 O O . ILE A 1 202 ? 12.541 -19.895 -6.592 1.00 19.23 231 ILE A O 1
ATOM 1314 N N . LYS A 1 203 ? 10.521 -19.744 -7.565 1.00 25.72 232 LYS A N 1
ATOM 1315 C CA . LYS A 1 203 ? 10.656 -21.039 -8.217 1.00 28.74 232 LYS A CA 1
ATOM 1316 C C . LYS A 1 203 ? 11.647 -20.952 -9.369 1.00 25.72 232 LYS A C 1
ATOM 1317 O O . LYS A 1 203 ? 11.525 -20.090 -10.246 1.00 29.33 232 LYS A O 1
ATOM 1323 N N . LEU A 1 204 ? 12.644 -21.832 -9.350 1.00 24.54 233 LEU A N 1
ATOM 1324 C CA . LEU A 1 204 ? 13.643 -21.867 -10.414 1.00 28.70 233 LEU A CA 1
ATOM 1325 C C . LEU A 1 204 ? 13.062 -22.383 -11.724 1.00 32.72 233 LEU A C 1
ATOM 1326 O O . LEU A 1 204 ? 12.248 -23.308 -11.735 1.00 34.64 233 LEU A O 1
ATOM 1331 N N . ASN A 1 205 ? 13.486 -21.770 -12.823 1.00 32.89 234 ASN A N 1
ATOM 1332 C CA . ASN A 1 205 ? 13.124 -22.222 -14.159 1.00 32.35 234 ASN A CA 1
ATOM 1333 C C . ASN A 1 205 ? 14.234 -23.089 -14.744 1.00 35.76 234 ASN A C 1
ATOM 1334 O O . ASN A 1 205 ? 14.182 -24.317 -14.663 1.00 45.63 234 ASN A O 1
ATOM 1339 N N . LEU B 1 14 ? 44.471 -20.495 24.186 1.00 48.28 43 LEU B N 1
ATOM 1340 C CA . LEU B 1 14 ? 43.953 -19.225 23.685 1.00 49.89 43 LEU B CA 1
ATOM 1341 C C . LEU B 1 14 ? 44.223 -19.076 22.189 1.00 40.52 43 LEU B C 1
ATOM 1342 O O . LEU B 1 14 ? 45.321 -18.702 21.781 1.00 46.50 43 LEU B O 1
ATOM 1347 N N . LYS B 1 15 ? 43.211 -19.362 21.377 1.00 32.66 44 LYS B N 1
ATOM 1348 C CA . LYS B 1 15 ? 43.350 -19.323 19.926 1.00 26.22 44 LYS B CA 1
ATOM 1349 C C . LYS B 1 15 ? 42.540 -18.181 19.318 1.00 20.30 44 LYS B C 1
ATOM 1350 O O . LYS B 1 15 ? 41.351 -18.056 19.586 1.00 23.52 44 LYS B O 1
ATOM 1356 N N . ASP B 1 16 ? 43.198 -17.336 18.526 1.00 19.34 45 ASP B N 1
ATOM 1357 C CA . ASP B 1 16 ? 42.510 -16.295 17.764 1.00 17.87 45 ASP B CA 1
ATOM 1358 C C . ASP B 1 16 ? 42.200 -16.829 16.368 1.00 15.53 45 ASP B C 1
ATOM 1359 O O . ASP B 1 16 ? 43.120 -17.126 15.606 1.00 20.90 45 ASP B O 1
ATOM 1364 N N . CYS B 1 17 ? 40.913 -16.955 16.047 1.00 15.19 46 CYS B N 1
ATOM 1365 C CA . CYS B 1 17 ? 40.472 -17.538 14.769 1.00 13.28 46 CYS B CA 1
ATOM 1366 C C . CYS B 1 17 ? 40.424 -16.514 13.649 1.00 17.99 46 CYS B C 1
ATOM 1367 O O . CYS B 1 17 ? 40.200 -16.870 12.492 1.00 18.98 46 CYS B O 1
ATOM 1370 N N . SER B 1 18 ? 40.609 -15.241 13.990 1.00 14.59 47 SER B N 1
ATOM 1371 C CA . SER B 1 18 ? 40.491 -14.174 12.994 1.00 12.90 47 SER B CA 1
ATOM 1372 C C . SER B 1 18 ? 41.836 -13.730 12.447 1.00 12.81 47 SER B C 1
ATOM 1373 O O . SER B 1 18 ? 42.043 -12.551 12.144 1.00 18.58 47 SER B O 1
ATOM 1376 N N . VAL B 1 19 ? 42.746 -14.691 12.333 1.00 17.20 48 VAL B N 1
ATOM 1377 C CA . VAL B 1 19 ? 44.026 -14.505 11.652 1.00 18.64 48 VAL B CA 1
ATOM 1378 C C . VAL B 1 19 ? 44.168 -15.664 10.685 1.00 22.11 48 VAL B C 1
ATOM 1379 O O . VAL B 1 19 ? 43.473 -16.667 10.826 1.00 20.88 48 VAL B O 1
ATOM 1383 N N . PRO B 1 20 ? 45.050 -15.532 9.685 1.00 20.69 49 PRO B N 1
ATOM 1384 C CA . PRO B 1 20 ? 45.080 -16.580 8.656 1.00 21.16 49 PRO B CA 1
ATOM 1385 C C . PRO B 1 20 ? 45.383 -17.975 9.206 1.00 16.84 49 PRO B C 1
ATOM 1386 O O . PRO B 1 20 ? 46.136 -18.139 10.171 1.00 20.95 49 PRO B O 1
ATOM 1390 N N . ASN B 1 21 ? 44.720 -18.971 8.631 1.00 19.49 50 ASN B N 1
ATOM 1391 C CA . ASN B 1 21 ? 45.115 -20.366 8.811 1.00 20.44 50 ASN B CA 1
ATOM 1392 C C . ASN B 1 21 ? 45.194 -21.004 7.421 1.00 20.22 50 ASN B C 1
ATOM 1393 O O . ASN B 1 21 ? 44.863 -20.352 6.436 1.00 18.55 50 ASN B O 1
ATOM 1398 N N . PRO B 1 22 ? 45.661 -22.262 7.320 1.00 17.74 51 PRO B N 1
ATOM 1399 C CA . PRO B 1 22 ? 45.889 -22.823 5.978 1.00 19.40 51 PRO B CA 1
ATOM 1400 C C . PRO B 1 22 ? 44.649 -22.904 5.088 1.00 21.79 51 PRO B C 1
ATOM 1401 O O . PRO B 1 22 ? 44.770 -23.006 3.864 1.00 23.50 51 PRO B O 1
ATOM 1405 N N . SER B 1 23 ? 43.464 -22.860 5.685 1.00 16.91 52 SER B N 1
ATOM 1406 C CA . SER B 1 23 ? 42.250 -23.005 4.896 1.00 18.60 52 SER B CA 1
ATOM 1407 C C . SER B 1 23 ? 41.919 -21.739 4.112 1.00 19.06 52 SER B C 1
ATOM 1408 O O . SER B 1 23 ? 41.133 -21.784 3.165 1.00 18.31 52 SER B O 1
ATOM 1411 N N . TRP B 1 24 ? 42.522 -20.618 4.498 1.00 15.93 53 TRP B N 1
ATOM 1412 C CA . TRP B 1 24 ? 42.182 -19.344 3.879 1.00 14.37 53 TRP B CA 1
ATOM 1413 C C . TRP B 1 24 ? 42.542 -19.297 2.399 1.00 16.75 53 TRP B C 1
ATOM 1414 O O . TRP B 1 24 ? 43.690 -19.559 2.016 1.00 18.27 53 TRP B O 1
ATOM 1425 N N . ASN B 1 25 ? 41.552 -18.951 1.585 1.00 16.55 54 ASN B N 1
ATOM 1426 C CA . ASN B 1 25 ? 41.722 -18.797 0.147 1.00 13.74 54 ASN B CA 1
ATOM 1427 C C . ASN B 1 25 ? 42.527 -17.549 -0.196 1.00 17.87 54 ASN B C 1
ATOM 1428 O O . ASN B 1 25 ? 42.659 -16.647 0.624 1.00 19.39 54 ASN B O 1
ATOM 1433 N N . LYS B 1 26 ? 43.046 -17.507 -1.419 1.00 17.59 55 LYS B N 1
ATOM 1434 C CA . LYS B 1 26 ? 43.861 -16.389 -1.896 1.00 21.96 55 LYS B CA 1
ATOM 1435 C C . LYS B 1 26 ? 43.146 -15.042 -1.749 1.00 17.97 55 LYS B C 1
ATOM 1436 O O . LYS B 1 26 ? 43.752 -14.050 -1.337 1.00 21.68 55 LYS B O 1
ATOM 1442 N N . ASP B 1 27 ? 41.858 -15.022 -2.078 1.00 17.74 56 ASP B N 1
ATOM 1443 C CA . ASP B 1 27 ? 41.061 -13.795 -1.996 1.00 18.25 56 ASP B CA 1
ATOM 1444 C C . ASP B 1 27 ? 40.914 -13.289 -0.571 1.00 17.88 56 ASP B C 1
ATOM 1445 O O . ASP B 1 27 ? 40.986 -12.091 -0.323 1.00 18.49 56 ASP B O 1
ATOM 1450 N N . LEU B 1 28 ? 40.681 -14.205 0.356 1.00 16.39 57 LEU B N 1
ATOM 1451 C CA . LEU B 1 28 ? 40.558 -13.824 1.758 1.00 15.48 57 LEU B CA 1
ATOM 1452 C C . LEU B 1 28 ? 41.881 -13.273 2.278 1.00 16.44 57 LEU B C 1
ATOM 1453 O O . LEU B 1 28 ? 41.908 -12.268 2.991 1.00 16.12 57 LEU B O 1
ATOM 1458 N N . ARG B 1 29 ? 42.984 -13.919 1.907 1.00 14.74 58 ARG B N 1
ATOM 1459 C CA . ARG B 1 29 ? 44.295 -13.442 2.311 1.00 13.89 58 ARG B CA 1
ATOM 1460 C C . ARG B 1 29 ? 44.581 -12.042 1.759 1.00 13.05 58 ARG B C 1
ATOM 1461 O O . ARG B 1 29 ? 45.119 -11.183 2.454 1.00 15.56 58 ARG B O 1
ATOM 1469 N N . LEU B 1 30 ? 44.213 -11.816 0.501 1.00 14.63 59 LEU B N 1
ATOM 1470 C CA . LEU B 1 30 ? 44.448 -10.523 -0.137 1.00 15.92 59 LEU B CA 1
ATOM 1471 C C . LEU B 1 30 ? 43.714 -9.393 0.577 1.00 13.94 59 LEU B C 1
ATOM 1472 O O . LEU B 1 30 ? 44.304 -8.348 0.871 1.00 20.52 59 LEU B O 1
ATOM 1477 N N . LEU B 1 31 ? 42.437 -9.607 0.863 1.00 16.15 60 LEU B N 1
ATOM 1478 C CA . LEU B 1 31 ? 41.634 -8.592 1.536 1.00 13.60 60 LEU B CA 1
ATOM 1479 C C . LEU B 1 31 ? 42.091 -8.385 2.972 1.00 12.69 60 LEU B C 1
ATOM 1480 O O . LEU B 1 31 ? 42.047 -7.262 3.492 1.00 13.90 60 LEU B O 1
ATOM 1485 N N . PHE B 1 32 ? 42.510 -9.469 3.615 1.00 11.74 61 PHE B N 1
ATOM 1486 C CA . PHE B 1 32 ? 43.019 -9.382 4.976 1.00 13.74 61 PHE B CA 1
ATOM 1487 C C . PHE B 1 32 ? 44.229 -8.452 5.019 1.00 15.31 61 PHE B C 1
ATOM 1488 O O . PHE B 1 32 ? 44.274 -7.529 5.820 1.00 14.91 61 PHE B O 1
ATOM 1496 N N . ASP B 1 33 ? 45.209 -8.706 4.156 1.00 15.99 62 ASP B N 1
ATOM 1497 C CA . ASP B 1 33 ? 46.370 -7.823 4.045 1.00 20.01 62 ASP B CA 1
ATOM 1498 C C . ASP B 1 33 ? 45.975 -6.372 3.785 1.00 19.01 62 ASP B C 1
ATOM 1499 O O . ASP B 1 33 ? 46.538 -5.450 4.380 1.00 18.51 62 ASP B O 1
ATOM 1504 N N . GLN B 1 34 ? 45.021 -6.164 2.882 1.00 17.06 63 GLN B N 1
ATOM 1505 C CA . GLN B 1 34 ? 44.555 -4.820 2.568 1.00 17.82 63 GLN B CA 1
ATOM 1506 C C . GLN B 1 34 ? 43.939 -4.145 3.800 1.00 16.99 63 GLN B C 1
ATOM 1507 O O . GLN B 1 34 ? 44.214 -2.984 4.083 1.00 18.71 63 GLN B O 1
ATOM 1513 N N . PHE B 1 35 ? 43.107 -4.871 4.536 1.00 17.64 64 PHE B N 1
ATOM 1514 C CA . PHE B 1 35 ? 42.511 -4.280 5.731 1.00 16.14 64 PHE B CA 1
ATOM 1515 C C . PHE B 1 35 ? 43.516 -4.106 6.872 1.00 17.07 64 PHE B C 1
ATOM 1516 O O . PHE B 1 35 ? 43.405 -3.171 7.663 1.00 14.56 64 PHE B O 1
ATOM 1524 N N . MET B 1 36 ? 44.517 -4.972 6.948 1.00 15.60 65 MET B N 1
ATOM 1525 C CA . MET B 1 36 ? 45.563 -4.769 7.956 1.00 15.73 65 MET B CA 1
ATOM 1526 C C . MET B 1 36 ? 46.346 -3.485 7.693 1.00 20.01 65 MET B C 1
ATOM 1527 O O . MET B 1 36 ? 46.785 -2.805 8.623 1.00 22.14 65 MET B O 1
ATOM 1532 N N . LYS B 1 37 ? 46.501 -3.145 6.420 1.00 17.32 66 LYS B N 1
ATOM 1533 C CA . LYS B 1 37 ? 47.133 -1.889 6.045 1.00 20.65 66 LYS B CA 1
ATOM 1534 C C . LYS B 1 37 ? 46.272 -0.716 6.516 1.00 19.32 66 LYS B C 1
ATOM 1535 O O . LYS B 1 37 ? 46.785 0.280 7.032 1.00 19.36 66 LYS B O 1
ATOM 1541 N N . LYS B 1 38 ? 44.957 -0.849 6.352 1.00 16.54 67 LYS B N 1
ATOM 1542 C CA . LYS B 1 38 ? 44.029 0.195 6.782 1.00 16.31 67 LYS B CA 1
ATOM 1543 C C . LYS B 1 38 ? 44.077 0.421 8.293 1.00 16.70 67 LYS B C 1
ATOM 1544 O O . LYS B 1 38 ? 43.729 1.501 8.773 1.00 19.99 67 LYS B O 1
ATOM 1550 N N . CYS B 1 39 ? 44.493 -0.595 9.043 1.00 16.94 68 CYS B N 1
ATOM 1551 C CA . CYS B 1 39 ? 44.582 -0.470 10.497 1.00 13.43 68 CYS B CA 1
ATOM 1552 C C . CYS B 1 39 ? 45.801 0.339 10.935 1.00 19.47 68 CYS B C 1
ATOM 1553 O O . CYS B 1 39 ? 45.862 0.793 12.072 1.00 18.91 68 CYS B O 1
ATOM 1556 N N . GLU B 1 40 ? 46.772 0.507 10.044 1.00 23.94 69 GLU B N 1
ATOM 1557 C CA . GLU B 1 40 ? 48.043 1.125 10.434 1.00 24.88 69 GLU B CA 1
ATOM 1558 C C . GLU B 1 40 ? 47.923 2.539 11.012 1.00 28.14 69 GLU B C 1
ATOM 1559 O O . GLU B 1 40 ? 48.697 2.913 11.896 1.00 28.10 69 GLU B O 1
ATOM 1565 N N . ASP B 1 41 ? 46.955 3.319 10.535 1.00 23.97 70 ASP B N 1
ATOM 1566 C CA . ASP B 1 41 ? 46.776 4.681 11.046 1.00 25.58 70 ASP B CA 1
ATOM 1567 C C . ASP B 1 41 ? 45.743 4.747 12.178 1.00 24.24 70 ASP B C 1
ATOM 1568 O O . ASP B 1 41 ? 45.371 5.822 12.638 1.00 28.38 70 ASP B O 1
ATOM 1573 N N . GLY B 1 42 ? 45.288 3.583 12.623 1.00 21.81 71 GLY B N 1
ATOM 1574 C CA . GLY B 1 42 ? 44.364 3.499 13.741 1.00 27.34 71 GLY B CA 1
ATOM 1575 C C . GLY B 1 42 ? 42.893 3.759 13.450 1.00 23.30 71 GLY B C 1
ATOM 1576 O O . GLY B 1 42 ? 42.081 3.732 14.369 1.00 24.92 71 GLY B O 1
ATOM 1577 N N . SER B 1 43 ? 42.536 4.012 12.192 1.00 15.97 72 SER B N 1
ATOM 1578 C CA . SER B 1 43 ? 41.140 4.280 11.855 1.00 14.96 72 SER B CA 1
ATOM 1579 C C . SER B 1 43 ? 40.338 2.991 11.800 1.00 15.09 72 SER B C 1
ATOM 1580 O O . SER B 1 43 ? 39.132 2.988 12.039 1.00 17.85 72 SER B O 1
ATOM 1583 N N . TRP B 1 44 ? 41.019 1.904 11.460 1.00 14.66 73 TRP B N 1
ATOM 1584 C CA . TRP B 1 44 ? 40.422 0.577 11.531 1.00 15.20 73 TRP B CA 1
ATOM 1585 C C . TRP B 1 44 ? 41.133 -0.277 12.565 1.00 12.15 73 TRP B C 1
ATOM 1586 O O . TRP B 1 44 ? 42.308 -0.065 12.871 1.00 15.54 73 TRP B O 1
ATOM 1597 N N . LYS B 1 45 ? 40.417 -1.283 13.055 1.00 13.89 74 LYS B N 1
ATOM 1598 C CA . LYS B 1 45 ? 40.951 -2.210 14.035 1.00 12.81 74 LYS B CA 1
ATOM 1599 C C . LYS B 1 45 ? 40.450 -3.614 13.746 1.00 13.78 74 LYS B C 1
ATOM 1600 O O . LYS B 1 45 ? 39.260 -3.821 13.495 1.00 14.52 74 LYS B O 1
ATOM 1606 N N . ARG B 1 46 ? 41.356 -4.582 13.780 1.00 13.84 75 ARG B N 1
ATOM 1607 C CA . ARG B 1 46 ? 40.950 -5.975 13.629 1.00 10.99 75 ARG B CA 1
ATOM 1608 C C . ARG B 1 46 ? 40.422 -6.514 14.947 1.00 12.02 75 ARG B C 1
ATOM 1609 O O . ARG B 1 46 ? 41.063 -6.327 15.993 1.00 14.21 75 ARG B O 1
ATOM 1617 N N . LEU B 1 47 ? 39.274 -7.187 14.913 1.00 15.50 76 LEU B N 1
ATOM 1618 C CA . LEU B 1 47 ? 38.741 -7.805 16.124 1.00 15.86 76 LEU B CA 1
ATOM 1619 C C . LEU B 1 47 ? 39.224 -9.237 16.257 1.00 13.02 76 LEU B C 1
ATOM 1620 O O . LEU B 1 47 ? 38.975 -10.055 15.389 1.00 17.17 76 LEU B O 1
ATOM 1625 N N . PRO B 1 48 ? 39.890 -9.562 17.366 1.00 13.71 77 PRO B N 1
ATOM 1626 C CA . PRO B 1 48 ? 40.207 -10.970 17.621 1.00 13.52 77 PRO B CA 1
ATOM 1627 C C . PRO B 1 48 ? 38.925 -11.779 17.826 1.00 16.15 77 PRO B C 1
ATOM 1628 O O . PRO B 1 48 ? 37.909 -11.223 18.258 1.00 17.77 77 PRO B O 1
ATOM 1632 N N . SER B 1 49 ? 38.973 -13.074 17.525 1.00 12.81 78 SER B N 1
ATOM 1633 C CA . SER B 1 49 ? 37.822 -13.952 17.726 1.00 14.02 78 SER B CA 1
ATOM 1634 C C . SER B 1 49 ? 38.284 -15.252 18.368 1.00 18.49 78 SER B C 1
ATOM 1635 O O . SER B 1 49 ? 38.795 -16.147 17.693 1.00 17.10 78 SER B O 1
ATOM 1638 N N . TYR B 1 50 ? 38.120 -15.341 19.685 1.00 17.57 79 TYR B N 1
ATOM 1639 C CA . TYR B 1 50 ? 38.726 -16.413 20.457 1.00 18.52 79 TYR B CA 1
ATOM 1640 C C . TYR B 1 50 ? 37.885 -17.685 20.539 1.00 17.66 79 TYR B C 1
ATOM 1641 O O . TYR B 1 50 ? 36.658 -17.633 20.513 1.00 19.33 79 TYR B O 1
ATOM 1650 N N . LYS B 1 51 ? 38.567 -18.823 20.653 1.00 26.49 80 LYS B N 1
ATOM 1651 C CA . LYS B 1 51 ? 37.910 -20.103 20.919 1.00 25.32 80 LYS B CA 1
ATOM 1652 C C . LYS B 1 51 ? 38.836 -21.035 21.703 1.00 22.35 80 LYS B C 1
ATOM 1653 O O . LYS B 1 51 ? 40.022 -20.736 21.880 1.00 23.80 80 LYS B O 1
ATOM 1659 N N . SER B 1 77 ? 28.264 -26.138 29.322 1.00 53.21 106 SER B N 1
ATOM 1660 C CA . SER B 1 77 ? 29.662 -26.529 29.465 1.00 52.32 106 SER B CA 1
ATOM 1661 C C . SER B 1 77 ? 30.246 -26.955 28.124 1.00 47.22 106 SER B C 1
ATOM 1662 O O . SER B 1 77 ? 31.465 -26.983 27.944 1.00 48.78 106 SER B O 1
ATOM 1665 N N . GLN B 1 78 ? 29.366 -27.289 27.186 1.00 36.25 107 GLN B N 1
ATOM 1666 C CA . GLN B 1 78 ? 29.780 -27.730 25.862 1.00 31.91 107 GLN B CA 1
ATOM 1667 C C . GLN B 1 78 ? 29.532 -26.601 24.866 1.00 24.19 107 GLN B C 1
ATOM 1668 O O . GLN B 1 78 ? 29.827 -26.725 23.680 1.00 29.95 107 GLN B O 1
ATOM 1674 N N . ALA B 1 79 ? 28.985 -25.499 25.366 1.00 25.83 108 ALA B N 1
ATOM 1675 C CA . ALA B 1 79 ? 28.556 -24.397 24.512 1.00 21.54 108 ALA B CA 1
ATOM 1676 C C . ALA B 1 79 ? 29.730 -23.787 23.747 1.00 22.85 108 ALA B C 1
ATOM 1677 O O . ALA B 1 79 ? 30.820 -23.599 24.296 1.00 25.69 108 ALA B O 1
ATOM 1679 N N . GLN B 1 80 ? 29.487 -23.477 22.478 1.00 20.94 109 GLN B N 1
ATOM 1680 C CA . GLN B 1 80 ? 30.486 -22.892 21.604 1.00 24.71 109 GLN B CA 1
ATOM 1681 C C . GLN B 1 80 ? 29.774 -21.894 20.701 1.00 15.97 109 GLN B C 1
ATOM 1682 O O . GLN B 1 80 ? 28.653 -22.143 20.268 1.00 17.97 109 GLN B O 1
ATOM 1688 N N . LEU B 1 81 ? 30.416 -20.758 20.443 1.00 13.08 110 LEU B N 1
ATOM 1689 C CA . LEU B 1 81 ? 29.882 -19.795 19.493 1.00 12.56 110 LEU B CA 1
ATOM 1690 C C . LEU B 1 81 ? 29.683 -20.481 18.150 1.00 16.31 110 LEU B C 1
ATOM 1691 O O . LEU B 1 81 ? 30.598 -21.112 17.609 1.00 16.29 110 LEU B O 1
ATOM 1696 N N . PHE B 1 82 ? 28.470 -20.365 17.632 1.00 14.19 111 PHE B N 1
ATOM 1697 C CA . PHE B 1 82 ? 28.060 -21.052 16.408 1.00 12.13 111 PHE B CA 1
ATOM 1698 C C . PHE B 1 82 ? 29.040 -20.828 15.250 1.00 14.27 111 PHE B C 1
ATOM 1699 O O . PHE B 1 82 ? 29.459 -21.770 14.580 1.00 13.55 111 PHE B O 1
ATOM 1707 N N . THR B 1 83 ? 29.439 -19.584 15.042 1.00 14.69 112 THR B N 1
ATOM 1708 C CA . THR B 1 83 ? 30.284 -19.264 13.902 1.00 15.09 112 THR B CA 1
ATOM 1709 C C . THR B 1 83 ? 31.728 -19.762 14.070 1.00 14.34 112 THR B C 1
ATOM 1710 O O . THR B 1 83 ? 32.500 -19.751 13.127 1.00 13.44 112 THR B O 1
ATOM 1714 N N . ARG B 1 84 ? 32.094 -20.201 15.275 1.00 11.90 113 ARG B N 1
ATOM 1715 C CA . ARG B 1 84 ? 33.408 -20.789 15.483 1.00 15.15 113 ARG B CA 1
ATOM 1716 C C . ARG B 1 84 ? 33.346 -22.269 15.914 1.00 16.84 113 ARG B C 1
ATOM 1717 O O . ARG B 1 84 ? 34.251 -22.757 16.591 1.00 21.71 113 ARG B O 1
ATOM 1725 N N A SER B 1 85 ? 32.283 -22.973 15.527 0.60 14.14 114 SER B N 1
ATOM 1726 N N B SER B 1 85 ? 32.289 -22.973 15.520 0.40 14.29 114 SER B N 1
ATOM 1727 C CA A SER B 1 85 ? 32.086 -24.349 15.980 0.60 13.66 114 SER B CA 1
ATOM 1728 C CA B SER B 1 85 ? 32.087 -24.345 15.974 0.40 14.35 114 SER B CA 1
ATOM 1729 C C A SER B 1 85 ? 32.506 -25.413 14.963 0.60 20.12 114 SER B C 1
ATOM 1730 C C B SER B 1 85 ? 32.687 -25.392 15.035 0.40 18.48 114 SER B C 1
ATOM 1731 O O A SER B 1 85 ? 32.341 -26.607 15.214 0.60 20.25 114 SER B O 1
ATOM 1732 O O B SER B 1 85 ? 32.825 -26.558 15.408 0.40 20.24 114 SER B O 1
ATOM 1737 N N . PHE B 1 86 ? 33.028 -24.979 13.816 1.00 17.89 115 PHE B N 1
ATOM 1738 C CA . PHE B 1 86 ? 33.570 -25.906 12.817 1.00 18.02 115 PHE B CA 1
ATOM 1739 C C . PHE B 1 86 ? 35.091 -25.904 12.882 1.00 21.04 115 PHE B C 1
ATOM 1740 O O . PHE B 1 86 ? 35.701 -24.900 13.267 1.00 24.75 115 PHE B O 1
ATOM 1748 N N . ASP B 1 87 ? 35.711 -27.024 12.516 1.00 18.75 116 ASP B N 1
ATOM 1749 C CA . ASP B 1 87 ? 37.162 -27.053 12.400 1.00 22.98 116 ASP B CA 1
ATOM 1750 C C . ASP B 1 87 ? 37.563 -26.154 11.240 1.00 22.22 116 ASP B C 1
ATOM 1751 O O . ASP B 1 87 ? 36.746 -25.868 10.367 1.00 22.49 116 ASP B O 1
ATOM 1756 N N . ASP B 1 88 ? 38.819 -25.713 11.228 1.00 23.31 117 ASP B N 1
ATOM 1757 C CA . ASP B 1 88 ? 39.284 -24.766 10.221 1.00 22.65 117 ASP B CA 1
ATOM 1758 C C . ASP B 1 88 ? 38.889 -25.191 8.807 1.00 18.47 117 ASP B C 1
ATOM 1759 O O . ASP B 1 88 ? 39.013 -26.359 8.440 1.00 27.18 117 ASP B O 1
ATOM 1764 N N . GLY B 1 89 ? 38.428 -24.233 8.013 1.00 17.30 118 GLY B N 1
ATOM 1765 C CA . GLY B 1 89 ? 38.085 -24.473 6.623 1.00 17.20 118 GLY B CA 1
ATOM 1766 C C . GLY B 1 89 ? 36.713 -25.063 6.340 1.00 19.48 118 GLY B C 1
ATOM 1767 O O . GLY B 1 89 ? 36.120 -24.789 5.296 1.00 20.25 118 GLY B O 1
ATOM 1768 N N . LEU B 1 90 ? 36.205 -25.873 7.261 1.00 21.36 119 LEU B N 1
ATOM 1769 C CA . LEU B 1 90 ? 34.968 -26.616 7.033 1.00 16.94 119 LEU B CA 1
ATOM 1770 C C . LEU B 1 90 ? 33.713 -25.766 7.113 1.00 19.45 119 LEU B C 1
ATOM 1771 O O . LEU B 1 90 ? 32.732 -26.033 6.415 1.00 14.61 119 LEU B O 1
ATOM 1776 N N . GLY B 1 91 ? 33.738 -24.756 7.974 1.00 16.16 120 GLY B N 1
ATOM 1777 C CA . GLY B 1 91 ? 32.561 -23.945 8.208 1.00 13.91 120 GLY B CA 1
ATOM 1778 C C . GLY B 1 91 ? 32.767 -22.476 7.895 1.00 12.63 120 GLY B C 1
ATOM 1779 O O . GLY B 1 91 ? 33.007 -22.091 6.749 1.00 14.67 120 GLY B O 1
ATOM 1780 N N . PHE B 1 92 ? 32.632 -21.639 8.913 1.00 14.86 121 PHE B N 1
ATOM 1781 C CA . PHE B 1 92 ? 32.808 -20.209 8.729 1.00 11.69 121 PHE B CA 1
ATOM 1782 C C . PHE B 1 92 ? 34.269 -19.832 8.949 1.00 13.46 121 PHE B C 1
ATOM 1783 O O . PHE B 1 92 ? 34.826 -20.038 10.040 1.00 16.17 121 PHE B O 1
ATOM 1791 N N . GLU B 1 93 ? 34.894 -19.288 7.917 1.00 11.33 122 GLU B N 1
ATOM 1792 C CA . GLU B 1 93 ? 36.204 -18.658 8.064 1.00 10.96 122 GLU B CA 1
ATOM 1793 C C . GLU B 1 93 ? 35.996 -17.153 7.894 1.00 13.41 122 GLU B C 1
ATOM 1794 O O . GLU B 1 93 ? 35.475 -16.703 6.870 1.00 10.93 122 GLU B O 1
ATOM 1800 N N . TYR B 1 94 ? 36.369 -16.367 8.897 1.00 9.93 123 TYR B N 1
ATOM 1801 C CA . TYR B 1 94 ? 36.127 -14.931 8.802 1.00 10.42 123 TYR B CA 1
ATOM 1802 C C . TYR B 1 94 ? 37.000 -14.095 9.709 1.00 8.69 123 TYR B C 1
ATOM 1803 O O . TYR B 1 94 ? 37.652 -14.608 10.619 1.00 13.39 123 TYR B O 1
ATOM 1812 N N . VAL B 1 95 ? 37.002 -12.792 9.444 1.00 13.26 124 VAL B N 1
ATOM 1813 C CA . VAL B 1 95 ? 37.651 -11.823 10.301 1.00 10.33 124 VAL B CA 1
ATOM 1814 C C . VAL B 1 95 ? 36.917 -10.501 10.143 1.00 12.93 124 VAL B C 1
ATOM 1815 O O . VAL B 1 95 ? 36.525 -10.113 9.016 1.00 10.87 124 VAL B O 1
ATOM 1819 N N . MET B 1 96 ? 36.721 -9.815 11.265 1.00 13.12 125 MET B N 1
ATOM 1820 C CA . MET B 1 96 ? 36.051 -8.530 11.252 1.00 9.72 125 MET B CA 1
ATOM 1821 C C . MET B 1 96 ? 37.019 -7.386 11.496 1.00 11.69 125 MET B C 1
ATOM 1822 O O . MET B 1 96 ? 37.894 -7.471 12.357 1.00 13.95 125 MET B O 1
ATOM 1827 N N . PHE B 1 97 ? 36.824 -6.319 10.726 1.00 11.17 126 PHE B N 1
ATOM 1828 C CA . PHE B 1 97 ? 37.525 -5.053 10.918 1.00 11.05 126 PHE B CA 1
ATOM 1829 C C . PHE B 1 97 ? 36.529 -3.933 11.218 1.00 12.79 126 PHE B C 1
ATOM 1830 O O . PHE B 1 97 ? 35.520 -3.788 10.533 1.00 12.38 126 PHE B O 1
ATOM 1838 N N . TYR B 1 98 ? 36.833 -3.121 12.229 1.00 14.30 127 TYR B N 1
ATOM 1839 C CA . TYR B 1 98 ? 35.889 -2.109 12.687 1.00 11.68 127 TYR B CA 1
ATOM 1840 C C . TYR B 1 98 ? 36.466 -0.704 12.559 1.00 11.87 127 TYR B C 1
ATOM 1841 O O . TYR B 1 98 ? 37.622 -0.464 12.918 1.00 14.71 127 TYR B O 1
ATOM 1850 N N . ASN B 1 99 ? 35.655 0.211 12.031 1.00 12.46 128 ASN B N 1
ATOM 1851 C CA . ASN B 1 99 ? 36.024 1.621 11.941 1.00 11.02 128 ASN B CA 1
ATOM 1852 C C . ASN B 1 99 ? 35.077 2.420 12.821 1.00 10.52 128 ASN B C 1
ATOM 1853 O O . ASN B 1 99 ? 33.928 2.640 12.466 1.00 12.60 128 ASN B O 1
ATOM 1858 N N . ASP B 1 100 ? 35.552 2.831 13.992 1.00 11.02 129 ASP B N 1
ATOM 1859 C CA . ASP B 1 100 ? 34.666 3.459 14.963 1.00 11.12 129 ASP B CA 1
ATOM 1860 C C . ASP B 1 100 ? 34.071 4.789 14.503 1.00 12.85 129 ASP B C 1
ATOM 1861 O O . ASP B 1 100 ? 32.898 5.072 14.757 1.00 15.72 129 ASP B O 1
ATOM 1866 N N . ILE B 1 101 ? 34.877 5.604 13.834 1.00 16.22 130 ILE B N 1
ATOM 1867 C CA . ILE B 1 101 ? 34.430 6.908 13.351 1.00 16.71 130 ILE B CA 1
ATOM 1868 C C . ILE B 1 101 ? 33.303 6.753 12.328 1.00 19.47 130 ILE B C 1
ATOM 1869 O O . ILE B 1 101 ? 32.301 7.471 12.376 1.00 19.63 130 ILE B O 1
ATOM 1874 N N . GLU B 1 102 ? 33.450 5.785 11.433 1.00 13.22 131 GLU B N 1
ATOM 1875 C CA . GLU B 1 102 ? 32.427 5.507 10.421 1.00 14.52 131 GLU B CA 1
ATOM 1876 C C . GLU B 1 102 ? 31.279 4.639 10.951 1.00 14.67 131 GLU B C 1
ATOM 1877 O O . GLU B 1 102 ? 30.286 4.456 10.258 1.00 16.87 131 GLU B O 1
ATOM 1883 N N . LYS B 1 103 ? 31.436 4.110 12.168 1.00 11.85 132 LYS B N 1
ATOM 1884 C CA . LYS B 1 103 ? 30.530 3.118 12.738 1.00 10.14 132 LYS B CA 1
ATOM 1885 C C . LYS B 1 103 ? 30.267 1.998 11.737 1.00 12.68 132 LYS B C 1
ATOM 1886 O O . LYS B 1 103 ? 29.131 1.614 11.497 1.00 14.79 132 LYS B O 1
ATOM 1892 N N . ARG B 1 104 ? 31.347 1.470 11.184 1.00 13.16 133 ARG B N 1
ATOM 1893 C CA . ARG B 1 104 ? 31.274 0.501 10.105 1.00 13.95 133 ARG B CA 1
ATOM 1894 C C . ARG B 1 104 ? 32.032 -0.770 10.483 1.00 12.01 133 ARG B C 1
ATOM 1895 O O . ARG B 1 104 ? 33.164 -0.721 10.979 1.00 14.50 133 ARG B O 1
ATOM 1903 N N . MET B 1 105 ? 31.395 -1.909 10.262 1.00 9.32 134 MET B N 1
ATOM 1904 C CA . MET B 1 105 ? 32.027 -3.188 10.519 1.00 14.84 134 MET B CA 1
ATOM 1905 C C . MET B 1 105 ? 32.083 -3.961 9.221 1.00 12.98 134 MET B C 1
ATOM 1906 O O . MET B 1 105 ? 31.051 -4.215 8.615 1.00 12.36 134 MET B O 1
ATOM 1911 N N . VAL B 1 106 ? 33.285 -4.329 8.797 1.00 10.19 135 VAL B N 1
ATOM 1912 C CA . VAL B 1 106 ? 33.456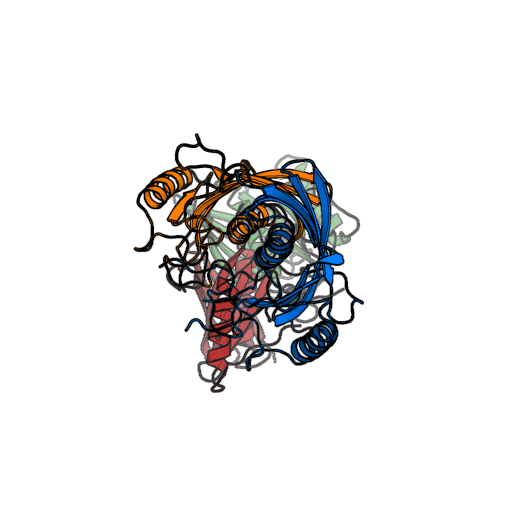 -5.152 7.601 1.00 12.42 135 VAL B CA 1
ATOM 1913 C C . VAL B 1 106 ? 33.867 -6.556 8.018 1.00 13.80 135 VAL B C 1
ATOM 1914 O O . VAL B 1 106 ? 34.804 -6.730 8.797 1.00 12.89 135 VAL B O 1
ATOM 1918 N N . CYS B 1 107 ? 33.142 -7.557 7.534 1.00 9.19 136 CYS B N 1
ATOM 1919 C CA . CYS B 1 107 ? 33.506 -8.938 7.793 1.00 12.13 136 CYS B CA 1
ATOM 1920 C C . CYS B 1 107 ? 33.963 -9.593 6.501 1.00 13.21 136 CYS B C 1
ATOM 1921 O O . CYS B 1 107 ? 33.235 -9.585 5.508 1.00 13.28 136 CYS B O 1
ATOM 1924 N N . LEU B 1 108 ? 35.181 -10.118 6.494 1.00 10.03 137 LEU B N 1
ATOM 1925 C CA . LEU B 1 108 ? 35.654 -10.897 5.362 1.00 11.26 137 LEU B CA 1
ATOM 1926 C C . LEU B 1 108 ? 35.306 -12.344 5.649 1.00 11.15 137 LEU B C 1
ATOM 1927 O O . LEU B 1 108 ? 35.675 -12.879 6.700 1.00 11.10 137 LEU B O 1
ATOM 1932 N N . PHE B 1 109 ? 34.590 -12.974 4.732 1.00 9.74 138 PHE B N 1
ATOM 1933 C CA . PHE B 1 109 ? 33.950 -14.260 5.010 1.00 9.25 138 PHE B CA 1
ATOM 1934 C C . PHE B 1 109 ? 34.112 -15.263 3.882 1.00 11.97 138 PHE B C 1
ATOM 1935 O O . PHE B 1 109 ? 33.746 -14.994 2.724 1.00 13.13 138 PHE B O 1
ATOM 1943 N N . GLN B 1 110 ? 34.650 -16.424 4.242 1.00 13.49 139 GLN B N 1
ATOM 1944 C CA . GLN B 1 110 ? 34.828 -17.532 3.319 1.00 14.59 139 GLN B CA 1
ATOM 1945 C C . GLN B 1 110 ? 34.013 -18.711 3.819 1.00 14.35 139 GLN B C 1
ATOM 1946 O O . GLN B 1 110 ? 34.247 -19.218 4.921 1.00 12.49 139 GLN B O 1
ATOM 1952 N N . GLY B 1 111 ? 33.062 -19.157 3.006 1.00 12.81 140 GLY B N 1
ATOM 1953 C CA . GLY B 1 111 ? 32.121 -20.183 3.431 1.00 12.85 140 GLY B CA 1
ATOM 1954 C C . GLY B 1 111 ? 32.532 -21.591 3.031 1.00 13.99 140 GLY B C 1
ATOM 1955 O O . GLY B 1 111 ? 32.577 -21.915 1.849 1.00 20.81 140 GLY B O 1
ATOM 1956 N N . GLY B 1 112 ? 32.814 -22.437 4.022 1.00 14.44 141 GLY B N 1
ATOM 1957 C CA . GLY B 1 112 ? 33.298 -23.780 3.760 1.00 14.23 141 GLY B CA 1
ATOM 1958 C C . GLY B 1 112 ? 32.243 -24.785 3.323 1.00 14.50 141 GLY B C 1
ATOM 1959 O O . GLY B 1 112 ? 31.043 -24.508 3.334 1.00 15.84 141 GLY B O 1
ATOM 1960 N N . PRO B 1 113 ? 32.698 -25.981 2.946 1.00 14.67 142 PRO B N 1
ATOM 1961 C CA . PRO B 1 113 ? 31.848 -27.039 2.391 1.00 18.10 142 PRO B CA 1
ATOM 1962 C C . PRO B 1 113 ? 30.713 -27.484 3.306 1.00 15.61 142 PRO B C 1
ATOM 1963 O O . PRO B 1 113 ? 29.682 -27.925 2.800 1.00 16.46 142 PRO B O 1
ATOM 1967 N N . TYR B 1 114 ? 30.877 -27.386 4.624 1.00 18.18 143 TYR B N 1
ATOM 1968 C CA . TYR B 1 114 ? 29.797 -27.820 5.501 1.00 11.29 143 TYR B CA 1
ATOM 1969 C C . TYR B 1 114 ? 28.682 -26.784 5.592 1.00 13.02 143 TYR B C 1
ATOM 1970 O O . TYR B 1 114 ? 27.717 -26.986 6.330 1.00 15.18 143 TYR B O 1
ATOM 1979 N N . LEU B 1 115 ? 28.794 -25.681 4.843 1.00 11.91 144 LEU B N 1
ATOM 1980 C CA . LEU B 1 115 ? 27.740 -24.661 4.868 1.00 11.04 144 LEU B CA 1
ATOM 1981 C C . LEU B 1 115 ? 26.767 -24.790 3.688 1.00 15.73 144 LEU B C 1
ATOM 1982 O O . LEU B 1 115 ? 26.031 -23.861 3.394 1.00 12.66 144 LEU B O 1
ATOM 1987 N N . GLU B 1 116 ? 26.748 -25.944 3.030 1.00 15.49 145 GLU B N 1
ATOM 1988 C CA . GLU B 1 116 ? 25.954 -26.084 1.815 1.00 15.75 145 GLU B CA 1
ATOM 1989 C C . GLU B 1 116 ? 24.444 -26.105 2.066 1.00 16.46 145 GLU B C 1
ATOM 1990 O O . GLU B 1 116 ? 23.966 -26.617 3.072 1.00 16.65 145 GLU B O 1
ATOM 1996 N N . GLY B 1 117 ? 23.697 -25.545 1.123 1.00 12.82 146 GLY B N 1
ATOM 1997 C CA . GLY B 1 117 ? 22.245 -25.601 1.143 1.00 14.96 146 GLY B CA 1
ATOM 1998 C C . GLY B 1 117 ? 21.826 -26.192 -0.189 1.00 16.89 146 GLY B C 1
ATOM 1999 O O . GLY B 1 117 ? 21.934 -27.407 -0.384 1.00 17.74 146 GLY B O 1
ATOM 2000 N N . PRO B 1 118 ? 21.392 -25.333 -1.128 1.00 16.32 147 PRO B N 1
ATOM 2001 C CA . PRO B 1 118 ? 21.232 -25.770 -2.517 1.00 24.47 147 PRO B CA 1
ATOM 2002 C C . PRO B 1 118 ? 22.571 -26.319 -2.998 1.00 23.95 147 PRO B C 1
ATOM 2003 O O . PRO B 1 118 ? 23.614 -25.752 -2.671 1.00 16.78 147 PRO B O 1
ATOM 2007 N N . PRO B 1 119 ? 22.562 -27.412 -3.765 1.00 25.24 148 PRO B N 1
ATOM 2008 C CA . PRO B 1 119 ? 23.836 -27.997 -4.196 1.00 17.21 148 PRO B CA 1
ATOM 2009 C C . PRO B 1 119 ? 24.795 -26.975 -4.811 1.00 24.70 148 PRO B C 1
ATOM 2010 O O . PRO B 1 119 ? 24.445 -26.310 -5.789 1.00 24.38 148 PRO B O 1
ATOM 2014 N N . GLY B 1 120 ? 25.988 -26.849 -4.227 1.00 22.09 149 GLY B N 1
ATOM 2015 C CA . GLY B 1 120 ? 27.015 -25.960 -4.737 1.00 21.56 149 GLY B CA 1
ATOM 2016 C C . GLY B 1 120 ? 26.973 -24.551 -4.170 1.00 20.79 149 GLY B C 1
ATOM 2017 O O . GLY B 1 120 ? 27.848 -23.730 -4.456 1.00 19.13 149 GLY B O 1
ATOM 2018 N N . PHE B 1 121 ? 25.958 -24.261 -3.365 1.00 18.46 150 PHE B N 1
ATOM 2019 C CA . PHE B 1 121 ? 25.800 -22.904 -2.846 1.00 19.21 150 PHE B CA 1
ATOM 2020 C C . PHE B 1 121 ? 25.735 -22.856 -1.328 1.00 13.11 150 PHE B C 1
ATOM 2021 O O . PHE B 1 121 ? 25.405 -23.843 -0.678 1.00 14.37 150 PHE B O 1
ATOM 2029 N N . ILE B 1 122 ? 26.065 -21.696 -0.761 1.00 11.54 151 ILE B N 1
ATOM 2030 C CA . ILE B 1 122 ? 25.977 -21.527 0.672 1.00 8.82 151 ILE B CA 1
ATOM 2031 C C . ILE B 1 122 ? 24.509 -21.419 1.091 1.00 11.81 151 ILE B C 1
ATOM 2032 O O . ILE B 1 122 ? 23.739 -20.670 0.505 1.00 13.91 151 ILE B O 1
ATOM 2037 N N . HIS B 1 123 ? 24.146 -22.177 2.118 1.00 8.74 152 HIS B N 1
ATOM 2038 C CA . HIS B 1 123 ? 22.796 -22.186 2.682 1.00 7.60 152 HIS B CA 1
ATOM 2039 C C . HIS B 1 123 ? 22.363 -20.770 3.062 1.00 13.43 152 HIS B C 1
ATOM 2040 O O . HIS B 1 123 ? 23.159 -19.990 3.652 1.00 9.39 152 HIS B O 1
ATOM 2047 N N . GLY B 1 124 ? 21.106 -20.441 2.760 1.00 9.66 153 GLY B N 1
ATOM 2048 C CA . GLY B 1 124 ? 20.531 -19.160 3.152 1.00 12.62 153 GLY B CA 1
ATOM 2049 C C . GLY B 1 124 ? 20.725 -18.842 4.625 1.00 9.47 153 GLY B C 1
ATOM 2050 O O . GLY B 1 124 ? 20.947 -17.684 5.026 1.00 9.06 153 GLY B O 1
ATOM 2051 N N . GLY B 1 125 ? 20.623 -19.883 5.436 1.00 8.16 154 GLY B N 1
ATOM 2052 C CA . GLY B 1 125 ? 20.827 -19.781 6.874 1.00 10.16 154 GLY B CA 1
ATOM 2053 C C . GLY B 1 125 ? 22.251 -19.444 7.296 1.00 12.55 154 GLY B C 1
ATOM 2054 O O . GLY B 1 125 ? 22.451 -18.697 8.259 1.00 8.21 154 GLY B O 1
ATOM 2055 N N . ALA B 1 126 ? 23.231 -20.012 6.598 1.00 10.52 155 ALA B N 1
ATOM 2056 C CA . ALA B 1 126 ? 24.624 -19.691 6.851 1.00 10.92 155 ALA B CA 1
ATOM 2057 C C . ALA B 1 126 ? 24.932 -18.240 6.494 1.00 9.66 155 ALA B C 1
ATOM 2058 O O . ALA B 1 126 ? 25.667 -17.558 7.207 1.00 10.22 155 ALA B O 1
ATOM 2060 N N . ILE B 1 127 ? 24.389 -17.774 5.368 1.00 9.87 156 ILE B N 1
ATOM 2061 C CA . ILE B 1 127 ? 24.535 -16.375 5.002 1.00 10.30 156 ILE B CA 1
ATOM 2062 C C . ILE B 1 127 ? 23.876 -15.485 6.050 1.00 10.85 156 ILE B C 1
ATOM 2063 O O . ILE B 1 127 ? 24.453 -14.494 6.494 1.00 10.06 156 ILE B O 1
ATOM 2068 N N . ALA B 1 128 ? 22.661 -15.832 6.448 1.00 9.69 157 ALA B N 1
ATOM 2069 C CA . ALA B 1 128 ? 21.984 -15.065 7.482 1.00 9.61 157 ALA B CA 1
ATOM 2070 C C . ALA B 1 128 ? 22.814 -15.055 8.770 1.00 10.73 157 ALA B C 1
ATOM 2071 O O . ALA B 1 128 ? 22.841 -14.057 9.492 1.00 9.54 157 ALA B O 1
ATOM 2073 N N . THR B 1 129 ? 23.504 -16.156 9.040 1.00 9.72 158 THR B N 1
ATOM 2074 C CA . THR B 1 129 ? 24.286 -16.255 10.275 1.00 6.90 158 THR B CA 1
ATOM 2075 C C . THR B 1 129 ? 25.444 -15.251 10.254 1.00 11.32 158 THR B C 1
ATOM 2076 O O . THR B 1 129 ? 25.684 -14.544 11.244 1.00 9.44 158 THR B O 1
ATOM 2080 N N . MET B 1 130 ? 26.160 -15.180 9.135 1.00 9.07 159 MET B N 1
ATOM 2081 C CA . MET B 1 130 ? 27.263 -14.215 9.030 1.00 8.94 159 MET B CA 1
ATOM 2082 C C . MET B 1 130 ? 26.767 -12.767 8.953 1.00 11.94 159 MET B C 1
ATOM 2083 O O . MET B 1 130 ? 27.437 -11.852 9.439 1.00 10.13 159 MET B O 1
ATOM 2088 N N . ILE B 1 131 ? 25.601 -12.551 8.353 1.00 9.43 160 ILE B N 1
ATOM 2089 C CA . ILE B 1 131 ? 24.999 -11.224 8.398 1.00 12.90 160 ILE B CA 1
ATOM 2090 C C . ILE B 1 131 ? 24.687 -10.865 9.852 1.00 14.82 160 ILE B C 1
ATOM 2091 O O . ILE B 1 131 ? 25.079 -9.809 10.324 1.00 10.33 160 ILE B O 1
ATOM 2096 N N . ASP B 1 132 ? 24.008 -11.763 10.563 1.00 13.50 161 ASP B N 1
ATOM 2097 C CA . ASP B 1 132 ? 23.670 -11.513 11.956 1.00 18.53 161 ASP B CA 1
ATOM 2098 C C . ASP B 1 132 ? 24.932 -11.208 12.755 1.00 14.56 161 ASP B C 1
ATOM 2099 O O . ASP B 1 132 ? 24.977 -10.263 13.559 1.00 13.13 161 ASP B O 1
ATOM 2104 N N . ALA B 1 133 ? 25.982 -11.987 12.514 1.00 11.28 162 ALA B N 1
ATOM 2105 C CA . ALA B 1 133 ? 27.215 -11.818 13.287 1.00 11.43 162 ALA B CA 1
ATOM 2106 C C . ALA B 1 133 ? 27.817 -10.444 13.034 1.00 10.96 162 ALA B C 1
ATOM 2107 O O . ALA B 1 133 ? 28.307 -9.789 13.960 1.00 12.60 162 ALA B O 1
ATOM 2109 N N . THR B 1 134 ? 27.736 -9.987 11.791 1.00 7.01 163 THR B N 1
ATOM 2110 C CA . THR B 1 134 ? 28.388 -8.737 11.417 1.00 7.82 163 THR B CA 1
ATOM 2111 C C . THR B 1 134 ? 27.588 -7.534 11.887 1.00 11.47 163 THR B C 1
ATOM 2112 O O . THR B 1 134 ? 28.136 -6.635 12.542 1.00 11.35 163 THR B O 1
ATOM 2116 N N . VAL B 1 135 ? 26.296 -7.507 11.576 1.00 10.27 164 VAL B N 1
ATOM 2117 C CA . VAL B 1 135 ? 25.476 -6.371 12.008 1.00 8.17 164 VAL B CA 1
ATOM 2118 C C . VAL B 1 135 ? 25.356 -6.325 13.537 1.00 11.58 164 VAL B C 1
ATOM 2119 O O . VAL B 1 135 ? 25.304 -5.247 14.139 1.00 10.72 164 VAL B O 1
ATOM 2123 N N . GLY B 1 136 ? 25.300 -7.499 14.152 1.00 9.90 165 GLY B N 1
ATOM 2124 C CA . GLY B 1 136 ? 25.262 -7.617 15.603 1.00 12.17 165 GLY B CA 1
ATOM 2125 C C . GLY B 1 136 ? 26.513 -7.085 16.269 1.00 13.66 165 GLY B C 1
ATOM 2126 O O . GLY B 1 136 ? 26.451 -6.395 17.284 1.00 14.78 165 GLY B O 1
ATOM 2127 N N . MET B 1 137 ? 27.672 -7.414 15.714 1.00 10.80 166 MET B N 1
ATOM 2128 C CA . MET B 1 137 ? 28.911 -6.869 16.258 1.00 10.97 166 MET B CA 1
ATOM 2129 C C . MET B 1 137 ? 28.979 -5.354 16.042 1.00 9.83 166 MET B C 1
ATOM 2130 O O . MET B 1 137 ? 29.459 -4.612 16.892 1.00 10.67 166 MET B O 1
ATOM 2135 N N . CYS B 1 138 ? 28.505 -4.889 14.888 1.00 11.82 167 CYS B N 1
ATOM 2136 C CA . CYS B 1 138 ? 28.452 -3.458 14.631 1.00 10.14 167 CYS B CA 1
ATOM 2137 C C . CYS B 1 138 ? 27.607 -2.721 15.675 1.00 11.84 167 CYS B C 1
ATOM 2138 O O . CYS B 1 138 ? 28.035 -1.706 16.236 1.00 14.16 167 CYS B O 1
ATOM 2141 N N . ALA B 1 139 ? 26.411 -3.233 15.941 1.00 11.22 168 ALA B N 1
ATOM 2142 C CA . ALA B 1 139 ? 25.539 -2.647 16.946 1.00 13.15 168 ALA B CA 1
ATOM 2143 C C . ALA B 1 139 ? 26.165 -2.679 18.341 1.00 12.99 168 ALA B C 1
ATOM 2144 O O . ALA B 1 139 ? 26.059 -1.712 19.093 1.00 16.08 168 ALA B O 1
ATOM 2146 N N A MET B 1 140 ? 26.817 -3.786 18.680 0.70 13.58 169 MET B N 1
ATOM 2147 N N B MET B 1 140 ? 26.807 -3.792 18.674 0.30 13.46 169 MET B N 1
ATOM 2148 C CA A MET B 1 140 ? 27.449 -3.925 19.989 0.70 13.07 169 MET B CA 1
ATOM 2149 C CA B MET B 1 140 ? 27.460 -3.927 19.966 0.30 13.40 169 MET B CA 1
ATOM 2150 C C A MET B 1 140 ? 28.599 -2.933 20.187 0.70 17.29 169 MET B C 1
ATOM 2151 C C B MET B 1 140 ? 28.518 -2.846 20.143 0.30 15.87 169 MET B C 1
ATOM 2152 O O A MET B 1 140 ? 28.809 -2.423 21.293 0.70 15.26 169 MET B O 1
ATOM 2153 O O B MET B 1 140 ? 28.573 -2.185 21.182 0.30 17.69 169 MET B O 1
ATOM 2162 N N . MET B 1 141 ? 29.356 -2.667 19.127 1.00 13.88 170 MET B N 1
ATOM 2163 C CA . MET B 1 141 ? 30.457 -1.698 19.220 1.00 14.18 170 MET B CA 1
ATOM 2164 C C . MET B 1 141 ? 29.926 -0.298 19.494 1.00 21.09 170 MET B C 1
ATOM 2165 O O . MET B 1 141 ? 30.602 0.518 20.127 1.00 20.22 170 MET B O 1
ATOM 2170 N N . ALA B 1 142 ? 28.716 -0.023 19.022 1.00 21.54 171 ALA B N 1
ATOM 2171 C CA . ALA B 1 142 ? 28.114 1.298 19.194 1.00 22.96 171 ALA B CA 1
ATOM 2172 C C . ALA B 1 142 ? 27.281 1.427 20.467 1.00 25.08 171 ALA B C 1
ATOM 2173 O O . ALA B 1 142 ? 27.196 2.506 21.049 1.00 32.31 171 ALA B O 1
ATOM 2175 N N . GLY B 1 143 ? 26.662 0.334 20.904 1.00 19.28 172 GLY B N 1
ATOM 2176 C CA . GLY B 1 143 ? 25.678 0.426 21.963 1.00 21.67 172 GLY B CA 1
ATOM 2177 C C . GLY B 1 143 ? 25.870 -0.506 23.142 1.00 19.78 172 GLY B C 1
ATOM 2178 O O . GLY B 1 143 ? 25.089 -0.473 24.084 1.00 25.99 172 GLY B O 1
ATOM 2179 N N . GLY B 1 144 ? 26.894 -1.346 23.099 1.00 20.13 173 GLY B N 1
ATOM 2180 C CA . GLY B 1 144 ?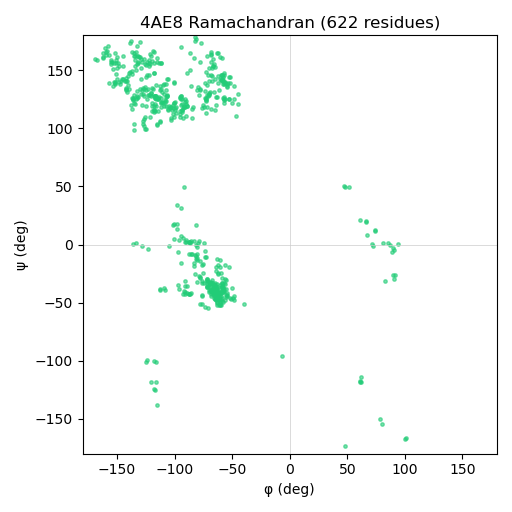 27.080 -2.321 24.162 1.00 17.40 173 GLY B CA 1
ATOM 2181 C C . GLY B 1 144 ? 26.165 -3.512 23.959 1.00 17.74 173 GLY B C 1
ATOM 2182 O O . GLY B 1 144 ? 25.753 -3.792 22.834 1.00 16.39 173 GLY B O 1
ATOM 2183 N N . ILE B 1 145 ? 25.832 -4.205 25.042 1.00 17.06 174 ILE B N 1
ATOM 2184 C CA . ILE B 1 145 ? 25.033 -5.425 24.928 1.00 18.47 174 ILE B CA 1
ATOM 2185 C C . ILE B 1 145 ? 23.655 -5.103 24.378 1.00 15.17 174 ILE B C 1
ATOM 2186 O O . ILE B 1 145 ? 22.909 -4.318 24.964 1.00 22.07 174 ILE B O 1
ATOM 2191 N N . VAL B 1 146 ? 23.327 -5.701 23.235 1.00 18.51 175 VAL B N 1
ATOM 2192 C CA . VAL B 1 146 ? 22.030 -5.484 22.612 1.00 19.62 175 VAL B CA 1
ATOM 2193 C C . VAL B 1 146 ? 21.425 -6.807 22.178 1.00 17.13 175 VAL B C 1
ATOM 2194 O O . VAL B 1 146 ? 22.145 -7.748 21.841 1.00 19.44 175 VAL B O 1
ATOM 2198 N N . MET B 1 147 ? 20.099 -6.866 22.182 1.00 24.81 176 MET B N 1
ATOM 2199 C CA . MET B 1 147 ? 19.386 -8.018 21.642 1.00 28.83 176 MET B CA 1
ATOM 2200 C C . MET B 1 147 ? 18.867 -7.722 20.237 1.00 25.89 176 MET B C 1
ATOM 2201 O O . MET B 1 147 ? 18.379 -6.628 19.963 1.00 22.04 176 MET B O 1
ATOM 2206 N N . THR B 1 148 ? 18.985 -8.713 19.366 1.00 24.48 177 THR B N 1
ATOM 2207 C CA . THR B 1 148 ? 18.507 -8.629 17.990 1.00 23.47 177 THR B CA 1
ATOM 2208 C C . THR B 1 148 ? 16.987 -8.648 17.967 1.00 22.94 177 THR B C 1
ATOM 2209 O O . THR B 1 148 ? 16.369 -9.535 18.553 1.00 19.23 177 THR B O 1
ATOM 2213 N N . ALA B 1 149 ? 16.385 -7.674 17.289 1.00 19.27 178 ALA B N 1
ATOM 2214 C CA . ALA B 1 149 ? 14.929 -7.578 17.256 1.00 16.23 178 ALA B CA 1
ATOM 2215 C C . ALA B 1 149 ? 14.353 -7.941 15.893 1.00 15.48 178 ALA B C 1
ATOM 2216 O O . ALA B 1 149 ? 13.300 -8.570 15.816 1.00 13.58 178 ALA B O 1
ATOM 2218 N N . ASN B 1 150 ? 15.053 -7.545 14.835 1.00 14.64 179 ASN B N 1
ATOM 2219 C CA . ASN B 1 150 ? 14.633 -7.810 13.454 1.00 13.88 179 ASN B CA 1
ATOM 2220 C C . ASN B 1 150 ? 15.847 -8.016 12.557 1.00 14.74 179 ASN B C 1
ATOM 2221 O O . ASN B 1 150 ? 16.874 -7.353 12.714 1.00 15.49 179 ASN B O 1
ATOM 2226 N N . LEU B 1 151 ? 15.731 -8.968 11.643 1.00 11.99 180 LEU B N 1
ATOM 2227 C CA . LEU B 1 151 ? 16.723 -9.173 10.595 1.00 10.74 180 LEU B CA 1
ATOM 2228 C C . LEU B 1 151 ? 15.950 -9.385 9.302 1.00 11.84 180 LEU B C 1
ATOM 2229 O O . LEU B 1 151 ? 15.126 -10.300 9.211 1.00 12.00 180 LEU B O 1
ATOM 2234 N N . ASN B 1 152 ? 16.200 -8.541 8.307 1.00 9.34 181 ASN B N 1
ATOM 2235 C CA . ASN B 1 152 ? 15.444 -8.569 7.052 1.00 10.76 181 ASN B CA 1
ATOM 2236 C C . ASN B 1 152 ? 16.433 -8.668 5.903 1.00 13.84 181 ASN B C 1
ATOM 2237 O O . ASN B 1 152 ? 17.155 -7.716 5.619 1.00 15.43 181 ASN B O 1
ATOM 2242 N N . ILE B 1 153 ? 16.499 -9.832 5.260 1.00 9.10 182 ILE B N 1
ATOM 2243 C CA . ILE B 1 153 ? 17.562 -10.096 4.289 1.00 8.77 182 ILE B CA 1
ATOM 2244 C C . ILE B 1 153 ? 16.980 -10.283 2.890 1.00 8.40 182 ILE B C 1
ATOM 2245 O O . ILE B 1 153 ? 16.062 -11.091 2.699 1.00 10.34 182 ILE B O 1
ATOM 2250 N N . ASN B 1 154 ? 17.511 -9.529 1.935 1.00 7.71 183 ASN B N 1
ATOM 2251 C CA . ASN B 1 154 ? 17.207 -9.750 0.527 1.00 7.39 183 ASN B CA 1
ATOM 2252 C C . ASN B 1 154 ? 18.341 -10.532 -0.113 1.00 8.96 183 ASN B C 1
ATOM 2253 O O . ASN B 1 154 ? 19.480 -10.050 -0.213 1.00 12.46 183 ASN B O 1
ATOM 2258 N N . TYR B 1 155 ? 18.023 -11.741 -0.561 1.00 8.36 184 TYR B N 1
ATOM 2259 C CA . TYR B 1 155 ? 19.004 -12.575 -1.239 1.00 7.40 184 TYR B CA 1
ATOM 2260 C C . TYR B 1 155 ? 18.904 -12.334 -2.734 1.00 11.85 184 TYR B C 1
ATOM 2261 O O . TYR B 1 155 ? 17.941 -12.755 -3.365 1.00 12.88 184 TYR B O 1
ATOM 2270 N N . LYS B 1 156 ? 19.903 -11.664 -3.297 1.00 9.33 185 LYS B N 1
ATOM 2271 C CA . LYS B 1 156 ? 19.847 -11.230 -4.695 1.00 9.05 185 LYS B CA 1
ATOM 2272 C C . LYS B 1 156 ? 20.435 -12.265 -5.656 1.00 14.77 185 LYS B C 1
ATOM 2273 O O . LYS B 1 156 ? 19.893 -12.519 -6.743 1.00 13.91 185 LYS B O 1
ATOM 2279 N N . ARG B 1 157 ? 21.567 -12.836 -5.258 1.00 12.36 186 ARG B N 1
ATOM 2280 C CA . ARG B 1 157 ? 22.287 -13.823 -6.049 1.00 9.49 186 ARG B CA 1
ATOM 2281 C C . ARG B 1 157 ? 22.842 -14.858 -5.089 1.00 14.09 186 ARG B C 1
ATOM 2282 O O . ARG B 1 157 ? 23.296 -14.507 -4.003 1.00 12.26 186 ARG B O 1
ATOM 2290 N N . PRO B 1 158 ? 22.801 -16.142 -5.476 1.00 12.92 187 PRO B N 1
ATOM 2291 C CA . PRO B 1 158 ? 23.307 -17.183 -4.580 1.00 13.58 187 PRO B CA 1
ATOM 2292 C C . PRO B 1 158 ? 24.830 -17.150 -4.517 1.00 11.90 187 PRO B C 1
ATOM 2293 O O . PRO B 1 158 ? 25.475 -16.770 -5.475 1.00 14.76 187 PRO B O 1
ATOM 2297 N N . ILE B 1 159 ? 25.385 -17.515 -3.363 1.00 13.22 188 ILE B N 1
ATOM 2298 C CA . ILE B 1 159 ? 26.824 -17.485 -3.175 1.00 11.96 188 ILE B CA 1
ATOM 2299 C C . ILE B 1 159 ? 27.431 -18.882 -3.323 1.00 13.82 188 ILE B C 1
ATOM 2300 O O . ILE B 1 159 ? 27.070 -19.803 -2.572 1.00 15.16 188 ILE B O 1
ATOM 2305 N N . PRO B 1 160 ? 28.370 -19.045 -4.265 1.00 15.85 189 PRO B N 1
ATOM 2306 C CA . PRO B 1 160 ? 29.010 -20.348 -4.469 1.00 14.25 189 PRO B CA 1
ATOM 2307 C C . PRO B 1 160 ? 29.710 -20.840 -3.212 1.00 18.17 189 PRO B C 1
ATOM 2308 O O . PRO B 1 160 ? 30.297 -20.048 -2.482 1.00 17.78 189 PRO B O 1
ATOM 2312 N N . LEU B 1 161 ? 29.632 -22.139 -2.961 1.00 16.94 190 LEU B N 1
ATOM 2313 C CA . LEU B 1 161 ? 30.387 -22.731 -1.867 1.00 16.30 190 LEU B CA 1
ATOM 2314 C C . LEU B 1 161 ? 31.860 -22.343 -2.014 1.00 21.37 190 LEU B C 1
ATOM 2315 O O . LEU B 1 161 ? 32.368 -22.217 -3.127 1.00 19.78 190 LEU B O 1
ATOM 2320 N N . CYS B 1 162 ? 32.528 -22.126 -0.885 1.00 24.00 191 CYS B N 1
ATOM 2321 C CA . CYS B 1 162 ? 33.957 -21.812 -0.863 1.00 19.38 191 CYS B CA 1
ATOM 2322 C C . CYS B 1 162 ? 34.322 -20.469 -1.500 1.00 24.96 191 CYS B C 1
ATOM 2323 O O . CYS B 1 162 ? 35.473 -20.240 -1.861 1.00 33.57 191 CYS B O 1
ATOM 2326 N N . SER B 1 163 ? 33.337 -19.586 -1.628 1.00 18.69 192 SER B N 1
ATOM 2327 C CA . SER B 1 163 ? 33.575 -18.241 -2.128 1.00 21.60 192 SER B CA 1
ATOM 2328 C C . SER B 1 163 ? 34.067 -17.362 -0.986 1.00 17.95 192 SER B C 1
ATOM 2329 O O . SER B 1 163 ? 33.878 -17.687 0.182 1.00 23.81 192 SER B O 1
ATOM 2332 N N . VAL B 1 164 ? 34.699 -16.254 -1.340 1.00 17.19 193 VAL B N 1
ATOM 2333 C CA . VAL B 1 164 ? 35.019 -15.216 -0.373 1.00 16.03 193 VAL B CA 1
ATOM 2334 C C . VAL B 1 164 ? 34.147 -14.017 -0.686 1.00 17.09 193 VAL B C 1
ATOM 2335 O O . VAL B 1 164 ? 34.039 -13.599 -1.848 1.00 17.53 193 VAL B O 1
ATOM 2339 N N . VAL B 1 165 ? 33.498 -13.479 0.340 1.00 13.56 194 VAL B N 1
ATOM 2340 C CA . VAL B 1 165 ? 32.677 -12.295 0.174 1.00 11.94 194 VAL B CA 1
ATOM 2341 C C . VAL B 1 165 ? 33.045 -11.282 1.238 1.00 10.63 194 VAL B C 1
ATOM 2342 O O . VAL B 1 165 ? 33.641 -11.632 2.269 1.00 13.74 194 VAL B O 1
ATOM 2346 N N A MET B 1 166 ? 32.659 -10.033 1.003 0.60 13.00 195 MET B N 1
ATOM 2347 N N B MET B 1 166 ? 32.718 -10.022 0.971 0.40 12.38 195 MET B N 1
ATOM 2348 C CA A MET B 1 166 ? 32.848 -8.959 1.9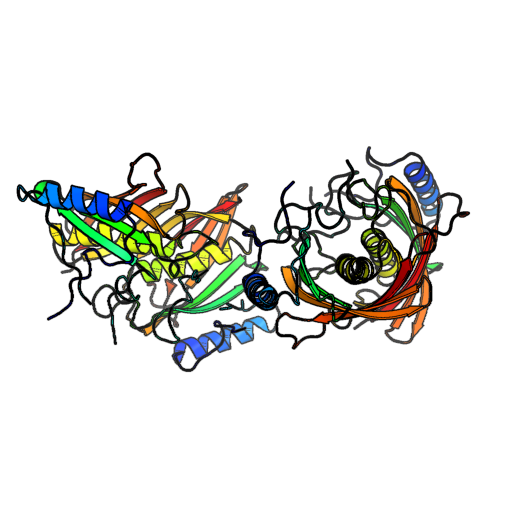60 0.60 9.68 195 MET B CA 1
ATOM 2349 C CA B MET B 1 166 ? 32.815 -8.980 1.973 0.40 10.30 195 MET B CA 1
ATOM 2350 C C A MET B 1 166 ? 31.479 -8.486 2.451 0.60 10.23 195 MET B C 1
ATOM 2351 C C B MET B 1 166 ? 31.412 -8.646 2.449 0.40 10.67 195 MET B C 1
ATOM 2352 O O A MET B 1 166 ? 30.637 -8.098 1.653 0.60 14.73 195 MET B O 1
ATOM 2353 O O B MET B 1 166 ? 30.488 -8.507 1.650 0.40 7.02 195 MET B O 1
ATOM 2362 N N . ILE B 1 167 ? 31.258 -8.555 3.760 1.00 6.90 196 ILE B N 1
ATOM 2363 C CA . ILE B 1 167 ? 30.006 -8.108 4.349 1.00 6.63 196 ILE B CA 1
ATOM 2364 C C . ILE B 1 167 ? 30.270 -6.728 4.949 1.00 13.91 196 ILE B C 1
ATOM 2365 O O . ILE B 1 167 ? 30.942 -6.604 5.973 1.00 11.23 196 ILE B O 1
ATOM 2370 N N . ASN B 1 168 ? 29.762 -5.693 4.297 1.00 9.14 197 ASN B N 1
ATOM 2371 C CA . ASN B 1 168 ? 29.989 -4.320 4.752 1.00 7.79 197 ASN B CA 1
ATOM 2372 C C . ASN B 1 168 ? 28.756 -3.836 5.507 1.00 11.99 197 ASN B C 1
ATOM 2373 O O . ASN B 1 168 ? 27.706 -3.638 4.903 1.00 13.77 197 ASN B O 1
ATOM 2378 N N . SER B 1 169 ? 28.880 -3.670 6.828 1.00 8.59 198 SER B N 1
ATOM 2379 C CA . SER B 1 169 ? 27.765 -3.172 7.641 1.00 9.24 198 SER B CA 1
ATOM 2380 C C . SER B 1 169 ? 28.038 -1.776 8.204 1.00 9.78 198 SER B C 1
ATOM 2381 O O . SER B 1 169 ? 29.193 -1.375 8.385 1.00 10.06 198 SER B O 1
ATOM 2384 N N . GLN B 1 170 ? 26.976 -1.052 8.519 1.00 10.88 199 GLN B N 1
ATOM 2385 C CA . GLN B 1 170 ? 27.107 0.311 8.998 1.00 13.48 199 GLN B CA 1
ATOM 2386 C C . GLN B 1 170 ? 25.925 0.627 9.895 1.00 14.84 199 GLN B C 1
ATOM 2387 O O . GLN B 1 170 ? 24.789 0.237 9.605 1.00 14.80 199 GLN B O 1
ATOM 2393 N N . LEU B 1 171 ? 26.204 1.302 11.010 1.00 9.77 200 LEU B N 1
ATOM 2394 C CA . LEU B 1 171 ? 25.137 1.837 11.845 1.00 8.40 200 LEU B CA 1
ATOM 2395 C C . LEU B 1 171 ? 24.515 3.032 11.131 1.00 15.15 200 LEU B C 1
ATOM 2396 O O . LEU B 1 171 ? 25.207 4.006 10.811 1.00 15.20 200 LEU B O 1
ATOM 2401 N N . ASP B 1 172 ? 23.207 2.973 10.910 1.00 15.00 201 ASP B N 1
ATOM 2402 C CA . ASP B 1 172 ? 22.517 3.982 10.118 1.00 13.74 201 ASP B CA 1
ATOM 2403 C C . ASP B 1 172 ? 21.900 5.046 11.006 1.00 16.75 201 ASP B C 1
ATOM 2404 O O . ASP B 1 172 ? 21.913 6.228 10.673 1.00 20.62 201 ASP B O 1
ATOM 2409 N N . LYS B 1 173 ? 21.366 4.624 12.141 1.00 20.12 202 LYS B N 1
ATOM 2410 C CA . LYS B 1 173 ? 20.862 5.586 13.111 1.00 25.90 202 LYS B CA 1
ATOM 2411 C C . LYS B 1 173 ? 20.587 4.941 14.452 1.00 21.43 202 LYS B C 1
ATOM 2412 O O . LYS B 1 173 ? 20.410 3.723 14.556 1.00 16.39 202 LYS B O 1
ATOM 2418 N N . VAL B 1 174 ? 20.561 5.782 15.476 1.00 17.54 203 VAL B N 1
ATOM 2419 C CA . VAL B 1 174 ? 20.198 5.356 16.811 1.00 15.52 203 VAL B CA 1
ATOM 2420 C C . VAL B 1 174 ? 19.009 6.204 17.256 1.00 15.84 203 VAL B C 1
ATOM 2421 O O . VAL B 1 174 ? 19.042 7.435 17.156 1.00 21.40 203 VAL B O 1
ATOM 2425 N N . GLU B 1 175 ? 17.957 5.540 17.721 1.00 17.42 204 GLU B N 1
ATOM 2426 C CA . GLU B 1 175 ? 16.792 6.219 18.282 1.00 21.01 204 GLU B CA 1
ATOM 2427 C C . GLU B 1 175 ? 16.514 5.669 19.673 1.00 20.60 204 GLU B C 1
ATOM 2428 O O . GLU B 1 175 ? 15.909 4.606 19.825 1.00 22.82 204 GLU B O 1
ATOM 2434 N N . GLY B 1 176 ? 16.964 6.398 20.687 1.00 28.41 205 GLY B N 1
ATOM 2435 C CA . GLY B 1 176 ? 16.859 5.924 22.052 1.00 27.16 205 GLY B CA 1
ATOM 2436 C C . GLY B 1 176 ? 17.648 4.644 22.212 1.00 27.98 205 GLY B C 1
ATOM 2437 O O . GLY B 1 176 ? 18.871 4.639 22.088 1.00 29.81 205 GLY B O 1
ATOM 2438 N N . ARG B 1 177 ? 16.941 3.547 22.468 1.00 27.75 206 ARG B N 1
ATOM 2439 C CA . ARG B 1 177 ? 17.574 2.246 22.636 1.00 26.67 206 ARG B CA 1
ATOM 2440 C C . ARG B 1 177 ? 17.566 1.417 21.350 1.00 17.37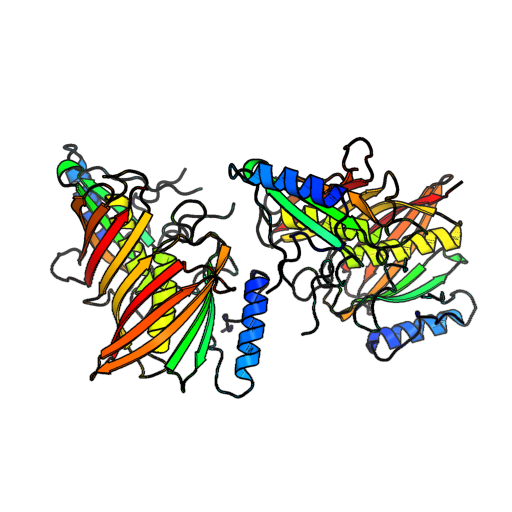 206 ARG B C 1
ATOM 2441 O O . ARG B 1 177 ? 17.999 0.269 21.349 1.00 21.82 206 ARG B O 1
ATOM 2449 N N . LYS B 1 178 ? 17.079 1.998 20.255 1.00 18.80 207 LYS B N 1
ATOM 2450 C CA . LYS B 1 178 ? 17.021 1.289 18.977 1.00 19.39 207 LYS B CA 1
ATOM 2451 C C . LYS B 1 178 ? 18.241 1.594 18.118 1.00 17.93 207 LYS B C 1
ATOM 2452 O O . LYS B 1 178 ? 18.576 2.754 17.886 1.00 19.44 207 LYS B O 1
ATOM 2458 N N . PHE B 1 179 ? 18.902 0.541 17.661 1.00 14.18 208 PHE B N 1
ATOM 2459 C CA . PHE B 1 179 ? 20.083 0.649 16.810 1.00 16.72 208 PHE B CA 1
ATOM 2460 C C . PHE B 1 179 ? 19.774 0.016 15.466 1.00 16.67 208 PHE B C 1
ATOM 2461 O O . PHE B 1 179 ? 19.510 -1.189 15.391 1.00 15.94 208 PHE B O 1
ATOM 2469 N N . PHE B 1 180 ? 19.767 0.834 14.413 1.00 12.08 209 PHE B N 1
ATOM 2470 C CA . PHE B 1 180 ? 19.454 0.362 13.061 1.00 14.85 209 PHE B CA 1
ATOM 2471 C C . PHE B 1 180 ? 20.735 0.168 12.258 1.00 11.10 209 PHE B C 1
ATOM 2472 O O . PHE B 1 180 ? 21.517 1.104 12.090 1.00 12.90 209 PHE B O 1
ATOM 2480 N N . VAL B 1 181 ? 20.954 -1.049 11.775 1.00 9.92 210 VAL B N 1
ATOM 2481 C CA . VAL B 1 181 ? 22.188 -1.379 11.059 1.00 7.81 210 VAL B CA 1
ATOM 2482 C C . VAL B 1 181 ? 21.836 -2.003 9.725 1.00 13.69 210 VAL B C 1
ATOM 2483 O O . VAL B 1 181 ? 20.943 -2.853 9.660 1.00 15.08 210 VAL B O 1
ATOM 2487 N N . SER B 1 182 ? 22.500 -1.577 8.656 1.00 10.79 211 SER B N 1
ATOM 2488 C CA . SER B 1 182 ? 22.289 -2.243 7.376 1.00 10.73 211 SER B CA 1
ATOM 2489 C C . SER B 1 182 ? 23.588 -2.842 6.879 1.00 12.09 211 SER B C 1
ATOM 2490 O O . SER B 1 182 ? 24.670 -2.526 7.382 1.00 13.87 211 SER B O 1
ATOM 2493 N N . CYS B 1 183 ? 23.483 -3.705 5.879 1.00 8.62 212 CYS B N 1
ATOM 2494 C CA . CYS B 1 183 ? 24.698 -4.247 5.298 1.00 7.82 212 CYS B CA 1
ATOM 2495 C C . CYS B 1 183 ? 24.483 -4.725 3.890 1.00 13.03 212 CYS B C 1
ATOM 2496 O O . CYS B 1 183 ? 23.353 -4.875 3.438 1.00 12.20 212 CYS B O 1
ATOM 2499 N N A ASN B 1 184 ? 25.594 -4.941 3.201 0.70 14.42 213 ASN B N 1
ATOM 2500 N N B ASN B 1 184 ? 25.583 -4.957 3.185 0.30 14.57 213 ASN B N 1
ATOM 2501 C CA A ASN B 1 184 ? 25.602 -5.593 1.909 0.70 16.21 213 ASN B CA 1
ATOM 2502 C CA B ASN B 1 184 ? 25.532 -5.621 1.893 0.30 14.97 213 ASN B CA 1
ATOM 2503 C C A ASN B 1 184 ? 26.531 -6.794 1.987 0.70 14.34 213 ASN B C 1
ATOM 2504 C C B ASN B 1 184 ? 26.654 -6.644 1.775 0.30 11.90 213 ASN B C 1
ATOM 2505 O O A ASN B 1 184 ? 27.343 -6.903 2.910 0.70 11.84 213 ASN B O 1
ATOM 2506 O O B ASN B 1 184 ? 27.733 -6.473 2.343 0.30 12.21 213 ASN B O 1
ATOM 2515 N N . VAL B 1 185 ? 26.382 -7.713 1.041 1.00 8.74 214 VAL B N 1
ATOM 2516 C CA . VAL B 1 185 ? 27.303 -8.818 0.901 1.00 7.71 214 VAL B CA 1
ATOM 2517 C C . VAL B 1 185 ? 27.727 -8.815 -0.548 1.00 11.30 214 VAL B C 1
ATOM 2518 O O . VAL B 1 185 ? 26.889 -8.948 -1.436 1.00 11.27 214 VAL B O 1
ATOM 2522 N N . GLN B 1 186 ? 29.024 -8.664 -0.794 1.00 9.85 215 GLN B N 1
ATOM 2523 C CA . GLN B 1 186 ? 29.519 -8.457 -2.143 1.00 11.03 215 GLN B CA 1
ATOM 2524 C C . GLN B 1 186 ? 30.725 -9.334 -2.405 1.00 12.61 215 GLN B C 1
ATOM 2525 O O . GLN B 1 186 ? 31.433 -9.774 -1.483 1.00 11.06 215 GLN B O 1
ATOM 2531 N N . SER B 1 187 ? 30.962 -9.556 -3.681 1.00 9.48 216 SER B N 1
ATOM 2532 C CA . SER B 1 187 ? 32.187 -10.196 -4.140 1.00 8.74 216 SER B CA 1
ATOM 2533 C C . SER B 1 187 ? 33.400 -9.331 -3.787 1.00 10.22 216 SER B C 1
ATOM 2534 O O . SER B 1 187 ? 33.277 -8.133 -3.478 1.00 11.84 216 SER B O 1
ATOM 2537 N N . VAL B 1 188 ? 34.581 -9.938 -3.873 1.00 13.63 217 VAL B N 1
ATOM 2538 C CA . VAL B 1 188 ? 35.844 -9.257 -3.599 1.00 14.49 217 VAL B CA 1
ATOM 2539 C C . VAL B 1 188 ? 36.056 -8.044 -4.502 1.00 13.14 217 VAL B C 1
ATOM 2540 O O . VAL B 1 188 ? 36.573 -7.011 -4.064 1.00 14.88 217 VAL B O 1
ATOM 2544 N N . ASP B 1 189 ? 35.636 -8.146 -5.757 1.00 15.98 218 ASP B N 1
ATOM 2545 C CA . ASP B 1 189 ? 35.789 -7.017 -6.672 1.00 13.69 218 ASP B CA 1
ATOM 2546 C C . ASP B 1 189 ? 34.624 -6.024 -6.637 1.00 13.69 218 ASP B C 1
ATOM 2547 O O . ASP B 1 189 ? 34.606 -5.056 -7.402 1.00 16.46 218 ASP B O 1
ATOM 2552 N N . GLU B 1 190 ? 33.660 -6.294 -5.766 1.00 11.87 219 GLU B N 1
ATOM 2553 C CA . GLU B 1 190 ? 32.539 -5.391 -5.474 1.00 10.91 219 GLU B CA 1
ATOM 2554 C C . GLU B 1 190 ? 31.482 -5.295 -6.595 1.00 10.42 219 GLU B C 1
ATOM 2555 O O . GLU B 1 190 ? 30.458 -4.628 -6.433 1.00 12.95 219 GLU B O 1
ATOM 2561 N N . LYS B 1 191 ? 31.715 -6.010 -7.686 1.00 13.97 220 LYS B N 1
ATOM 2562 C CA . LYS B 1 191 ? 30.815 -5.972 -8.843 1.00 11.96 220 LYS B CA 1
ATOM 2563 C C . LYS B 1 191 ? 29.564 -6.836 -8.649 1.00 15.43 220 LYS B C 1
ATOM 2564 O O . LYS B 1 191 ? 28.522 -6.562 -9.240 1.00 17.55 220 LYS B O 1
ATOM 2570 N N . THR B 1 192 ? 29.670 -7.877 -7.825 1.00 9.72 221 THR B N 1
ATOM 2571 C CA . THR B 1 192 ? 28.544 -8.768 -7.581 1.00 11.60 221 THR B CA 1
ATOM 2572 C C . THR B 1 192 ? 27.916 -8.508 -6.225 1.00 13.00 221 THR B C 1
ATOM 2573 O O . THR B 1 192 ? 28.562 -8.666 -5.180 1.00 13.25 221 THR B O 1
ATOM 2577 N N . LEU B 1 193 ? 26.651 -8.105 -6.238 1.00 13.89 222 LEU B N 1
ATOM 2578 C CA . LEU B 1 193 ? 25.912 -7.930 -4.996 1.00 10.44 222 LEU B CA 1
ATOM 2579 C C . LEU B 1 193 ? 25.118 -9.201 -4.705 1.00 9.25 222 LEU B C 1
ATOM 2580 O O . LEU B 1 193 ? 24.185 -9.544 -5.427 1.00 13.53 222 LEU B O 1
ATOM 2585 N N . TYR B 1 194 ? 25.508 -9.915 -3.652 1.00 8.09 223 TYR B N 1
ATOM 2586 C CA . TYR B 1 194 ? 24.858 -11.178 -3.347 1.00 8.57 223 TYR B CA 1
ATOM 2587 C C . TYR B 1 194 ? 23.629 -10.963 -2.492 1.00 12.19 223 TYR B C 1
ATOM 2588 O O . TYR B 1 194 ? 22.602 -11.610 -2.692 1.00 11.13 223 TYR B O 1
ATOM 2597 N N . SER B 1 195 ? 23.730 -10.086 -1.498 1.00 10.04 224 SER B N 1
ATOM 2598 C CA . SER B 1 195 ? 22.641 -9.915 -0.556 1.00 10.82 224 SER B CA 1
ATOM 2599 C C . SER B 1 195 ? 22.699 -8.532 0.051 1.00 8.52 224 SER B C 1
ATOM 2600 O O . SER B 1 195 ? 23.744 -7.881 0.051 1.00 10.45 224 SER B O 1
ATOM 2603 N N . GLU B 1 196 ? 21.561 -8.096 0.574 1.00 9.72 225 GLU B N 1
ATOM 2604 C CA . GLU B 1 196 ? 21.447 -6.848 1.319 1.00 13.98 225 GLU B CA 1
ATOM 2605 C C . GLU B 1 196 ? 20.544 -7.122 2.514 1.00 19.37 225 GLU B C 1
ATOM 2606 O O . GLU B 1 196 ? 19.659 -7.971 2.447 1.00 14.24 225 GLU B O 1
ATOM 2612 N N . ALA B 1 197 ? 20.774 -6.428 3.621 1.00 11.92 226 ALA B N 1
ATOM 2613 C CA . ALA B 1 197 ? 19.967 -6.653 4.804 1.00 12.68 226 ALA B CA 1
ATOM 2614 C C . ALA B 1 197 ? 19.812 -5.392 5.621 1.00 12.11 226 ALA B C 1
ATOM 2615 O O . ALA B 1 197 ? 20.648 -4.483 5.563 1.00 10.19 226 ALA B O 1
ATOM 2617 N N . THR B 1 198 ? 18.709 -5.336 6.356 1.00 12.76 227 THR B N 1
ATOM 2618 C CA . THR B 1 198 ? 18.552 -4.352 7.416 1.00 15.12 227 THR B CA 1
ATOM 2619 C C . THR B 1 198 ? 18.306 -5.085 8.725 1.00 11.57 227 THR B C 1
ATOM 2620 O O . THR B 1 198 ? 17.833 -6.223 8.746 1.00 12.92 227 THR B O 1
ATOM 2624 N N . SER B 1 199 ? 18.629 -4.439 9.829 1.00 11.14 228 SER B N 1
ATOM 2625 C CA . SER B 1 199 ? 18.445 -5.082 11.121 1.00 11.71 228 SER B CA 1
ATOM 2626 C C . SER B 1 199 ? 18.166 -4.049 12.203 1.00 16.73 228 SER B C 1
ATOM 2627 O O . SER B 1 199 ? 18.522 -2.871 12.079 1.00 15.86 228 SER B O 1
ATOM 2630 N N . LEU B 1 200 ? 17.519 -4.499 13.266 1.00 13.49 229 LEU B N 1
ATOM 2631 C CA . LEU B 1 200 ? 17.238 -3.639 14.397 1.00 12.13 229 LEU B CA 1
ATOM 2632 C C . LEU B 1 200 ? 17.689 -4.354 15.651 1.00 15.67 229 LEU B C 1
ATOM 2633 O O . LEU B 1 200 ? 17.415 -5.541 15.832 1.00 16.95 229 LEU B O 1
ATOM 2638 N N . PHE B 1 201 ? 18.390 -3.620 16.502 1.00 13.61 230 PHE B N 1
ATOM 2639 C CA . PHE B 1 201 ? 18.876 -4.132 17.783 1.00 18.03 230 PHE B CA 1
ATOM 2640 C C . PHE B 1 201 ? 18.365 -3.231 18.889 1.00 24.01 230 PHE B C 1
ATOM 2641 O O . PHE B 1 201 ? 18.207 -2.021 18.699 1.00 20.72 230 PHE B O 1
ATOM 2649 N N . ILE B 1 202 ? 18.082 -3.818 20.046 1.00 22.11 231 ILE B N 1
ATOM 2650 C CA . ILE B 1 202 ? 17.538 -3.049 21.146 1.00 20.54 231 ILE B CA 1
ATOM 2651 C C . ILE B 1 202 ? 18.469 -3.143 22.335 1.00 23.73 231 ILE B C 1
ATOM 2652 O O . ILE B 1 202 ? 18.893 -4.232 22.713 1.00 29.17 231 ILE B O 1
ATOM 2657 N N . LYS B 1 203 ? 18.801 -1.990 22.901 1.00 24.09 232 LYS B N 1
ATOM 2658 C CA . LYS B 1 203 ? 19.693 -1.930 24.049 1.00 34.52 232 LYS B CA 1
ATOM 2659 C C . LYS B 1 203 ? 19.039 -2.530 25.286 1.00 39.96 232 LYS B C 1
ATOM 2660 O O . LYS B 1 203 ? 18.028 -2.020 25.773 1.00 36.55 232 LYS B O 1
ATOM 2666 N N . LEU B 1 204 ? 19.624 -3.613 25.788 1.00 45.91 233 LEU B N 1
ATOM 2667 C CA . LEU B 1 204 ? 19.160 -4.232 27.024 1.00 53.53 233 LEU B CA 1
ATOM 2668 C C . LEU B 1 204 ? 19.380 -3.312 28.223 1.00 56.11 233 LEU B C 1
ATOM 2669 O O . LEU B 1 204 ? 20.515 -2.958 28.548 1.00 54.18 233 LEU B O 1
ATOM 2674 N N . LEU C 1 14 ? 26.220 20.284 27.813 1.00 45.72 43 LEU C N 1
ATOM 2675 C CA . LEU C 1 14 ? 27.545 20.714 28.253 1.00 45.50 43 LEU C CA 1
ATOM 2676 C C . LEU C 1 14 ? 27.568 21.024 29.749 1.00 35.12 43 LEU C C 1
ATOM 2677 O O . LEU C 1 14 ? 27.262 22.137 30.171 1.00 43.27 43 LEU C O 1
ATOM 2682 N N . LYS C 1 15 ? 27.955 20.035 30.546 1.00 26.18 44 LYS C N 1
ATOM 2683 C CA . LYS C 1 15 ? 27.928 20.165 31.996 1.00 25.12 44 LYS C CA 1
ATOM 2684 C C . LYS C 1 15 ? 29.338 20.272 32.553 1.00 21.41 44 LYS C C 1
ATOM 2685 O O . LYS C 1 15 ? 30.178 19.420 32.279 1.00 25.52 44 LYS C O 1
ATOM 2691 N N . ASP C 1 16 ? 29.600 21.334 33.312 1.00 21.40 45 ASP C N 1
ATOM 2692 C CA . ASP C 1 16 ? 30.857 21.470 34.044 1.00 18.83 45 ASP C CA 1
ATOM 2693 C C . ASP C 1 16 ? 30.640 20.912 35.444 1.00 20.25 45 ASP C C 1
ATOM 2694 O O . ASP C 1 16 ? 29.812 21.423 36.192 1.00 23.45 45 ASP C O 1
ATOM 2699 N N . CYS C 1 17 ? 31.368 19.854 35.780 1.00 20.89 46 CYS C N 1
ATOM 2700 C CA . CYS C 1 17 ? 31.192 19.167 37.063 1.00 21.59 46 CYS C CA 1
ATOM 2701 C C . CYS C 1 17 ? 32.036 19.769 38.180 1.00 20.72 46 CYS C C 1
ATOM 2702 O O . CYS C 1 17 ? 31.893 19.384 39.342 1.00 21.56 46 CYS C O 1
ATOM 2705 N N . SER C 1 18 ? 32.921 20.697 37.821 1.00 16.76 47 SER C N 1
ATOM 2706 C CA . SER C 1 18 ? 33.833 21.312 38.785 1.00 14.42 47 SER C CA 1
ATOM 2707 C C . SER C 1 18 ? 33.312 22.620 39.345 1.00 13.71 47 SER C C 1
ATOM 2708 O O . SER C 1 18 ? 34.087 23.525 39.659 1.00 21.74 47 SER C O 1
ATOM 2711 N N . VAL C 1 19 ? 31.993 22.708 39.449 1.00 17.62 48 VAL C N 1
ATOM 2712 C CA . VAL C 1 19 ? 31.311 23.815 40.101 1.00 22.62 48 VAL C CA 1
ATOM 2713 C C . VAL C 1 19 ? 30.355 23.196 41.102 1.00 22.50 48 VAL C C 1
ATOM 2714 O O . VAL C 1 19 ? 29.978 22.034 40.961 1.00 22.91 48 VAL C O 1
ATOM 2718 N N . PRO C 1 20 ? 29.963 23.958 42.127 1.00 24.82 49 PRO C N 1
ATOM 2719 C CA . PRO C 1 20 ? 29.143 23.337 43.170 1.00 25.39 49 PRO C CA 1
ATOM 2720 C C . PRO C 1 20 ? 27.833 22.752 42.640 1.00 25.45 49 PRO C C 1
ATOM 2721 O O . PRO C 1 20 ? 27.239 23.259 41.682 1.00 22.98 49 PRO C O 1
ATOM 2725 N N . ASN C 1 21 ? 27.418 21.648 43.248 1.00 21.13 50 ASN C N 1
ATOM 2726 C CA . ASN C 1 21 ? 26.071 21.125 43.071 1.00 23.98 50 ASN C CA 1
ATOM 2727 C C . ASN C 1 21 ? 25.519 20.790 44.453 1.00 29.17 50 ASN C C 1
ATOM 2728 O O . ASN C 1 21 ? 26.255 20.846 45.437 1.00 28.74 50 ASN C O 1
ATOM 2733 N N . PRO C 1 22 ? 24.220 20.469 44.541 1.00 26.66 51 PRO C N 1
ATOM 2734 C CA . PRO C 1 22 ? 23.599 20.270 45.855 1.00 23.31 51 PRO C CA 1
ATOM 2735 C C . PRO C 1 22 ? 24.259 19.222 46.753 1.00 21.42 51 PRO C C 1
ATOM 2736 O O . PRO C 1 22 ? 24.013 19.225 47.957 1.00 25.63 51 PRO C O 1
ATOM 2740 N N . SER C 1 23 ? 25.083 18.341 46.198 1.00 21.56 52 SER C N 1
ATOM 2741 C CA . SER C 1 23 ? 25.661 17.277 47.017 1.00 22.41 52 SER C CA 1
ATOM 2742 C C . SER C 1 23 ? 26.898 17.748 47.772 1.00 24.24 52 SER C C 1
ATOM 2743 O O . SER C 1 23 ? 27.345 17.096 48.714 1.00 23.99 52 SER C O 1
ATOM 2746 N N . TRP C 1 24 ? 27.449 18.880 47.352 1.00 21.36 53 TRP C N 1
ATOM 2747 C CA . TRP C 1 24 ? 28.651 19.418 47.973 1.00 20.31 53 TRP C CA 1
ATOM 2748 C C . TRP C 1 24 ? 28.451 19.793 49.447 1.00 22.05 53 TRP C C 1
ATOM 2749 O O . TRP C 1 24 ? 27.533 20.543 49.790 1.00 23.49 53 TRP C O 1
ATOM 2760 N N . ASN C 1 25 ? 29.318 19.267 50.306 1.00 26.17 54 ASN C N 1
ATOM 2761 C CA . ASN C 1 25 ? 29.312 19.592 51.734 1.00 28.90 54 ASN C CA 1
ATOM 2762 C C . ASN C 1 25 ? 29.732 21.035 52.009 1.00 29.44 54 ASN C C 1
ATOM 2763 O O . ASN C 1 25 ? 30.303 21.700 51.148 1.00 26.92 54 ASN C O 1
ATOM 2768 N N . LYS C 1 26 ? 29.470 21.510 53.224 1.00 28.36 55 LYS C N 1
ATOM 2769 C CA . LYS C 1 26 ? 29.828 22.876 53.602 1.00 30.14 55 LYS C CA 1
ATOM 2770 C C . LYS C 1 26 ? 31.329 23.152 53.473 1.00 25.05 55 LYS C C 1
ATOM 2771 O O . LYS C 1 26 ? 31.733 24.240 53.063 1.00 22.67 55 LYS C O 1
ATOM 2777 N N . ASP C 1 27 ? 32.144 22.169 53.841 1.00 27.78 56 ASP C N 1
ATOM 2778 C CA . ASP C 1 27 ? 33.599 22.308 53.782 1.00 28.05 56 ASP C CA 1
ATOM 2779 C C . ASP C 1 27 ? 34.110 22.461 52.357 1.00 21.59 56 ASP C C 1
ATOM 2780 O O . ASP C 1 27 ? 34.977 23.298 52.080 1.00 24.91 56 ASP C O 1
ATOM 2785 N N . LEU C 1 28 ? 33.585 21.644 51.457 1.00 22.90 57 LEU C N 1
ATOM 2786 C CA . LEU C 1 28 ? 33.971 21.741 50.057 1.00 19.70 57 LEU C CA 1
ATOM 2787 C C . LEU C 1 28 ? 33.555 23.079 49.455 1.00 18.22 57 LEU C C 1
ATOM 2788 O O . LEU C 1 28 ? 34.297 23.676 48.681 1.00 21.19 57 LEU C O 1
ATOM 2793 N N . ARG C 1 29 ? 32.369 23.559 49.823 1.00 18.84 58 ARG C N 1
ATOM 2794 C CA . ARG C 1 29 ? 31.917 24.866 49.363 1.00 21.41 58 ARG C CA 1
ATOM 2795 C C . ARG C 1 29 ? 32.832 25.995 49.833 1.00 23.54 58 ARG C C 1
ATOM 2796 O O . ARG C 1 29 ? 33.168 26.893 49.059 1.00 21.03 58 ARG C O 1
ATOM 2804 N N . LEU C 1 30 ? 33.225 25.961 51.103 1.00 19.52 59 LEU C N 1
ATOM 2805 C CA . LEU C 1 30 ? 34.073 27.022 51.636 1.00 24.39 59 LEU C CA 1
ATOM 2806 C C . LEU C 1 30 ? 35.434 27.037 50.954 1.00 22.93 59 LEU C C 1
ATOM 2807 O O . LEU C 1 30 ? 35.918 28.097 50.545 1.00 24.56 59 LEU C O 1
ATOM 2812 N N . LEU C 1 31 ? 36.049 25.863 50.836 1.00 20.10 60 LEU C N 1
ATOM 2813 C CA . LEU C 1 31 ? 37.337 25.753 50.161 1.00 20.83 60 LEU C CA 1
ATOM 2814 C C . LEU C 1 31 ? 37.204 26.205 48.713 1.00 19.20 60 LEU C C 1
ATOM 2815 O O . LEU C 1 31 ? 38.082 26.892 48.187 1.00 17.97 60 LEU C O 1
ATOM 2820 N N . PHE C 1 32 ? 36.100 25.827 48.075 1.00 16.07 61 PHE C N 1
ATOM 2821 C CA . PHE C 1 32 ? 35.846 26.272 46.708 1.00 20.07 61 PHE C CA 1
ATOM 2822 C C . PHE C 1 32 ? 35.819 27.803 46.621 1.00 21.65 61 PHE C C 1
ATOM 2823 O O . PHE C 1 32 ? 36.479 28.400 45.768 1.00 18.24 61 PHE C O 1
ATOM 2831 N N . ASP C 1 33 ? 35.055 28.435 47.507 1.00 21.09 62 ASP C N 1
ATOM 2832 C CA . ASP C 1 33 ? 35.001 29.892 47.543 1.00 22.46 62 ASP C CA 1
ATOM 2833 C C . ASP C 1 33 ? 36.368 30.514 47.799 1.00 21.68 62 ASP C C 1
ATOM 2834 O O . ASP C 1 33 ? 36.715 31.530 47.197 1.00 19.99 62 ASP C O 1
ATOM 2839 N N . GLN C 1 34 ? 37.134 29.918 48.708 1.00 20.72 63 GLN C N 1
ATOM 2840 C CA . GLN C 1 34 ? 38.460 30.431 49.018 1.00 24.49 63 GLN C CA 1
ATOM 2841 C C . GLN C 1 34 ? 39.374 30.355 47.804 1.00 20.88 63 GLN C C 1
ATOM 2842 O O . GLN C 1 34 ? 40.081 31.308 47.490 1.00 21.37 63 GLN C O 1
ATOM 2848 N N . PHE C 1 35 ? 39.347 29.228 47.097 1.00 18.24 64 PHE C N 1
ATOM 2849 C CA . PHE C 1 35 ? 40.211 29.106 45.935 1.00 16.58 64 PHE C CA 1
ATOM 2850 C C . PHE C 1 35 ? 39.734 29.972 44.770 1.00 18.40 64 PHE C C 1
ATOM 2851 O O . PHE C 1 35 ? 40.544 30.448 43.977 1.00 18.72 64 PHE C O 1
ATOM 2859 N N . MET C 1 36 ? 38.430 30.205 44.682 1.00 18.78 65 MET C N 1
ATOM 2860 C CA . MET C 1 36 ? 37.935 31.133 43.672 1.00 19.82 65 MET C CA 1
ATOM 2861 C C . MET C 1 36 ? 38.443 32.548 43.961 1.00 17.98 65 MET C C 1
ATOM 2862 O O . MET C 1 36 ? 38.748 33.315 43.045 1.00 21.24 65 MET C O 1
ATOM 2867 N N . LYS C 1 37 ? 38.555 32.886 45.240 1.00 20.32 66 LYS C N 1
ATOM 2868 C CA . LYS C 1 37 ? 39.129 34.175 45.620 1.00 23.37 66 LYS C CA 1
ATOM 2869 C C . LYS C 1 37 ? 40.588 34.290 45.161 1.00 19.58 66 LYS C C 1
ATOM 2870 O O . LYS C 1 37 ? 41.012 35.335 44.667 1.00 22.12 66 LYS C O 1
ATOM 2876 N N . LYS C 1 38 ? 41.348 33.210 45.326 1.00 17.38 67 LYS C N 1
ATOM 2877 C CA . LYS C 1 38 ? 42.748 33.161 44.898 1.00 18.21 67 LYS C CA 1
ATOM 2878 C C . LYS C 1 38 ? 42.908 33.294 43.386 1.00 20.22 67 LYS C C 1
ATOM 2879 O O . LYS C 1 38 ? 43.974 33.677 42.906 1.00 23.59 67 LYS C O 1
ATOM 2885 N N . CYS C 1 39 ? 41.855 32.974 42.639 1.00 22.16 68 CYS C N 1
ATOM 2886 C CA . CYS C 1 39 ? 41.906 33.074 41.183 1.00 22.59 68 CYS C CA 1
ATOM 2887 C C . CYS C 1 39 ? 41.819 34.523 40.697 1.00 24.28 68 CYS C C 1
ATOM 2888 O O . CYS C 1 39 ? 42.278 34.847 39.608 1.00 22.37 68 CYS C O 1
ATOM 2891 N N . GLU C 1 40 ? 41.230 35.390 41.508 1.00 26.74 69 GLU C N 1
ATOM 2892 C CA . GLU C 1 40 ? 40.937 36.752 41.066 1.00 27.26 69 GLU C CA 1
ATOM 2893 C C . GLU C 1 40 ? 42.153 37.543 40.573 1.00 28.34 69 GLU C C 1
ATOM 2894 O O . GLU C 1 40 ? 42.027 38.355 39.655 1.00 28.30 69 GLU C O 1
ATOM 2900 N N . ASP C 1 41 ? 43.324 37.305 41.159 1.00 24.66 70 ASP C N 1
ATOM 2901 C CA . ASP C 1 41 ? 44.525 38.022 40.715 1.00 31.10 70 ASP C CA 1
ATOM 2902 C C . ASP C 1 41 ? 45.265 37.275 39.603 1.00 32.16 70 ASP C C 1
ATOM 2903 O O . ASP C 1 41 ? 46.332 37.695 39.151 1.00 32.67 70 ASP C O 1
ATOM 2908 N N . GLY C 1 42 ? 44.687 36.163 39.169 1.00 27.97 71 GLY C N 1
ATOM 2909 C CA . GLY C 1 42 ? 45.207 35.423 38.034 1.00 28.19 71 GLY C CA 1
ATOM 2910 C C . GLY C 1 42 ? 46.314 34.434 38.350 1.00 22.78 71 GLY C C 1
ATOM 2911 O O . GLY C 1 42 ? 46.826 33.781 37.444 1.00 24.53 71 GLY C O 1
ATOM 2912 N N . SER C 1 43 ? 46.693 34.315 39.622 1.00 16.26 72 SER C N 1
ATOM 2913 C CA . SER C 1 43 ? 47.761 33.387 39.982 1.00 15.54 72 SER C CA 1
ATOM 2914 C C . SER C 1 43 ? 47.269 31.944 40.020 1.00 13.57 72 SER C C 1
ATOM 2915 O O . SER C 1 43 ? 48.043 31.009 39.812 1.00 17.26 72 SER C O 1
ATOM 2918 N N . TRP C 1 44 ? 45.982 31.780 40.298 1.00 15.04 73 TRP C N 1
ATOM 2919 C CA . TRP C 1 44 ? 45.333 30.473 40.233 1.00 16.86 73 TRP C CA 1
ATOM 2920 C C . TRP C 1 44 ? 44.229 30.494 39.189 1.00 12.98 73 TRP C C 1
ATOM 2921 O O . TRP C 1 44 ? 43.672 31.550 38.876 1.00 18.65 73 TRP C O 1
ATOM 2932 N N . LYS C 1 45 ? 43.896 29.313 38.679 1.00 16.79 74 LYS C N 1
ATOM 2933 C CA . LYS C 1 45 ? 42.837 29.150 37.697 1.00 18.30 74 LYS C CA 1
ATOM 2934 C C . LYS C 1 45 ? 42.064 27.857 37.965 1.00 17.67 74 LYS C C 1
ATOM 2935 O O . LYS C 1 45 ? 42.665 26.802 38.205 1.00 19.12 74 LYS C O 1
ATOM 2941 N N . ARG C 1 46 ? 40.735 27.940 37.922 1.00 13.93 75 ARG C N 1
ATOM 2942 C CA . ARG C 1 46 ? 39.905 26.753 38.075 1.00 13.90 75 ARG C CA 1
ATOM 2943 C C . ARG C 1 46 ? 39.852 25.985 36.766 1.00 14.05 75 ARG C C 1
ATOM 2944 O O . ARG C 1 46 ? 39.699 26.583 35.693 1.00 16.70 75 ARG C O 1
ATOM 2952 N N . LEU C 1 47 ? 39.998 24.668 36.849 1.00 15.37 76 LEU C N 1
ATOM 2953 C CA . LEU C 1 47 ? 39.866 23.814 35.674 1.00 15.25 76 LEU C CA 1
ATOM 2954 C C . LEU C 1 47 ? 38.445 23.295 35.544 1.00 15.18 76 LEU C C 1
ATOM 2955 O O . LEU C 1 47 ? 37.943 22.628 36.430 1.00 16.90 76 LEU C O 1
ATOM 2960 N N . PRO C 1 48 ? 37.785 23.590 34.422 1.00 15.69 77 PRO C N 1
ATOM 2961 C CA . PRO C 1 48 ? 36.499 22.935 34.184 1.00 15.13 77 PRO C CA 1
ATOM 2962 C C . PRO C 1 48 ? 36.694 21.435 33.972 1.00 14.73 77 PRO C C 1
ATOM 2963 O O . PRO C 1 48 ? 37.767 21.000 33.539 1.00 17.81 77 PRO C O 1
ATOM 2967 N N . SER C 1 49 ? 35.661 20.658 34.276 1.00 14.48 78 SER C N 1
ATOM 2968 C CA . SER C 1 49 ? 35.684 19.221 34.064 1.00 17.52 78 SER C CA 1
ATOM 2969 C C . SER C 1 49 ? 34.359 18.853 33.428 1.00 19.11 78 SER C C 1
ATOM 2970 O O . SER C 1 49 ? 33.322 18.833 34.101 1.00 19.54 78 SER C O 1
ATOM 2973 N N . TYR C 1 50 ? 34.381 18.608 32.121 1.00 16.87 79 TYR C N 1
ATOM 2974 C CA . TYR C 1 50 ? 33.142 18.493 31.367 1.00 18.60 79 TYR C CA 1
ATOM 2975 C C . TYR C 1 50 ? 32.589 17.080 31.319 1.00 20.58 79 TYR C C 1
ATOM 2976 O O . TYR C 1 50 ? 33.334 16.105 31.309 1.00 19.87 79 TYR C O 1
ATOM 2985 N N . LYS C 1 51 ? 31.265 17.002 31.286 1.00 23.25 80 LYS C N 1
ATOM 2986 C CA . LYS C 1 51 ? 30.554 15.736 31.217 1.00 28.60 80 LYS C CA 1
ATOM 2987 C C . LYS C 1 51 ? 29.365 15.873 30.269 1.00 25.27 80 LYS C C 1
ATOM 2988 O O . LYS C 1 51 ? 28.764 16.947 30.154 1.00 23.20 80 LYS C O 1
ATOM 2994 N N . ARG C 1 52 ? 29.031 14.783 29.586 1.00 29.01 81 ARG C N 1
ATOM 2995 C CA . ARG C 1 52 ? 27.900 14.786 28.666 1.00 31.46 81 ARG C CA 1
ATOM 2996 C C . ARG C 1 52 ? 26.581 14.906 29.426 1.00 36.61 81 ARG C C 1
ATOM 2997 O O . ARG C 1 52 ? 26.347 14.177 30.389 1.00 37.81 81 ARG C O 1
ATOM 3005 N N . THR C 1 53 ? 25.722 15.822 28.987 1.00 33.63 82 THR C N 1
ATOM 3006 C CA . THR C 1 53 ? 24.413 16.007 29.610 1.00 40.93 82 THR C CA 1
ATOM 3007 C C . THR C 1 53 ? 23.401 14.980 29.106 1.00 46.07 82 THR C C 1
ATOM 3008 O O . THR C 1 53 ? 23.771 13.903 28.639 1.00 49.24 82 THR C O 1
ATOM 3012 N N . SER C 1 77 ? 32.877 4.561 22.954 1.00 49.15 106 SER C N 1
ATOM 3013 C CA . SER C 1 77 ? 31.493 4.746 22.520 1.00 50.31 106 SER C CA 1
ATOM 3014 C C . SER C 1 77 ? 30.589 4.991 23.721 1.00 44.55 106 SER C C 1
ATOM 3015 O O . SER C 1 77 ? 29.809 5.942 23.746 1.00 44.22 106 SER C O 1
ATOM 3018 N N . GLN C 1 78 ? 30.689 4.111 24.709 1.00 41.90 107 GLN C N 1
ATOM 3019 C CA . GLN C 1 78 ? 30.024 4.320 25.987 1.00 39.64 107 GLN C CA 1
ATOM 3020 C C . GLN C 1 78 ? 31.044 4.835 26.994 1.00 27.78 107 GLN C C 1
ATOM 3021 O O . GLN C 1 78 ? 30.733 5.007 28.170 1.00 31.21 107 GLN C O 1
ATOM 3027 N N . ALA C 1 79 ? 32.262 5.077 26.516 1.00 27.72 108 ALA C N 1
ATOM 3028 C CA . ALA C 1 79 ? 33.363 5.494 27.378 1.00 22.42 108 ALA C CA 1
ATOM 3029 C C . ALA C 1 79 ? 33.031 6.759 28.150 1.00 24.19 108 ALA C C 1
ATOM 3030 O O . ALA C 1 79 ? 32.305 7.628 27.671 1.00 27.83 108 ALA C O 1
ATOM 3032 N N . GLN C 1 80 ? 33.582 6.849 29.353 1.00 19.99 109 GLN C N 1
ATOM 3033 C CA . GLN C 1 80 ? 33.347 7.977 30.234 1.00 22.81 109 GLN C CA 1
ATOM 3034 C C . GLN C 1 80 ? 34.509 8.058 31.211 1.00 19.59 109 GLN C C 1
ATOM 3035 O O . GLN C 1 80 ? 34.993 7.034 31.688 1.00 21.47 109 GLN C O 1
ATOM 3041 N N . LEU C 1 81 ? 34.972 9.276 31.482 1.00 15.60 110 LEU C N 1
ATOM 3042 C CA . LEU C 1 81 ? 36.051 9.484 32.433 1.00 16.14 110 LEU C CA 1
ATOM 3043 C C . LEU C 1 81 ? 35.648 8.896 33.779 1.00 13.77 110 LEU C C 1
ATOM 3044 O O . LEU C 1 81 ? 34.595 9.225 34.333 1.00 16.19 110 LEU C O 1
ATOM 3049 N N . PHE C 1 82 ? 36.494 8.012 34.284 1.00 15.60 111 PHE C N 1
ATOM 3050 C CA . PHE C 1 82 ? 36.225 7.270 35.510 1.00 17.54 111 PHE C CA 1
ATOM 3051 C C . PHE C 1 82 ? 35.766 8.171 36.666 1.00 14.47 111 PHE C C 1
ATOM 3052 O O . PHE C 1 82 ? 34.775 7.884 37.345 1.00 13.87 111 PHE C O 1
ATOM 3060 N N . THR C 1 83 ? 36.460 9.281 36.861 1.00 14.29 112 THR C N 1
ATOM 3061 C CA . THR C 1 83 ? 36.181 10.140 38.009 1.00 15.91 112 THR C CA 1
ATOM 3062 C C . THR C 1 83 ? 34.879 10.929 37.859 1.00 15.21 112 THR C C 1
ATOM 3063 O O . THR C 1 83 ? 34.411 11.554 38.805 1.00 15.26 112 THR C O 1
ATOM 3067 N N . ARG C 1 84 ? 34.294 10.911 36.660 1.00 12.33 113 ARG C N 1
ATOM 3068 C CA . ARG C 1 84 ? 33.015 11.570 36.449 1.00 14.98 113 ARG C CA 1
ATOM 3069 C C . ARG C 1 84 ? 31.926 10.592 36.013 1.00 19.94 113 ARG C C 1
ATOM 3070 O O . ARG C 1 84 ? 30.975 10.983 35.337 1.00 23.62 113 ARG C O 1
ATOM 3078 N N A SER C 1 85 ? 32.064 9.326 36.400 0.30 17.71 114 SER C N 1
ATOM 3079 N N B SER C 1 85 ? 32.060 9.328 36.403 0.70 17.92 114 SER C N 1
ATOM 3080 C CA A SER C 1 85 ? 31.147 8.283 35.938 0.30 18.03 114 SER C CA 1
ATOM 3081 C CA B SER C 1 85 ? 31.141 8.289 35.931 0.70 16.39 114 SER C CA 1
ATOM 3082 C C A SER C 1 85 ? 30.017 7.975 36.920 0.30 21.86 114 SER C C 1
ATOM 3083 C C B SER C 1 85 ? 29.983 8.026 36.891 0.70 22.44 114 SER C C 1
ATOM 3084 O O A SER C 1 85 ? 29.152 7.147 36.636 0.30 24.48 114 SER C O 1
ATOM 3085 O O B SER C 1 85 ? 29.063 7.276 36.565 0.70 25.53 114 SER C O 1
ATOM 3090 N N . PHE C 1 86 ? 30.029 8.637 38.071 1.00 21.09 115 PHE C N 1
ATOM 3091 C CA . PHE C 1 86 ? 28.961 8.476 39.058 1.00 23.38 115 PHE C CA 1
ATOM 3092 C C . PHE C 1 86 ? 28.016 9.665 38.996 1.00 20.56 115 PHE C C 1
ATOM 3093 O O . PHE C 1 86 ? 28.416 10.762 38.602 1.00 24.92 115 PHE C O 1
ATOM 3101 N N . ASP C 1 87 ? 26.765 9.459 39.391 1.00 21.63 116 ASP C N 1
ATOM 3102 C CA . ASP C 1 87 ? 25.834 10.576 39.507 1.00 22.92 116 ASP C CA 1
ATOM 3103 C C . ASP C 1 87 ? 26.282 11.517 40.622 1.00 23.00 116 ASP C C 1
ATOM 3104 O O . ASP C 1 87 ? 26.981 11.107 41.544 1.00 24.08 116 ASP C O 1
ATOM 3109 N N . ASP C 1 88 ? 25.873 12.777 40.533 1.00 25.49 117 ASP C N 1
ATOM 3110 C CA . ASP C 1 88 ? 26.253 13.773 41.533 1.00 22.30 117 ASP C CA 1
ATOM 3111 C C . ASP C 1 88 ? 26.107 13.234 42.957 1.00 25.29 117 ASP C C 1
ATOM 3112 O O . ASP C 1 88 ? 25.060 12.688 43.328 1.00 28.21 117 ASP C O 1
ATOM 3117 N N . GLY C 1 89 ? 27.161 13.386 43.749 1.00 24.87 118 GLY C N 1
ATOM 3118 C CA . GLY C 1 89 ? 27.129 13.029 45.157 1.00 23.67 118 GLY C CA 1
ATOM 3119 C C . GLY C 1 89 ? 27.541 11.616 45.528 1.00 24.02 118 GLY C C 1
ATOM 3120 O O . GLY C 1 89 ? 28.065 11.392 46.620 1.00 26.46 118 GLY C O 1
ATOM 3121 N N . LEU C 1 90 ? 27.315 10.658 44.631 1.00 20.24 119 LEU C N 1
ATOM 3122 C CA . LEU C 1 90 ? 27.531 9.251 44.959 1.00 18.38 119 LEU C CA 1
ATOM 3123 C C . LEU C 1 90 ? 28.988 8.823 44.864 1.00 20.72 119 LEU C C 1
ATOM 3124 O O . LEU C 1 90 ? 29.437 7.935 45.602 1.00 19.05 119 LEU C O 1
ATOM 3129 N N . GLY C 1 91 ? 29.722 9.440 43.944 1.00 18.61 120 GLY C N 1
ATOM 3130 C CA . GLY C 1 91 ? 31.074 9.004 43.656 1.00 14.41 120 GLY C CA 1
ATOM 3131 C C . GLY C 1 91 ? 32.118 10.053 43.990 1.00 18.01 120 GLY C C 1
ATOM 3132 O O . GLY C 1 91 ? 32.265 10.439 45.150 1.00 16.06 120 GLY C O 1
ATOM 3133 N N . PHE C 1 92 ? 32.845 10.508 42.975 1.00 18.48 121 PHE C N 1
ATOM 3134 C CA . PHE C 1 92 ? 33.836 11.559 43.170 1.00 14.54 121 PHE C CA 1
ATOM 3135 C C . PHE C 1 92 ? 33.232 12.930 42.933 1.00 18.68 121 PHE C C 1
ATOM 3136 O O . PHE C 1 92 ? 32.774 13.234 41.822 1.00 16.69 121 PHE C O 1
ATOM 3144 N N . GLU C 1 93 ? 33.241 13.766 43.966 1.00 13.57 122 GLU C N 1
ATOM 3145 C CA . GLU C 1 93 ? 32.948 15.181 43.797 1.00 16.06 122 GLU C CA 1
ATOM 3146 C C . GLU C 1 93 ? 34.249 15.953 43.968 1.00 16.21 122 GLU C C 1
ATOM 3147 O O . GLU C 1 93 ? 34.931 15.835 44.993 1.00 12.50 122 GLU C O 1
ATOM 3153 N N . TYR C 1 94 ? 34.622 16.724 42.956 1.00 12.15 123 TYR C N 1
ATOM 3154 C CA . TYR C 1 94 ? 35.893 17.437 43.021 1.00 13.46 123 TYR C CA 1
ATOM 3155 C C . TYR C 1 94 ? 35.989 18.631 42.085 1.00 11.53 123 TYR C C 1
ATOM 3156 O O . TYR C 1 94 ? 35.175 18.808 41.173 1.00 14.05 123 TYR C O 1
ATOM 3165 N N . VAL C 1 95 ? 37.007 19.453 42.341 1.00 12.68 124 VAL C N 1
ATOM 3166 C CA . VAL C 1 95 ? 37.360 20.576 41.485 1.00 9.98 124 VAL C CA 1
ATOM 3167 C C . VAL C 1 95 ? 38.847 20.814 41.647 1.00 15.93 124 VAL C C 1
ATOM 3168 O O . VAL C 1 95 ? 39.389 20.718 42.759 1.00 13.27 124 VAL C O 1
ATOM 3172 N N . MET C 1 96 ? 39.507 21.108 40.536 1.00 13.33 125 MET C N 1
ATOM 3173 C CA . MET C 1 96 ? 40.936 21.362 40.540 1.00 14.47 125 MET C CA 1
ATOM 3174 C C . MET C 1 96 ? 41.243 22.827 40.287 1.00 11.53 125 MET C C 1
ATOM 3175 O O . MET C 1 96 ? 40.610 23.464 39.429 1.00 13.39 125 MET C O 1
ATOM 3180 N N . PHE C 1 97 ? 42.208 23.343 41.051 1.00 12.87 126 PHE C N 1
ATOM 3181 C CA . PHE C 1 97 ? 42.767 24.684 40.866 1.00 15.41 126 PHE C CA 1
ATOM 3182 C C . PHE C 1 97 ? 44.265 24.615 40.590 1.00 12.53 126 PHE C C 1
ATOM 3183 O O . PHE C 1 97 ? 45.004 23.957 41.313 1.00 13.12 126 PHE C O 1
ATOM 3191 N N . TYR C 1 98 ? 44.709 25.304 39.545 1.00 13.17 127 TYR C N 1
ATOM 3192 C CA . TYR C 1 98 ? 46.104 25.225 39.131 1.00 12.41 127 TYR C CA 1
ATOM 3193 C C . TYR C 1 98 ? 46.814 26.563 39.274 1.00 15.88 127 TYR C C 1
ATOM 3194 O O . TYR C 1 98 ? 46.265 27.607 38.927 1.00 16.41 127 TYR C O 1
ATOM 3203 N N . ASN C 1 99 ? 48.041 26.509 39.784 1.00 14.79 128 ASN C N 1
ATOM 3204 C CA . ASN C 1 99 ? 48.913 27.675 39.872 1.00 13.44 128 ASN C CA 1
ATOM 3205 C C . ASN C 1 99 ? 50.124 27.442 38.984 1.00 14.67 128 ASN C C 1
ATOM 3206 O O . ASN C 1 99 ? 51.018 26.689 39.330 1.00 15.91 128 ASN C O 1
ATOM 3211 N N . ASP C 1 100 ? 50.151 28.088 37.823 1.00 13.22 129 ASP C N 1
ATOM 3212 C CA . ASP C 1 100 ? 51.216 27.837 36.862 1.00 14.31 129 ASP C CA 1
ATOM 3213 C C . ASP C 1 100 ? 52.613 28.196 37.367 1.00 13.34 129 ASP C C 1
ATOM 3214 O O . ASP C 1 100 ? 53.576 27.450 37.159 1.00 16.66 129 ASP C O 1
ATOM 3219 N N . ILE C 1 101 ? 52.729 29.350 38.009 1.00 14.94 130 ILE C N 1
ATOM 3220 C CA . ILE C 1 101 ? 54.020 2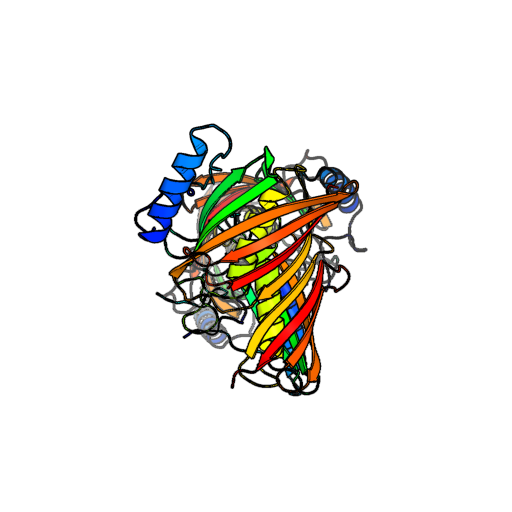9.802 38.507 1.00 16.60 130 ILE C CA 1
ATOM 3221 C C . ILE C 1 101 ? 54.575 28.817 39.530 1.00 16.28 130 ILE C C 1
ATOM 3222 O O . ILE C 1 101 ? 55.754 28.470 39.494 1.00 17.21 130 ILE C O 1
ATOM 3227 N N . GLU C 1 102 ? 53.704 28.326 40.397 1.00 14.82 131 GLU C N 1
ATOM 3228 C CA . GLU C 1 102 ? 54.110 27.362 41.421 1.00 15.34 131 GLU C CA 1
ATOM 3229 C C . GLU C 1 102 ? 54.205 25.930 40.899 1.00 16.34 131 GLU C C 1
ATOM 3230 O O . GLU C 1 102 ? 54.671 25.051 41.613 1.00 17.74 131 GLU C O 1
ATOM 3236 N N . LYS C 1 103 ? 53.760 25.718 39.661 1.00 11.70 132 LYS C N 1
ATOM 3237 C CA . LYS C 1 103 ? 53.578 24.381 39.081 1.00 11.74 132 LYS C CA 1
ATOM 3238 C C . LYS C 1 103 ? 52.847 23.455 40.051 1.00 14.71 132 LYS C C 1
ATOM 3239 O O . LYS C 1 103 ? 53.270 22.330 40.292 1.00 17.92 132 LYS C O 1
ATOM 3245 N N . ARG C 1 104 ? 51.724 23.941 40.572 1.00 10.83 133 ARG C N 1
ATOM 3246 C CA . ARG C 1 104 ? 51.023 23.306 41.681 1.00 14.50 133 ARG C CA 1
ATOM 3247 C C . ARG C 1 104 ? 49.554 23.084 41.334 1.00 14.81 133 ARG C C 1
ATOM 3248 O O . ARG C 1 104 ? 48.855 24.006 40.902 1.00 14.14 133 ARG C O 1
ATOM 3256 N N . MET C 1 105 ? 49.085 21.860 41.531 1.00 11.86 134 MET C N 1
ATOM 3257 C CA . MET C 1 105 ? 47.679 21.552 41.317 1.00 17.61 134 MET C CA 1
ATOM 3258 C C . MET C 1 105 ? 47.045 21.125 42.627 1.00 15.47 134 MET C C 1
ATOM 3259 O O . MET C 1 105 ? 47.476 20.150 43.231 1.00 14.82 134 MET C O 1
ATOM 3264 N N . VAL C 1 106 ? 46.022 21.855 43.057 1.00 12.90 135 VAL C N 1
ATOM 3265 C CA . VAL C 1 106 ? 45.253 21.466 44.228 1.00 13.31 135 VAL C CA 1
ATOM 3266 C C . VAL C 1 106 ? 43.898 20.934 43.805 1.00 16.54 135 VAL C C 1
ATOM 3267 O O . VAL C 1 106 ? 43.186 21.577 43.029 1.00 16.11 135 VAL C O 1
ATOM 3271 N N . CYS C 1 107 ? 43.557 19.750 44.299 1.00 10.56 136 CYS C N 1
ATOM 3272 C CA . CYS C 1 107 ? 42.251 19.160 44.056 1.00 12.69 136 CYS C CA 1
ATOM 3273 C C . CYS C 1 107 ? 41.457 19.116 45.355 1.00 11.78 136 CYS C C 1
ATOM 3274 O O . CYS C 1 107 ? 41.899 18.538 46.351 1.00 13.01 136 CYS C O 1
ATOM 3277 N N . LEU C 1 108 ? 40.292 19.750 45.346 1.00 10.37 137 LEU C N 1
ATOM 3278 C CA . LEU C 1 108 ? 39.370 19.667 46.463 1.00 14.14 137 LEU C CA 1
ATOM 3279 C C . LEU C 1 108 ? 38.443 18.482 46.198 1.00 12.85 137 LEU C C 1
ATOM 3280 O O . LEU C 1 108 ? 37.798 18.416 45.150 1.00 13.20 137 LEU C O 1
ATOM 3285 N N . PHE C 1 109 ? 38.387 17.542 47.129 1.00 9.47 138 PHE C N 1
ATOM 3286 C CA . PHE C 1 109 ? 37.769 16.241 46.864 1.00 11.23 138 PHE C CA 1
ATOM 3287 C C . PHE C 1 109 ? 36.869 15.769 47.998 1.00 18.19 138 PHE C C 1
ATOM 3288 O O . PHE C 1 109 ? 37.298 15.661 49.151 1.00 16.31 138 PHE C O 1
ATOM 3296 N N . GLN C 1 110 ? 35.615 15.487 47.649 1.00 14.80 139 GLN C N 1
ATOM 3297 C CA . GLN C 1 110 ? 34.648 14.930 48.576 1.00 16.14 139 GLN C CA 1
ATOM 3298 C C . GLN C 1 110 ? 34.245 13.543 48.088 1.00 14.78 139 GLN C C 1
ATOM 3299 O O . GLN C 1 110 ? 33.708 13.390 46.988 1.00 17.23 139 GLN C O 1
ATOM 3305 N N . GLY C 1 111 ? 34.510 12.532 48.907 1.00 14.36 140 GLY C N 1
ATOM 3306 C CA . GLY C 1 111 ? 34.300 11.152 48.495 1.00 14.98 140 GLY C CA 1
ATOM 3307 C C . GLY C 1 111 ? 32.956 10.574 48.899 1.00 24.76 140 GLY C C 1
ATOM 3308 O O . GLY C 1 111 ? 32.647 10.481 50.084 1.00 28.58 140 GLY C O 1
ATOM 3309 N N . GLY C 1 112 ? 32.168 10.153 47.912 1.00 18.55 141 GLY C N 1
ATOM 3310 C CA . GLY C 1 112 ? 30.813 9.696 48.168 1.00 20.98 141 GLY C CA 1
ATOM 3311 C C . GLY C 1 112 ? 30.684 8.257 48.638 1.00 15.97 141 GLY C C 1
ATOM 3312 O O . GLY C 1 112 ? 31.659 7.506 48.675 1.00 19.29 141 GLY C O 1
ATOM 3313 N N . PRO C 1 113 ? 29.453 7.855 48.976 1.00 18.25 142 PRO C N 1
ATOM 3314 C CA . PRO C 1 113 ? 29.135 6.546 49.558 1.00 22.19 142 PRO C CA 1
ATOM 3315 C C . PRO C 1 113 ? 29.548 5.373 48.677 1.00 18.66 142 PRO C C 1
ATOM 3316 O O . PRO C 1 113 ? 29.894 4.316 49.200 1.00 18.43 142 PRO C O 1
ATOM 3320 N N . TYR C 1 114 ? 29.492 5.546 47.359 1.00 17.70 143 TYR C N 1
ATOM 3321 C CA . TYR C 1 114 ? 29.875 4.474 46.451 1.00 16.10 143 TYR C CA 1
ATOM 3322 C C . TYR C 1 114 ? 31.386 4.244 46.363 1.00 15.43 143 TYR C C 1
ATOM 3323 O O . TYR C 1 114 ? 31.834 3.391 45.604 1.00 18.09 143 TYR C O 1
ATOM 3332 N N . LEU C 1 115 ? 32.174 5.002 47.131 1.00 14.43 144 LEU C N 1
ATOM 3333 C CA . LEU C 1 115 ? 33.634 4.851 47.095 1.00 13.65 144 LEU C CA 1
ATOM 3334 C C . LEU C 1 115 ? 34.180 3.973 48.229 1.00 22.14 144 LEU C C 1
ATOM 3335 O O . LEU C 1 115 ? 35.388 3.936 48.462 1.00 18.97 144 LEU C O 1
ATOM 3340 N N . GLU C 1 116 ? 33.294 3.255 48.909 1.00 23.30 145 GLU C N 1
ATOM 3341 C CA . GLU C 1 116 ? 33.671 2.524 50.119 1.00 19.07 145 GLU C CA 1
ATOM 3342 C C . GLU C 1 116 ? 34.612 1.344 49.879 1.00 27.38 145 GLU C C 1
ATOM 3343 O O . GLU C 1 116 ? 34.543 0.666 48.850 1.00 20.06 145 GLU C O 1
ATOM 3349 N N . GLY C 1 117 ? 35.493 1.113 50.848 1.00 20.06 146 GLY C N 1
ATOM 3350 C CA . GLY C 1 117 ? 36.392 -0.025 50.845 1.00 19.84 146 GLY C CA 1
ATOM 3351 C C . GLY C 1 117 ? 36.141 -0.761 52.145 1.00 22.06 146 GLY C C 1
ATOM 3352 O O . GLY C 1 117 ? 35.161 -1.497 52.257 1.00 23.29 146 GLY C O 1
ATOM 3353 N N . PRO C 1 118 ? 37.005 -0.544 53.145 1.00 24.89 147 PRO C N 1
ATOM 3354 C CA . PRO C 1 118 ? 36.672 -0.978 54.504 1.00 29.15 147 PRO C CA 1
ATOM 3355 C C . PRO C 1 118 ? 35.424 -0.245 54.979 1.00 29.32 147 PRO C C 1
ATOM 3356 O O . PRO C 1 118 ? 35.234 0.920 54.638 1.00 22.91 147 PRO C O 1
ATOM 3360 N N . PRO C 1 119 ? 34.579 -0.918 55.771 1.00 35.19 148 PRO C N 1
ATOM 3361 C CA . PRO C 1 119 ? 33.339 -0.325 56.280 1.00 30.87 148 PRO C CA 1
ATOM 3362 C C . PRO C 1 119 ? 33.538 1.085 56.844 1.00 38.41 148 PRO C C 1
ATOM 3363 O O . PRO C 1 119 ? 34.173 1.247 57.887 1.00 39.46 148 PRO C O 1
ATOM 3367 N N . GLY C 1 120 ? 33.002 2.088 56.156 1.00 33.40 149 GLY C N 1
ATOM 3368 C CA . GLY C 1 120 ? 33.053 3.458 56.637 1.00 24.72 149 GLY C CA 1
ATOM 3369 C C . GLY C 1 120 ? 34.226 4.276 56.121 1.00 20.11 149 GLY C C 1
ATOM 3370 O O . GLY C 1 120 ? 34.372 5.443 56.481 1.00 23.37 149 GLY C O 1
ATOM 3371 N N . PHE C 1 121 ? 35.075 3.676 55.294 1.00 22.11 150 PHE C N 1
ATOM 3372 C CA . PHE C 1 121 ? 36.230 4.406 54.785 1.00 23.57 150 PHE C CA 1
ATOM 3373 C C . PHE C 1 121 ? 36.317 4.385 53.265 1.00 19.86 150 PHE C C 1
ATOM 3374 O O . PHE C 1 121 ? 35.788 3.485 52.609 1.00 20.08 150 PHE C O 1
ATOM 3382 N N . ILE C 1 122 ? 36.985 5.388 52.708 1.00 15.57 151 ILE C N 1
ATOM 3383 C CA . ILE C 1 122 ? 37.207 5.427 51.271 1.00 13.96 151 ILE C CA 1
ATOM 3384 C C . ILE C 1 122 ? 38.200 4.341 50.855 1.00 18.11 151 ILE C C 1
ATOM 3385 O O . ILE C 1 122 ? 39.283 4.205 51.430 1.00 18.01 151 ILE C O 1
ATOM 3390 N N . HIS C 1 123 ? 37.801 3.555 49.862 1.00 13.64 152 HIS C N 1
ATOM 3391 C CA . HIS C 1 123 ? 38.634 2.517 49.288 1.00 11.49 152 HIS C CA 1
ATOM 3392 C C . HIS C 1 123 ? 39.989 3.093 48.885 1.00 15.50 152 HIS C C 1
ATOM 3393 O O . HIS C 1 123 ? 40.078 4.211 48.319 1.00 12.30 152 HIS C O 1
ATOM 3400 N N . GLY C 1 124 ? 41.043 2.328 49.153 1.00 13.02 153 GLY C N 1
ATOM 3401 C CA . GLY C 1 124 ? 42.402 2.725 48.815 1.00 14.91 153 GLY C CA 1
ATOM 3402 C C . GLY C 1 124 ? 42.561 3.028 47.337 1.00 11.67 153 GLY C C 1
ATOM 3403 O O . GLY C 1 124 ? 43.354 3.890 46.934 1.00 12.26 153 GLY C O 1
ATOM 3404 N N . GLY C 1 125 ? 41.823 2.289 46.523 1.00 10.35 154 GLY C N 1
ATOM 3405 C CA . GLY C 1 125 ? 41.818 2.531 45.090 1.00 11.12 154 GLY C CA 1
ATOM 3406 C C . GLY C 1 125 ? 41.144 3.829 44.678 1.00 13.75 154 GLY C C 1
ATOM 3407 O O . GLY C 1 125 ? 41.549 4.459 43.687 1.00 11.95 154 GLY C O 1
ATOM 3408 N N . ALA C 1 126 ? 40.101 4.226 45.406 1.00 12.57 155 ALA C N 1
ATOM 3409 C CA . ALA C 1 126 ? 39.432 5.485 45.108 1.00 13.08 155 ALA C CA 1
ATOM 3410 C C . ALA C 1 126 ? 40.362 6.665 45.447 1.00 13.58 155 ALA C C 1
ATOM 3411 O O . ALA C 1 126 ? 40.463 7.624 44.687 1.00 13.64 155 ALA C O 1
ATOM 3413 N N . ILE C 1 127 ? 41.047 6.573 46.587 1.00 11.08 156 ILE C N 1
ATOM 3414 C CA . ILE C 1 127 ? 42.078 7.545 46.931 1.00 10.31 156 ILE C CA 1
ATOM 3415 C C . ILE C 1 127 ? 43.162 7.566 45.862 1.00 12.34 156 ILE C C 1
ATOM 3416 O O . ILE C 1 127 ? 43.587 8.632 45.410 1.00 12.08 156 ILE C O 1
ATOM 3421 N N . ALA C 1 128 ? 43.614 6.384 45.454 1.00 12.20 157 ALA C N 1
ATOM 3422 C CA . ALA C 1 128 ? 44.659 6.301 44.441 1.00 10.31 157 ALA C CA 1
ATOM 3423 C C . ALA C 1 128 ? 44.178 6.971 43.160 1.00 9.44 157 ALA C C 1
ATOM 3424 O O . ALA C 1 128 ? 44.957 7.596 42.448 1.00 10.08 157 ALA C O 1
ATOM 3426 N N . THR C 1 129 ? 42.891 6.820 42.867 1.00 9.18 158 THR C N 1
ATOM 3427 C CA . THR C 1 129 ? 42.344 7.385 41.624 1.00 7.40 158 THR C CA 1
ATOM 3428 C C . THR C 1 129 ? 42.380 8.910 41.656 1.00 12.34 158 THR C C 1
ATOM 3429 O O . THR C 1 129 ? 42.707 9.550 40.652 1.00 11.00 158 THR C O 1
ATOM 3433 N N . MET C 1 130 ? 42.016 9.504 42.787 1.00 10.62 159 MET C N 1
ATOM 3434 C CA . MET C 1 130 ? 42.057 10.965 42.878 1.00 10.31 159 MET C CA 1
ATOM 3435 C C . MET C 1 130 ? 43.495 11.485 42.949 1.00 12.19 159 MET C C 1
ATOM 3436 O O . MET C 1 130 ? 43.792 12.567 42.452 1.00 10.98 159 MET C O 1
ATOM 3441 N N . ILE C 1 131 ? 44.390 10.724 43.569 1.00 10.85 160 ILE C N 1
ATOM 3442 C CA . ILE C 1 131 ? 45.809 11.073 43.519 1.00 12.00 160 ILE C CA 1
ATOM 3443 C C . ILE C 1 131 ? 46.272 11.074 42.064 1.00 12.35 160 ILE C C 1
ATOM 3444 O O . ILE C 1 131 ? 46.834 12.050 41.590 1.00 11.66 160 ILE C O 1
ATOM 3449 N N . ASP C 1 132 ? 46.008 9.977 41.363 1.00 13.48 161 ASP C N 1
ATOM 3450 C CA . ASP C 1 132 ? 46.364 9.854 39.959 1.00 14.68 161 ASP C CA 1
ATOM 3451 C C . ASP C 1 132 ? 45.792 11.011 39.136 1.00 11.09 161 ASP C C 1
ATOM 3452 O O . ASP C 1 132 ? 46.478 11.588 38.298 1.00 14.04 161 ASP C O 1
ATOM 3457 N N . ALA C 1 133 ? 44.538 11.374 39.394 1.00 11.99 162 ALA C N 1
ATOM 3458 C CA . ALA C 1 133 ? 43.898 12.418 38.595 1.00 10.69 162 ALA C CA 1
ATOM 3459 C C . ALA C 1 133 ? 44.612 13.738 38.800 1.00 13.89 162 ALA C C 1
ATOM 3460 O O . ALA C 1 133 ? 44.804 14.514 37.860 1.00 13.40 162 ALA C O 1
ATOM 3462 N N . THR C 1 134 ? 44.992 13.987 40.040 1.00 8.59 163 THR C N 1
ATOM 3463 C CA . THR C 1 134 ? 45.574 15.277 40.426 1.00 7.39 163 THR C CA 1
ATOM 3464 C C . THR C 1 134 ? 47.021 15.393 39.970 1.00 11.54 163 THR C C 1
ATOM 3465 O O . THR C 1 134 ? 47.392 16.383 39.343 1.00 12.38 163 THR C O 1
ATOM 3469 N N . VAL C 1 135 ? 47.845 14.395 40.282 1.00 10.27 164 VAL C N 1
ATOM 3470 C CA . VAL C 1 135 ? 49.242 14.442 39.837 1.00 6.95 164 VAL C CA 1
ATOM 3471 C C . VAL C 1 135 ? 49.358 14.368 38.306 1.00 11.75 164 VAL C C 1
ATOM 3472 O O . VAL C 1 135 ? 50.241 14.987 37.717 1.00 13.56 164 VAL C O 1
ATOM 3476 N N . GLY C 1 136 ? 48.461 13.615 37.680 1.00 13.29 165 GLY C N 1
ATOM 3477 C CA . GLY C 1 136 ? 48.419 13.525 36.227 1.00 14.52 165 GLY C CA 1
ATOM 3478 C C . GLY C 1 136 ? 48.087 14.847 35.568 1.00 15.46 165 GLY C C 1
ATOM 3479 O O . GLY C 1 136 ? 48.664 15.208 34.539 1.00 15.98 165 GLY C O 1
ATOM 3480 N N . MET C 1 137 ? 47.145 15.583 36.153 1.00 14.54 166 MET C N 1
ATOM 3481 C CA . MET C 1 137 ? 46.745 16.860 35.583 1.00 11.56 166 MET C CA 1
ATOM 3482 C C . MET C 1 137 ? 47.859 17.884 35.787 1.00 10.40 166 MET C C 1
ATOM 3483 O O . MET C 1 137 ? 48.119 18.722 34.932 1.00 12.96 166 MET C O 1
ATOM 3488 N N . CYS C 1 138 ? 48.523 17.802 36.935 1.00 10.30 167 CYS C N 1
ATOM 3489 C CA . CYS C 1 138 ? 49.671 18.646 37.219 1.00 10.48 167 CYS C CA 1
ATOM 3490 C C . CYS C 1 138 ? 50.777 18.421 36.186 1.00 15.23 167 CYS C C 1
ATOM 3491 O O . CYS C 1 138 ? 51.316 19.375 35.623 1.00 14.96 167 CYS C O 1
ATOM 3494 N N . ALA C 1 139 ? 51.089 17.158 35.905 1.00 12.42 168 ALA C N 1
ATOM 3495 C CA . ALA C 1 139 ? 52.101 16.842 34.902 1.00 12.91 168 ALA C CA 1
ATOM 3496 C C . ALA C 1 139 ? 51.685 17.331 33.512 1.00 13.53 168 ALA C C 1
ATOM 3497 O O . ALA C 1 139 ? 52.503 17.869 32.767 1.00 16.05 168 ALA C O 1
ATOM 3499 N N A MET C 1 140 ? 50.416 17.137 33.165 0.70 14.58 169 MET C N 1
ATOM 3500 N N B MET C 1 140 ? 50.418 17.133 33.166 0.30 13.97 169 MET C N 1
ATOM 3501 C CA A MET C 1 140 ? 49.920 17.535 31.846 0.70 12.28 169 MET C CA 1
ATOM 3502 C CA B MET C 1 140 ? 49.926 17.545 31.858 0.30 13.57 169 MET C CA 1
ATOM 3503 C C A MET C 1 140 ? 49.962 19.058 31.652 0.70 15.79 169 MET C C 1
ATOM 3504 C C B MET C 1 140 ? 50.037 19.056 31.674 0.30 15.14 169 MET C C 1
ATOM 3505 O O A MET C 1 140 ? 50.219 19.550 30.548 0.70 15.81 169 MET C O 1
ATOM 3506 O O B MET C 1 140 ? 50.414 19.534 30.602 0.30 16.46 169 MET C O 1
ATOM 3515 N N . MET C 1 141 ? 49.705 19.808 32.719 1.00 15.91 170 MET C N 1
ATOM 3516 C CA . MET C 1 141 ? 49.757 21.270 32.633 1.00 16.84 170 MET C CA 1
ATOM 3517 C C . MET C 1 141 ? 51.179 21.727 32.347 1.00 18.45 170 MET C C 1
ATOM 3518 O O . MET C 1 141 ? 51.397 22.744 31.687 1.00 22.56 170 MET C O 1
ATOM 3523 N N . ALA C 1 142 ? 52.144 20.958 32.833 1.00 18.67 171 ALA C N 1
ATOM 3524 C CA . ALA C 1 142 ? 53.557 21.282 32.672 1.00 22.25 171 ALA C CA 1
ATOM 3525 C C . ALA C 1 142 ? 54.174 20.712 31.397 1.00 26.92 171 ALA C C 1
ATOM 3526 O O . ALA C 1 142 ? 55.043 21.338 30.787 1.00 32.66 171 ALA C O 1
ATOM 3528 N N . GLY C 1 143 ? 53.737 19.523 30.994 1.00 20.47 172 GLY C N 1
ATOM 3529 C CA . GLY C 1 143 ? 54.426 18.807 29.939 1.00 23.90 172 GLY C CA 1
ATOM 3530 C C . GLY C 1 143 ? 53.577 18.434 28.742 1.00 22.29 172 GLY C C 1
ATOM 3531 O O . GLY C 1 143 ? 54.084 17.876 27.769 1.00 30.20 172 GLY C O 1
ATOM 3532 N N . GLY C 1 144 ? 52.285 18.725 28.810 1.00 22.96 173 GLY C N 1
ATOM 3533 C CA . GLY C 1 144 ? 51.372 18.308 27.760 1.00 21.08 173 GLY C CA 1
ATOM 3534 C C . GLY C 1 144 ? 51.034 16.841 27.918 1.00 17.83 173 GLY C C 1
ATOM 3535 O O . GLY C 1 144 ? 51.039 16.316 29.031 1.00 17.91 173 GLY C O 1
ATOM 3536 N N . ILE C 1 145 ? 50.754 16.163 26.812 1.00 19.11 174 ILE C N 1
ATOM 3537 C CA . ILE C 1 145 ? 50.370 14.754 26.889 1.00 21.33 174 ILE C CA 1
ATOM 3538 C C . ILE C 1 145 ? 51.510 13.887 27.411 1.00 16.01 174 ILE C C 1
ATOM 3539 O O . ILE C 1 145 ? 52.560 13.771 26.772 1.00 23.55 174 ILE C O 1
ATOM 3544 N N . VAL C 1 146 ? 51.295 13.283 28.578 1.00 18.50 175 VAL C N 1
ATOM 3545 C CA . VAL C 1 146 ? 52.297 12.426 29.204 1.00 20.28 175 VAL C CA 1
ATOM 3546 C C . VAL C 1 146 ? 51.704 11.074 29.599 1.00 18.38 175 VAL C C 1
ATOM 3547 O O . VAL C 1 146 ? 50.508 10.968 29.873 1.00 18.93 175 VAL C O 1
ATOM 3551 N N . MET C 1 147 ? 52.539 10.039 29.622 1.00 19.60 176 MET C N 1
ATOM 3552 C CA . MET C 1 147 ? 52.103 8.743 30.134 1.00 21.48 176 MET C CA 1
ATOM 3553 C C . MET C 1 147 ? 52.590 8.535 31.565 1.00 21.42 176 MET C C 1
ATOM 3554 O O . MET C 1 147 ? 53.714 8.890 31.913 1.00 21.11 176 MET C O 1
ATOM 3559 N N . THR C 1 148 ? 51.721 7.966 32.385 1.00 19.60 177 THR C N 1
ATOM 3560 C CA . THR C 1 148 ? 52.049 7.635 33.766 1.00 15.30 177 THR C CA 1
ATOM 3561 C C . THR C 1 148 ? 52.988 6.436 33.826 1.00 19.79 177 THR C C 1
ATOM 3562 O O . THR C 1 148 ? 52.685 5.377 33.280 1.00 16.60 177 THR C O 1
ATOM 3566 N N . ALA C 1 149 ? 54.118 6.598 34.513 1.00 18.76 178 ALA C N 1
ATOM 3567 C CA . ALA C 1 149 ? 55.130 5.549 34.572 1.00 14.55 178 ALA C CA 1
ATOM 3568 C C . ALA C 1 149 ? 55.187 4.885 35.946 1.00 15.58 178 ALA C C 1
ATOM 3569 O O . ALA C 1 149 ? 55.362 3.678 36.044 1.00 15.99 178 ALA C O 1
ATOM 3571 N N . ASN C 1 150 ? 55.035 5.686 36.993 1.00 13.05 179 ASN C N 1
ATOM 3572 C CA . ASN C 1 150 ? 55.053 5.177 38.371 1.00 13.56 179 ASN C CA 1
ATOM 3573 C C . ASN C 1 150 ? 54.107 5.973 39.251 1.00 15.15 179 ASN C C 1
ATOM 3574 O O . ASN C 1 150 ? 53.980 7.199 39.107 1.00 18.44 179 ASN C O 1
ATOM 3579 N N . LEU C 1 151 ? 53.444 5.266 40.158 1.00 11.78 180 LEU C N 1
ATOM 3580 C CA . LEU C 1 151 ? 52.659 5.891 41.215 1.00 10.49 180 LEU C CA 1
ATOM 3581 C C . LEU C 1 151 ? 53.009 5.168 42.511 1.00 10.43 180 LEU C C 1
ATOM 3582 O O . LEU C 1 151 ? 52.809 3.956 42.612 1.00 13.37 180 LEU C O 1
ATOM 3587 N N . ASN C 1 152 ? 53.506 5.905 43.493 1.00 10.39 181 ASN C N 1
ATOM 3588 C CA . ASN C 1 152 ? 53.956 5.327 44.768 1.00 11.18 181 ASN C CA 1
ATOM 3589 C C . ASN C 1 152 ? 53.232 6.046 45.901 1.00 12.61 181 ASN C C 1
ATOM 3590 O O . ASN C 1 152 ? 53.459 7.227 46.141 1.00 15.74 181 ASN C O 1
ATOM 3595 N N . ILE C 1 153 ? 52.322 5.338 46.563 1.00 8.97 182 ILE C N 1
ATOM 3596 C CA . ILE C 1 153 ? 51.449 5.962 47.542 1.00 7.45 182 ILE C CA 1
ATOM 3597 C C . ILE C 1 153 ? 51.675 5.398 48.945 1.00 7.49 182 ILE C C 1
ATOM 3598 O O . ILE C 1 153 ? 51.615 4.184 49.172 1.00 11.05 182 ILE C O 1
ATOM 3603 N N . ASN C 1 154 ? 51.902 6.302 49.883 1.00 8.61 183 ASN C N 1
ATOM 3604 C CA . ASN C 1 154 ? 51.952 5.913 51.288 1.00 7.83 183 ASN C CA 1
ATOM 3605 C C . ASN C 1 154 ? 50.632 6.302 51.932 1.00 7.91 183 ASN C C 1
ATOM 3606 O O . ASN C 1 154 ? 50.299 7.488 52.028 1.00 13.93 183 ASN C O 1
ATOM 3611 N N . TYR C 1 155 ? 49.883 5.306 52.379 1.00 8.64 184 TYR C N 1
ATOM 3612 C CA . TYR C 1 155 ? 48.626 5.564 53.069 1.00 6.85 184 TYR C CA 1
ATOM 3613 C C . TYR C 1 155 ? 48.913 5.675 54.554 1.00 12.15 184 TYR C C 1
ATOM 3614 O O . TYR C 1 155 ? 49.254 4.691 55.197 1.00 15.65 184 TYR C O 1
ATOM 3623 N N . LYS C 1 156 ? 48.784 6.874 55.102 1.00 10.47 185 LYS C N 1
ATOM 3624 C CA . LYS C 1 156 ? 49.157 7.084 56.499 1.00 10.09 185 LYS C CA 1
ATOM 3625 C C . LYS C 1 156 ? 47.988 6.902 57.464 1.00 12.88 185 LYS C C 1
ATOM 3626 O O . LYS C 1 156 ? 48.128 6.284 58.543 1.00 14.38 185 LYS C O 1
ATOM 3632 N N . ARG C 1 157 ? 46.837 7.443 57.075 1.00 11.63 186 ARG C N 1
ATOM 3633 C CA . ARG C 1 157 ? 45.613 7.409 57.873 1.00 10.71 186 ARG C CA 1
ATOM 3634 C C . ARG C 1 157 ? 44.427 7.173 56.953 1.00 13.65 186 ARG C C 1
ATOM 3635 O O . ARG C 1 157 ? 44.357 7.757 55.876 1.00 11.53 186 ARG C O 1
ATOM 3643 N N . PRO C 1 158 ? 43.485 6.308 57.365 1.00 14.27 187 PRO C N 1
ATOM 3644 C CA . PRO C 1 158 ? 42.293 6.057 56.542 1.00 16.93 187 PRO C CA 1
ATOM 3645 C C . PRO C 1 158 ? 41.379 7.279 56.467 1.00 16.07 187 PRO C C 1
ATOM 3646 O O . PRO C 1 158 ? 41.273 8.039 57.417 1.00 17.77 187 PRO C O 1
ATOM 3650 N N . ILE C 1 159 ? 40.738 7.480 55.316 1.00 15.23 188 ILE C N 1
ATOM 3651 C CA . ILE C 1 159 ? 39.853 8.617 55.133 1.00 12.82 188 ILE C CA 1
ATOM 3652 C C . ILE C 1 159 ? 38.381 8.226 55.304 1.00 15.39 188 ILE C C 1
ATOM 3653 O O . ILE C 1 159 ? 37.859 7.405 54.530 1.00 17.25 188 ILE C O 1
ATOM 3658 N N . PRO C 1 160 ? 37.706 8.807 56.305 1.00 16.89 189 PRO C N 1
ATOM 3659 C CA . PRO C 1 160 ? 36.286 8.508 56.516 1.00 16.74 189 PRO C CA 1
ATOM 3660 C C . PRO C 1 160 ? 35.486 8.734 55.244 1.00 23.74 189 PRO C C 1
ATOM 3661 O O . PRO C 1 160 ? 35.725 9.708 54.527 1.00 22.10 189 PRO C O 1
ATOM 3665 N N . LEU C 1 161 ? 34.550 7.833 54.968 1.00 24.34 190 LEU C N 1
ATOM 3666 C CA . LEU C 1 161 ? 33.630 8.017 53.854 1.00 23.58 190 LEU C CA 1
ATOM 3667 C C . LEU C 1 161 ? 32.989 9.402 53.955 1.00 24.66 190 LEU C C 1
ATOM 3668 O O . LEU C 1 161 ? 32.736 9.904 55.051 1.00 25.92 190 LEU C O 1
ATOM 3673 N N . CYS C 1 162 ? 32.748 10.025 52.806 1.00 27.43 191 CYS C N 1
ATOM 3674 C CA . CYS C 1 162 ? 32.111 11.341 52.752 1.00 24.62 191 CYS C CA 1
ATOM 3675 C C . CYS C 1 162 ? 32.948 12.481 53.352 1.00 23.60 191 CYS C C 1
ATOM 3676 O O . CYS C 1 162 ? 32.415 13.538 53.691 1.00 30.41 191 CYS C O 1
ATOM 3679 N N . SER C 1 163 ? 34.258 12.269 53.464 1.00 24.36 192 SER C N 1
ATOM 3680 C CA . SER C 1 163 ? 35.165 13.309 53.938 1.00 31.23 192 SER C CA 1
ATOM 3681 C C . SER C 1 163 ? 35.449 14.310 52.828 1.00 24.78 192 SER C C 1
ATOM 3682 O O . SER C 1 163 ? 35.297 14.000 51.645 1.00 25.74 192 SER C O 1
ATOM 3685 N N . VAL C 1 164 ? 35.850 15.513 53.224 1.00 21.19 193 VAL C N 1
ATOM 3686 C CA . VAL C 1 164 ? 36.443 16.463 52.290 1.00 19.59 193 VAL C CA 1
ATOM 3687 C C . VAL C 1 164 ? 37.941 16.531 52.571 1.00 22.08 193 VAL C C 1
ATOM 3688 O O . VAL C 1 164 ? 38.363 16.703 53.720 1.00 18.75 193 VAL C O 1
ATOM 3692 N N . VAL C 1 165 ? 38.742 16.352 51.529 1.00 16.42 194 VAL C N 1
ATOM 3693 C CA . VAL C 1 165 ? 40.191 16.442 51.665 1.00 13.21 194 VAL C CA 1
ATOM 3694 C C . VAL C 1 165 ? 40.756 17.372 50.608 1.00 13.32 194 VAL C C 1
ATOM 3695 O O . VAL C 1 165 ? 40.103 17.637 49.595 1.00 13.60 194 VAL C O 1
ATOM 3699 N N . MET C 1 166 ? 41.964 17.876 50.856 1.00 13.44 195 MET C N 1
ATOM 3700 C CA . MET C 1 166 ? 42.716 18.626 49.858 1.00 10.87 195 MET C CA 1
ATOM 3701 C C . MET C 1 166 ? 43.862 17.753 49.358 1.00 11.51 195 MET C C 1
ATOM 3702 O O . MET C 1 166 ? 44.619 17.199 50.143 1.00 11.68 195 MET C O 1
ATOM 3707 N N . ILE C 1 167 ? 43.952 17.607 48.048 1.00 9.48 196 ILE C N 1
ATOM 3708 C CA . ILE C 1 167 ? 45.080 16.920 47.422 1.00 11.05 196 ILE C CA 1
ATOM 3709 C C . ILE C 1 167 ? 46.003 17.986 46.837 1.00 12.66 196 ILE C C 1
ATOM 3710 O O . ILE C 1 167 ? 45.697 18.606 45.814 1.00 11.24 196 ILE C O 1
ATOM 3715 N N . ASN C 1 168 ? 47.142 18.196 47.479 1.00 10.97 197 ASN C N 1
ATOM 3716 C CA . ASN C 1 168 ? 48.054 19.255 47.068 1.00 8.90 197 ASN C CA 1
ATOM 3717 C C . ASN C 1 168 ? 49.223 18.649 46.317 1.00 11.56 197 ASN C C 1
ATOM 3718 O O . ASN C 1 168 ? 50.047 17.969 46.906 1.00 14.60 197 ASN C O 1
ATOM 3723 N N . SER C 1 169 ? 49.271 18.865 45.007 1.00 10.13 198 SER C N 1
ATOM 3724 C CA . SER C 1 169 ? 50.333 18.286 44.195 1.00 10.70 198 SER C CA 1
ATOM 3725 C C . SER C 1 169 ? 51.241 19.366 43.617 1.00 10.48 198 SER C C 1
ATOM 3726 O O . SER C 1 169 ? 50.829 20.510 43.449 1.00 13.07 198 SER C O 1
ATOM 3729 N N . GLN C 1 170 ? 52.472 18.990 43.291 1.00 11.81 199 GLN C N 1
ATOM 3730 C CA . GLN C 1 170 ? 53.450 19.936 42.786 1.00 12.44 199 GLN C CA 1
ATOM 3731 C C . GLN C 1 170 ? 54.465 19.229 41.907 1.00 18.21 199 GLN C C 1
ATOM 3732 O O . GLN C 1 170 ? 54.898 18.116 42.215 1.00 15.16 199 GLN C O 1
ATOM 3738 N N . LEU C 1 171 ? 54.833 19.884 40.810 1.00 12.87 200 LEU C N 1
ATOM 3739 C CA . LEU C 1 171 ? 55.909 19.404 39.958 1.00 11.20 200 LEU C CA 1
ATOM 3740 C C . LEU C 1 171 ? 57.240 19.663 40.648 1.00 12.41 200 LEU C C 1
ATOM 3741 O O . LEU C 1 171 ? 57.602 20.818 40.922 1.00 17.06 200 LEU C O 1
ATOM 3746 N N . ASP C 1 172 ? 57.982 18.599 40.932 1.00 15.88 201 ASP C N 1
ATOM 3747 C CA . ASP C 1 172 ? 59.223 18.742 41.693 1.00 16.61 201 ASP C CA 1
ATOM 3748 C C . ASP C 1 172 ? 60.442 18.948 40.807 1.00 17.01 201 ASP C C 1
ATOM 3749 O O . ASP C 1 172 ? 61.357 19.693 41.150 1.00 19.18 201 ASP C O 1
ATOM 3754 N N . LYS C 1 173 ? 60.457 18.298 39.654 1.00 18.60 202 LYS C N 1
ATOM 3755 C CA . LYS C 1 173 ? 61.564 18.488 38.730 1.00 24.46 202 LYS C CA 1
ATOM 3756 C C . LYS C 1 173 ? 61.249 17.863 37.392 1.00 23.13 202 LYS C C 1
ATOM 3757 O O . LYS C 1 173 ? 60.373 17.000 37.281 1.00 17.15 202 LYS C O 1
ATOM 3763 N N . VAL C 1 174 ? 61.970 18.317 36.379 1.00 16.41 203 VAL C N 1
ATOM 3764 C CA . VAL C 1 174 ? 61.838 17.781 35.044 1.00 12.79 203 VAL C CA 1
ATOM 3765 C C . VAL C 1 174 ? 63.232 17.387 34.597 1.00 17.14 203 VAL C C 1
ATOM 3766 O O . VAL C 1 174 ? 64.162 18.191 34.684 1.00 20.92 203 VAL C O 1
ATOM 3770 N N . GLU C 1 175 ? 63.381 16.151 34.137 1.00 18.34 204 GLU C N 1
ATOM 3771 C CA . GLU C 1 175 ? 64.646 15.701 33.568 1.00 20.98 204 GLU C CA 1
ATOM 3772 C C . GLU C 1 175 ? 64.388 15.161 32.169 1.00 20.45 204 GLU C C 1
ATOM 3773 O O . GLU C 1 175 ? 63.929 14.034 32.003 1.00 23.89 204 GLU C O 1
ATOM 3779 N N . GLY C 1 176 ? 64.659 15.982 31.163 1.00 26.04 205 GLY C N 1
ATOM 3780 C CA . GLY C 1 176 ? 64.348 15.603 29.797 1.00 28.96 205 GLY C CA 1
ATOM 3781 C C . GLY C 1 176 ? 62.857 15.387 29.654 1.00 24.41 205 GLY C C 1
ATOM 3782 O O . GLY C 1 176 ? 62.072 16.312 29.853 1.00 26.34 205 GLY C O 1
ATOM 3783 N N . ARG C 1 177 ? 62.456 14.161 29.328 1.00 24.95 206 ARG C N 1
ATOM 3784 C CA . ARG C 1 177 ? 61.040 13.854 29.152 1.00 25.27 206 ARG C CA 1
ATOM 3785 C C . ARG C 1 177 ? 60.398 13.330 30.437 1.00 19.43 206 ARG C C 1
ATOM 3786 O O . ARG C 1 177 ? 59.235 12.937 30.428 1.00 21.02 206 ARG C O 1
ATOM 3794 N N . LYS C 1 178 ? 61.152 13.329 31.534 1.00 19.46 207 LYS C N 1
ATOM 3795 C CA . LYS C 1 178 ? 60.646 12.840 32.815 1.00 16.43 207 LYS C CA 1
ATOM 3796 C C . LYS C 1 178 ? 60.093 13.970 33.680 1.00 18.49 207 LYS C C 1
ATOM 3797 O O . LYS C 1 178 ? 60.771 14.976 33.913 1.00 21.96 207 LYS C O 1
ATOM 3803 N N . PHE C 1 179 ? 58.861 13.795 34.149 1.00 15.55 208 PHE C N 1
ATOM 3804 C CA . PHE C 1 179 ? 58.210 14.763 35.025 1.00 16.14 208 PHE C CA 1
ATOM 3805 C C . PHE C 1 179 ? 57.912 14.112 36.365 1.00 12.98 208 PHE C C 1
ATOM 3806 O O . PHE C 1 179 ? 57.132 13.164 36.438 1.00 14.83 208 PHE C O 1
ATOM 3814 N N . PHE C 1 180 ? 58.542 14.615 37.423 1.00 11.13 209 PHE C N 1
ATOM 3815 C CA . PHE C 1 180 ? 58.385 14.062 38.761 1.00 11.74 209 PHE C CA 1
ATOM 3816 C C . PHE C 1 180 ? 57.423 14.933 39.558 1.00 11.42 209 PHE C C 1
ATOM 3817 O O . PHE C 1 180 ? 57.671 16.121 39.747 1.00 15.62 209 PHE C O 1
ATOM 3825 N N . VAL C 1 181 ? 56.325 14.350 40.015 1.00 10.01 210 VAL C N 1
ATOM 3826 C CA . VAL C 1 181 ? 55.297 15.103 40.736 1.00 7.83 210 VAL C CA 1
ATOM 3827 C C . VAL C 1 181 ? 55.054 14.425 42.073 1.00 12.39 210 VAL C C 1
ATOM 3828 O O . VAL C 1 181 ? 54.962 13.201 42.137 1.00 16.62 210 VAL C O 1
ATOM 3832 N N . SER C 1 182 ? 54.968 15.202 43.147 1.00 12.36 211 SER C N 1
ATOM 3833 C CA . SER C 1 182 ? 54.611 14.622 44.431 1.00 11.13 211 SER C CA 1
ATOM 3834 C C . SER C 1 182 ? 53.299 15.234 44.923 1.00 13.56 211 SER C C 1
ATOM 3835 O O . SER C 1 182 ? 52.855 16.274 44.425 1.00 13.87 211 SER C O 1
ATOM 3838 N N . CYS C 1 183 ? 52.686 14.607 45.915 1.00 10.41 212 CYS C N 1
ATOM 3839 C CA . CYS C 1 183 ? 51.493 15.210 46.492 1.00 11.49 212 CYS C CA 1
ATOM 3840 C C . CYS C 1 183 ? 51.238 14.728 47.900 1.00 13.79 212 CYS C C 1
ATOM 3841 O O . CYS C 1 183 ? 51.798 13.729 48.332 1.00 13.64 212 CYS C O 1
ATOM 3844 N N . ASN C 1 184 ? 50.399 15.469 48.616 1.00 12.69 213 ASN C N 1
ATOM 3845 C CA . ASN C 1 184 ? 49.836 14.968 49.855 1.00 14.71 213 ASN C CA 1
ATOM 3846 C C . ASN C 1 184 ? 48.319 15.071 49.855 1.00 20.38 213 ASN C C 1
ATOM 3847 O O . ASN C 1 184 ? 47.731 15.815 49.070 1.00 18.09 213 ASN C O 1
ATOM 3852 N N . VAL C 1 185 ? 47.691 14.279 50.714 1.00 9.14 214 VAL C N 1
ATOM 3853 C CA . VAL C 1 185 ? 46.253 14.325 50.903 1.00 7.09 214 VAL C CA 1
ATOM 3854 C C . VAL C 1 185 ? 46.008 14.687 52.355 1.00 10.98 214 VAL C C 1
ATOM 3855 O O . VAL C 1 185 ? 46.432 13.965 53.264 1.00 12.21 214 VAL C O 1
ATOM 3859 N N . GLN C 1 186 ? 45.342 15.816 52.583 1.00 11.09 215 GLN C N 1
ATOM 3860 C CA . GLN C 1 186 ? 45.212 16.364 53.922 1.00 9.79 215 GLN C CA 1
ATOM 3861 C C . GLN C 1 186 ? 43.769 16.743 54.210 1.00 12.28 215 GLN C C 1
ATOM 3862 O O . GLN C 1 186 ? 42.977 17.014 53.297 1.00 10.87 215 GLN C O 1
ATOM 3868 N N . SER C 1 187 ? 43.453 16.782 55.490 1.00 9.48 216 SER C N 1
ATOM 3869 C CA . SER C 1 187 ? 42.189 17.339 55.966 1.00 9.31 216 SER C CA 1
ATOM 3870 C C . SER C 1 187 ? 42.088 18.823 55.608 1.00 9.46 216 SER C C 1
ATOM 3871 O O . SER C 1 187 ? 43.084 19.474 55.283 1.00 12.70 216 SER C O 1
ATOM 3874 N N . VAL C 1 188 ? 40.877 19.361 55.711 1.00 13.25 217 VAL C N 1
ATOM 3875 C CA . VAL C 1 188 ? 40.634 20.769 55.429 1.00 15.73 217 VAL C CA 1
ATOM 3876 C C . VAL C 1 188 ? 41.487 21.679 56.320 1.00 16.55 217 VAL C C 1
ATOM 3877 O O . VAL C 1 188 ? 41.978 22.720 55.879 1.00 17.98 217 VAL C O 1
ATOM 3881 N N . ASP C 1 189 ? 41.686 21.284 57.575 1.00 17.35 218 ASP C N 1
ATOM 3882 C CA . ASP C 1 189 ? 42.471 22.115 58.485 1.00 17.67 218 ASP C CA 1
ATOM 3883 C C . ASP C 1 189 ? 43.983 21.857 58.425 1.00 15.06 218 ASP C C 1
ATOM 3884 O O . ASP C 1 189 ? 44.751 22.446 59.188 1.00 17.89 218 ASP C O 1
ATOM 3889 N N . GLU C 1 190 ? 44.378 20.953 57.535 1.00 11.84 219 GLU C N 1
ATOM 3890 C CA . GLU C 1 190 ? 45.780 20.645 57.237 1.00 11.44 219 GLU C CA 1
ATOM 3891 C C . GLU C 1 190 ? 46.508 19.887 58.354 1.00 11.87 219 GLU C C 1
ATOM 3892 O O . GLU C 1 190 ? 47.689 19.554 58.217 1.00 14.96 219 GLU C O 1
ATOM 3898 N N . LYS C 1 191 ? 45.801 19.602 59.434 1.00 13.39 220 LYS C N 1
ATOM 3899 C CA . LYS C 1 191 ? 46.418 18.917 60.568 1.00 14.45 220 LYS C CA 1
ATOM 3900 C C . LYS C 1 191 ? 46.508 17.400 60.409 1.00 16.87 220 LYS C C 1
ATOM 3901 O O . LYS C 1 191 ? 47.361 16.764 61.028 1.00 16.17 220 LYS C O 1
ATOM 3907 N N . THR C 1 192 ? 45.617 16.825 59.604 1.00 11.71 221 THR C N 1
ATOM 3908 C CA . THR C 1 192 ? 45.617 15.390 59.361 1.00 13.44 221 THR C CA 1
ATOM 3909 C C . THR C 1 192 ? 46.203 15.080 57.996 1.00 10.26 221 THR C C 1
ATOM 3910 O O . THR C 1 192 ? 45.690 15.518 56.944 1.00 13.12 221 THR C O 1
ATOM 3914 N N . LEU C 1 193 ? 47.305 14.339 58.008 1.00 13.71 222 LEU C N 1
ATOM 3915 C CA . LEU C 1 193 ? 47.925 13.868 56.785 1.00 12.76 222 LEU C CA 1
ATOM 3916 C C . LEU C 1 193 ? 47.434 12.450 56.499 1.00 9.38 222 LEU C C 1
ATOM 3917 O O . LEU C 1 193 ? 47.761 11.507 57.215 1.00 12.00 222 LEU C O 1
ATOM 3922 N N . TYR C 1 194 ? 46.614 12.302 55.469 1.00 7.92 223 TYR C N 1
ATOM 3923 C CA . TYR C 1 194 ? 46.032 10.995 55.192 1.00 10.59 223 TYR C CA 1
ATOM 3924 C C . TYR C 1 194 ? 46.965 10.169 54.337 1.00 12.09 223 TYR C C 1
ATOM 3925 O O . TYR C 1 194 ? 47.091 8.958 54.530 1.00 14.22 223 TYR C O 1
ATOM 3934 N N . SER C 1 195 ? 47.571 10.808 53.342 1.00 11.76 224 SER C N 1
ATOM 3935 C CA . SER C 1 195 ? 48.366 10.077 52.359 1.00 14.02 224 SER C CA 1
ATOM 3936 C C . SER C 1 195 ? 49.419 10.973 51.753 1.00 10.41 224 SER C C 1
ATOM 3937 O O . SER C 1 195 ? 49.285 12.198 51.746 1.00 11.80 224 SER C O 1
ATOM 3940 N N . GLU C 1 196 ? 50.471 10.349 51.240 1.00 10.39 225 GLU C N 1
ATOM 3941 C CA . GLU C 1 196 ? 51.497 11.043 50.481 1.00 15.62 225 GLU C CA 1
ATOM 3942 C C . GLU C 1 196 ? 51.834 10.177 49.279 1.00 16.88 225 GLU C C 1
ATOM 3943 O O . GLU C 1 196 ? 51.741 8.950 49.343 1.00 16.70 225 GLU C O 1
ATOM 3949 N N . ALA C 1 197 ? 52.176 10.808 48.167 1.00 11.41 226 ALA C N 1
ATOM 3950 C CA . ALA C 1 197 ? 52.525 10.050 46.979 1.00 14.48 226 ALA C CA 1
ATOM 3951 C C . ALA C 1 197 ? 53.626 10.712 46.171 1.00 14.92 226 ALA C C 1
ATOM 3952 O O . ALA C 1 197 ? 53.837 11.925 46.249 1.00 14.76 226 ALA C O 1
ATOM 3954 N N . THR C 1 198 ? 54.361 9.895 45.433 1.00 13.73 227 THR C N 1
ATOM 3955 C CA . THR C 1 198 ? 55.209 10.403 44.373 1.00 17.93 227 THR C CA 1
ATOM 3956 C C . THR C 1 198 ? 54.797 9.737 43.062 1.00 13.60 227 THR C C 1
ATOM 3957 O O . THR C 1 198 ? 54.195 8.649 43.045 1.00 15.11 227 THR C O 1
ATOM 3961 N N . SER C 1 199 ? 55.099 10.398 41.957 1.00 12.02 228 SER C N 1
ATOM 3962 C CA . SER C 1 199 ? 54.710 9.875 40.654 1.00 14.91 228 SER C CA 1
ATOM 3963 C C . SER C 1 199 ? 55.705 10.306 39.602 1.00 21.43 228 SER C C 1
ATOM 3964 O O . SER C 1 199 ? 56.364 11.340 39.737 1.00 19.09 228 SER C O 1
ATOM 3967 N N . LEU C 1 200 ? 55.832 9.490 38.568 1.00 11.85 229 LEU C N 1
ATOM 3968 C CA . LEU C 1 200 ? 56.656 9.837 37.429 1.00 9.30 229 LEU C CA 1
ATOM 3969 C C . LEU C 1 200 ? 55.834 9.723 36.164 1.00 12.88 229 LEU C C 1
ATOM 3970 O O . LEU C 1 200 ? 55.138 8.723 35.953 1.00 15.04 229 LEU C O 1
ATOM 3975 N N . PHE C 1 201 ? 55.953 10.740 35.324 1.00 13.07 230 PHE C N 1
ATOM 3976 C CA . PHE C 1 201 ? 55.282 10.788 34.033 1.00 16.85 230 PHE C CA 1
ATOM 3977 C C . PHE C 1 201 ? 56.314 10.945 32.941 1.00 23.53 230 PHE C C 1
ATOM 3978 O O . PHE C 1 201 ? 57.347 11.596 33.129 1.00 19.81 230 PHE C O 1
ATOM 3986 N N . ILE C 1 202 ? 56.040 10.340 31.791 1.00 19.56 231 ILE C N 1
ATOM 3987 C CA . ILE C 1 202 ? 56.972 10.409 30.689 1.00 18.20 231 ILE C CA 1
ATOM 3988 C C . ILE C 1 202 ? 56.299 11.046 29.486 1.00 21.83 231 ILE C C 1
ATOM 3989 O O . ILE C 1 202 ? 55.209 10.634 29.088 1.00 22.19 231 ILE C O 1
ATOM 3994 N N . LYS C 1 203 ? 56.940 12.072 28.939 1.00 22.35 232 LYS C N 1
ATOM 3995 C CA . LYS C 1 203 ? 56.502 12.661 27.679 1.00 20.38 232 LYS C CA 1
ATOM 3996 C C . LYS C 1 203 ? 57.105 11.857 26.528 1.00 30.08 232 LYS C C 1
ATOM 3997 O O . LYS C 1 203 ? 58.313 11.900 26.294 1.00 33.18 232 LYS C O 1
ATOM 4003 N N . LEU C 1 204 ? 56.266 11.104 25.824 1.00 35.41 233 LEU C N 1
ATOM 4004 C CA . LEU C 1 204 ? 56.740 10.246 24.735 1.00 43.47 233 LEU C CA 1
ATOM 4005 C C . LEU C 1 204 ? 57.039 11.029 23.459 1.00 42.78 233 LEU C C 1
ATOM 4006 O O . LEU C 1 204 ? 56.503 12.114 23.245 1.00 45.97 233 LEU C O 1
ATOM 4011 N N . LEU D 1 14 ? 21.783 -10.108 47.122 1.00 49.97 43 LEU D N 1
ATOM 4012 C CA . LEU D 1 14 ? 22.852 -10.913 47.704 1.00 47.48 43 LEU D CA 1
ATOM 4013 C C . LEU D 1 14 ? 23.459 -11.827 46.643 1.00 40.13 43 LEU D C 1
ATOM 4014 O O . LEU D 1 14 ? 23.769 -12.987 46.907 1.00 41.17 43 LEU D O 1
ATOM 4019 N N . LYS D 1 15 ? 23.626 -11.292 45.440 1.00 34.17 44 LYS D N 1
ATOM 4020 C CA . LYS D 1 15 ? 24.155 -12.072 44.328 1.00 29.31 44 LYS D CA 1
ATOM 4021 C C . LYS D 1 15 ? 25.683 -12.085 44.310 1.00 22.91 44 LYS D C 1
ATOM 4022 O O . LYS D 1 15 ? 26.327 -11.059 44.521 1.00 22.07 44 LYS D O 1
ATOM 4028 N N . ASP D 1 16 ? 26.245 -13.261 44.061 1.00 21.58 45 ASP D N 1
ATOM 4029 C CA . ASP D 1 16 ? 27.675 -13.423 43.829 1.00 12.33 45 ASP D CA 1
ATOM 4030 C C . ASP D 1 16 ? 27.997 -12.848 42.454 1.00 14.45 45 ASP D C 1
ATOM 4031 O O . ASP D 1 16 ? 27.490 -13.340 41.437 1.00 20.00 45 ASP D O 1
ATOM 4036 N N . CYS D 1 17 ? 28.846 -11.815 42.428 1.00 13.42 46 CYS D N 1
ATOM 4037 C CA . CYS D 1 17 ? 29.148 -11.055 41.208 1.00 14.26 46 CYS D CA 1
ATOM 4038 C C . CYS D 1 17 ? 30.407 -11.548 40.500 1.00 14.49 46 CYS D C 1
ATOM 4039 O O . CYS D 1 17 ? 30.722 -11.095 39.397 1.00 15.06 46 CYS D O 1
ATOM 4042 N N A SER D 1 18 ? 31.116 -12.473 41.134 0.70 11.89 47 SER D N 1
ATOM 4043 N N B SER D 1 18 ? 31.140 -12.456 41.136 0.30 12.40 47 SER D N 1
ATOM 4044 C CA A SER D 1 18 ? 32.361 -12.991 40.572 0.70 11.30 47 SER D CA 1
ATOM 4045 C CA B SER D 1 18 ? 32.372 -12.976 40.540 0.30 11.79 47 SER D CA 1
ATOM 4046 C C A SER D 1 18 ? 32.122 -14.246 39.718 0.70 14.33 47 SER D C 1
ATOM 4047 C C B SER D 1 18 ? 32.114 -14.244 39.721 0.30 13.84 47 SER D C 1
ATOM 4048 O O A SER D 1 18 ? 32.830 -15.252 39.853 0.70 14.96 47 SER D O 1
ATOM 4049 O O B SER D 1 18 ? 32.789 -15.262 39.893 0.30 15.37 47 SER D O 1
ATOM 4054 N N . VAL D 1 19 ? 31.138 -14.155 38.821 1.00 12.95 48 VAL D N 1
ATOM 4055 C CA . VAL D 1 19 ? 30.767 -15.257 37.927 1.00 11.78 48 VAL D CA 1
ATOM 4056 C C . VAL D 1 19 ? 30.430 -14.602 36.596 1.00 14.39 48 VAL D C 1
ATOM 4057 O O . VAL D 1 19 ? 30.168 -13.396 36.549 1.00 15.11 48 VAL D O 1
ATOM 4061 N N . PRO D 1 20 ? 30.450 -15.379 35.511 1.00 12.38 49 PRO D N 1
ATOM 4062 C CA . PRO D 1 20 ? 30.157 -14.784 34.201 1.00 16.80 49 PRO D CA 1
ATOM 4063 C C . PRO D 1 20 ? 28.798 -14.091 34.115 1.00 17.67 49 PRO D C 1
ATOM 4064 O O . PRO D 1 20 ? 27.837 -14.514 34.751 1.00 17.59 49 PRO D O 1
ATOM 4068 N N . ASN D 1 21 ? 28.744 -13.014 33.334 1.00 15.80 50 ASN D N 1
ATOM 4069 C CA . ASN D 1 21 ? 27.488 -12.404 32.922 1.00 16.58 50 ASN D CA 1
ATOM 4070 C C . ASN D 1 21 ? 27.629 -12.020 31.446 1.00 17.54 50 ASN D C 1
ATOM 4071 O O . ASN D 1 21 ? 28.713 -12.173 30.884 1.00 18.74 50 ASN D O 1
ATOM 4076 N N . PRO D 1 22 ? 26.543 -11.565 30.810 1.00 18.66 51 PRO D N 1
ATOM 4077 C CA . PRO D 1 22 ? 26.632 -11.350 29.358 1.00 21.60 51 PRO D CA 1
ATOM 4078 C C . PRO D 1 22 ? 27.688 -10.323 28.934 1.00 22.60 51 PRO D C 1
ATOM 4079 O O . PRO D 1 22 ? 28.024 -10.254 27.749 1.00 20.62 51 PRO D O 1
ATOM 4083 N N . SER D 1 23 ? 28.208 -9.540 29.870 1.00 18.86 52 SER D N 1
ATOM 4084 C CA . SER D 1 23 ? 29.198 -8.528 29.509 1.00 15.84 52 SER D CA 1
ATOM 4085 C C . SER D 1 23 ? 30.596 -9.110 29.348 1.00 16.36 52 SER D C 1
ATOM 4086 O O . SER D 1 23 ? 31.498 -8.450 28.834 1.00 17.94 52 SER D O 1
ATOM 4089 N N . TRP D 1 24 ? 30.786 -10.343 29.799 1.00 15.53 53 TRP D N 1
ATOM 4090 C CA . TRP D 1 24 ? 32.133 -10.911 29.830 1.00 16.29 53 TRP D CA 1
ATOM 4091 C C . TRP D 1 24 ? 32.644 -11.266 28.434 1.00 19.62 53 TRP D C 1
ATOM 4092 O O . TRP D 1 24 ? 31.989 -11.989 27.693 1.00 22.33 53 TRP D O 1
ATOM 4103 N N . ASN D 1 25 ? 33.813 -10.736 28.086 1.00 16.09 54 ASN D N 1
ATOM 4104 C CA . ASN D 1 25 ? 34.453 -11.053 26.812 1.00 20.32 54 ASN D CA 1
ATOM 4105 C C . ASN D 1 25 ? 34.887 -12.515 26.780 1.00 18.65 54 ASN D C 1
ATOM 4106 O O . ASN D 1 25 ? 35.145 -13.131 27.820 1.00 15.82 54 ASN D O 1
ATOM 4111 N N . LYS D 1 26 ? 34.965 -13.075 25.584 1.00 16.10 55 LYS D N 1
ATOM 4112 C CA . LYS D 1 26 ? 35.276 -14.483 25.410 1.00 16.87 55 LYS D CA 1
ATOM 4113 C C . LYS D 1 26 ? 36.602 -14.905 26.033 1.00 16.96 55 LYS D C 1
ATOM 4114 O O . LYS D 1 26 ? 36.707 -15.989 26.599 1.00 18.74 55 LYS D O 1
ATOM 4120 N N . ASP D 1 27 ? 37.615 -14.047 25.943 1.00 21.29 56 ASP D N 1
ATOM 4121 C CA . ASP D 1 27 ? 38.897 -14.384 26.549 1.00 17.37 56 ASP D CA 1
ATOM 4122 C C . ASP D 1 27 ? 38.820 -14.424 28.076 1.00 14.87 56 ASP D C 1
ATOM 4123 O O . ASP D 1 27 ? 39.520 -15.209 28.708 1.00 18.86 56 ASP D O 1
ATOM 4128 N N . LEU D 1 28 ? 37.950 -13.611 28.668 1.00 13.33 57 LEU D N 1
ATOM 4129 C CA . LEU D 1 28 ? 37.769 -13.656 30.116 1.00 14.94 57 LEU D CA 1
ATOM 4130 C C . LEU D 1 28 ? 37.061 -14.962 30.476 1.00 13.10 57 LEU D C 1
ATOM 4131 O O . LEU D 1 28 ? 37.416 -15.630 31.463 1.00 15.22 57 LEU D O 1
ATOM 4136 N N . ARG D 1 29 ? 36.075 -15.332 29.665 1.00 13.84 58 ARG D N 1
ATOM 4137 C CA . ARG D 1 29 ? 35.348 -16.582 29.869 1.00 15.83 58 ARG D C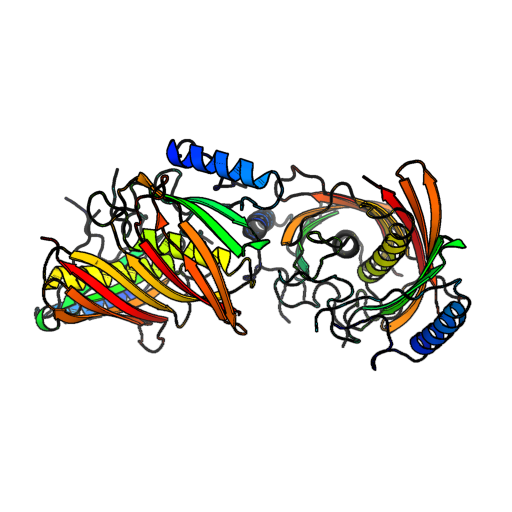A 1
ATOM 4138 C C . ARG D 1 29 ? 36.289 -17.783 29.778 1.00 17.15 58 ARG D C 1
ATOM 4139 O O . ARG D 1 29 ? 36.219 -18.706 30.598 1.00 17.39 58 ARG D O 1
ATOM 4147 N N . LEU D 1 30 ? 37.196 -17.757 28.807 1.00 16.87 59 LEU D N 1
ATOM 4148 C CA . LEU D 1 30 ? 38.129 -18.864 28.625 1.00 17.05 59 LEU D CA 1
ATOM 4149 C C . LEU D 1 30 ? 39.087 -18.991 29.802 1.00 21.52 59 LEU D C 1
ATOM 4150 O O . LEU D 1 30 ? 39.340 -20.094 30.289 1.00 19.28 59 LEU D O 1
ATOM 4155 N N . LEU D 1 31 ? 39.611 -17.859 30.260 1.00 14.58 60 LEU D N 1
ATOM 4156 C CA . LEU D 1 31 ? 40.530 -17.884 31.392 1.00 13.13 60 LEU D CA 1
ATOM 4157 C C . LEU D 1 31 ? 39.792 -18.280 32.670 1.00 14.92 60 LEU D C 1
ATOM 4158 O O . LEU D 1 31 ? 40.325 -19.019 33.493 1.00 16.35 60 LEU D O 1
ATOM 4163 N N . PHE D 1 32 ? 38.562 -17.794 32.833 1.00 14.27 61 PHE D N 1
ATOM 4164 C CA . PHE D 1 32 ? 37.713 -18.225 33.942 1.00 14.01 61 PHE D CA 1
ATOM 4165 C C . PHE D 1 32 ? 37.570 -19.748 33.933 1.00 15.66 61 PHE D C 1
ATOM 4166 O O . PHE D 1 32 ? 37.729 -20.398 34.961 1.00 15.60 61 PHE D O 1
ATOM 4174 N N . ASP D 1 33 ? 37.318 -20.324 32.767 1.00 13.87 62 ASP D N 1
ATOM 4175 C CA . ASP D 1 33 ? 37.160 -21.773 32.686 1.00 12.14 62 ASP D CA 1
ATOM 4176 C C . ASP D 1 33 ? 38.438 -22.494 33.113 1.00 14.42 62 ASP D C 1
ATOM 4177 O O . ASP D 1 33 ? 38.395 -23.509 33.819 1.00 15.97 62 ASP D O 1
ATOM 4182 N N . GLN D 1 34 ? 39.579 -21.959 32.697 1.00 17.58 63 GLN D N 1
ATOM 4183 C CA . GLN D 1 34 ? 40.856 -22.545 33.071 1.00 17.36 63 GLN D CA 1
ATOM 4184 C C . GLN D 1 34 ? 41.044 -22.522 34.587 1.00 15.51 63 GLN D C 1
ATOM 4185 O O . GLN D 1 34 ? 41.418 -23.521 35.189 1.00 15.75 63 GLN D O 1
ATOM 4191 N N . PHE D 1 35 ? 40.763 -21.386 35.214 1.00 12.73 64 PHE D N 1
ATOM 4192 C CA . PHE D 1 35 ? 40.904 -21.329 36.670 1.00 11.63 64 PHE D CA 1
ATOM 4193 C C . PHE D 1 35 ? 39.882 -22.178 37.423 1.00 17.74 64 PHE D C 1
ATOM 4194 O O . PHE D 1 35 ? 40.194 -22.718 38.481 1.00 13.78 64 PHE D O 1
ATOM 4202 N N . MET D 1 36 ? 38.677 -22.321 36.881 1.00 17.09 65 MET D N 1
ATOM 4203 C CA . MET D 1 36 ? 37.701 -23.194 37.521 1.00 13.71 65 MET D CA 1
ATOM 4204 C C . MET D 1 36 ? 38.240 -24.623 37.501 1.00 15.81 65 MET D C 1
ATOM 4205 O O . MET D 1 36 ? 38.108 -25.370 38.483 1.00 16.33 65 MET D O 1
ATOM 4210 N N . LYS D 1 37 ? 38.898 -24.988 36.409 1.00 13.38 66 LYS D N 1
ATOM 4211 C CA . LYS D 1 37 ? 39.509 -26.313 36.305 1.00 16.44 66 LYS D CA 1
ATOM 4212 C C . LYS D 1 37 ? 40.632 -26.478 37.342 1.00 17.53 66 LYS D C 1
ATOM 4213 O O . LYS D 1 37 ? 40.762 -27.534 37.963 1.00 17.43 66 LYS D O 1
ATOM 4219 N N . LYS D 1 38 ? 41.431 -25.432 37.543 1.00 13.52 67 LYS D N 1
ATOM 4220 C CA . LYS D 1 38 ? 42.472 -25.471 38.574 1.00 12.70 67 LYS D CA 1
ATOM 4221 C C . LYS D 1 38 ? 41.903 -25.647 39.972 1.00 14.46 67 LYS D C 1
ATOM 4222 O O . LYS D 1 38 ? 42.635 -26.007 40.900 1.00 18.93 67 LYS D O 1
ATOM 4228 N N . CYS D 1 39 ? 40.607 -25.376 40.137 1.00 13.93 68 CYS D N 1
ATOM 4229 C CA . CYS D 1 39 ? 39.959 -25.522 41.438 1.00 16.44 68 CYS D CA 1
ATOM 4230 C C . CYS D 1 39 ? 39.562 -26.968 41.743 1.00 17.36 68 CYS D C 1
ATOM 4231 O O . CYS D 1 39 ? 39.170 -27.281 42.871 1.00 17.84 68 CYS D O 1
ATOM 4234 N N . GLU D 1 40 ? 39.661 -27.845 40.745 1.00 14.06 69 GLU D N 1
ATOM 4235 C CA . GLU D 1 40 ? 39.167 -29.214 40.884 1.00 18.75 69 GLU D CA 1
ATOM 4236 C C . GLU D 1 40 ? 39.845 -29.969 42.025 1.00 24.25 69 GLU D C 1
ATOM 4237 O O . GLU D 1 40 ? 39.176 -30.645 42.810 1.00 22.91 69 GLU D O 1
ATOM 4243 N N . ASP D 1 41 ? 41.167 -29.852 42.127 1.00 20.94 70 ASP D N 1
ATOM 4244 C CA . ASP D 1 41 ? 41.891 -30.587 43.167 1.00 19.41 70 ASP D CA 1
ATOM 4245 C C . ASP D 1 41 ? 41.936 -29.855 44.516 1.00 19.22 70 ASP D C 1
ATOM 4246 O O . ASP D 1 41 ? 42.545 -30.342 45.474 1.00 23.44 70 ASP D O 1
ATOM 4251 N N . GLY D 1 42 ? 41.273 -28.704 44.596 1.00 16.58 71 GLY D N 1
ATOM 4252 C CA . GLY D 1 42 ? 41.172 -27.959 45.837 1.00 24.62 71 GLY D CA 1
ATOM 4253 C C . GLY D 1 42 ? 42.295 -26.966 46.087 1.00 20.52 71 GLY D C 1
ATOM 4254 O O . GLY D 1 42 ? 42.236 -26.205 47.048 1.00 21.62 71 GLY D O 1
ATOM 4255 N N . SER D 1 43 ? 43.317 -26.971 45.237 1.00 18.77 72 SER D N 1
ATOM 4256 C CA . SER D 1 43 ? 44.479 -26.105 45.461 1.00 16.18 72 SER D CA 1
ATOM 4257 C C . SER D 1 43 ? 44.161 -24.636 45.194 1.00 19.25 72 SER D C 1
ATOM 4258 O O . SER D 1 43 ? 44.780 -23.748 45.790 1.00 15.15 72 SER D O 1
ATOM 4261 N N . TRP D 1 44 ? 43.224 -24.389 44.275 1.00 13.90 73 TRP D N 1
ATOM 4262 C CA . TRP D 1 44 ? 42.672 -23.054 44.060 1.00 12.56 73 TRP D CA 1
ATOM 4263 C C . TRP D 1 44 ? 41.212 -23.020 44.494 1.00 9.58 73 TRP D C 1
ATOM 4264 O O . TRP D 1 44 ? 40.525 -24.061 44.515 1.00 14.31 73 TRP D O 1
ATOM 4275 N N . LYS D 1 45 ? 40.738 -21.826 44.820 1.00 9.50 74 LYS D N 1
ATOM 4276 C CA . LYS D 1 45 ? 39.351 -21.597 45.202 1.00 12.35 74 LYS D CA 1
ATOM 4277 C C . LYS D 1 45 ? 38.879 -20.261 44.626 1.00 15.95 74 LYS D C 1
ATOM 4278 O O . LYS D 1 45 ? 39.592 -19.269 44.725 1.00 13.51 74 LYS D O 1
ATOM 4284 N N . ARG D 1 46 ? 37.695 -20.240 44.006 1.00 14.29 75 ARG D N 1
ATOM 4285 C CA . ARG D 1 46 ? 37.102 -18.981 43.536 1.00 12.39 75 ARG D CA 1
ATOM 4286 C C . ARG D 1 46 ? 36.495 -18.242 44.718 1.00 14.67 75 ARG D C 1
ATOM 4287 O O . ARG D 1 46 ? 35.801 -18.857 45.529 1.00 20.25 75 ARG D O 1
ATOM 4295 N N . LEU D 1 47 ? 36.765 -16.941 44.824 1.00 10.37 76 LEU D N 1
ATOM 4296 C CA . LEU D 1 47 ? 36.167 -16.101 45.873 1.00 14.33 76 LEU D CA 1
ATOM 4297 C C . LEU D 1 47 ? 34.873 -15.445 45.424 1.00 15.36 76 LEU D C 1
ATOM 4298 O O . LEU D 1 47 ? 34.863 -14.671 44.471 1.00 14.11 76 LEU D O 1
ATOM 4303 N N . PRO D 1 48 ? 33.771 -15.746 46.111 1.00 12.77 77 PRO D N 1
ATOM 4304 C CA . PRO D 1 48 ? 32.528 -15.007 45.894 1.00 17.68 77 PRO D CA 1
ATOM 4305 C C . PRO D 1 48 ? 32.729 -13.533 46.205 1.00 21.67 77 PRO D C 1
ATOM 4306 O O . PRO D 1 48 ? 33.511 -13.185 47.093 1.00 19.54 77 PRO D O 1
ATOM 4310 N N . SER D 1 49 ? 32.040 -12.673 45.467 1.00 16.28 78 SER D N 1
ATOM 4311 C CA . SER D 1 49 ? 32.108 -11.235 45.702 1.00 18.06 78 SER D CA 1
ATOM 4312 C C . SER D 1 49 ? 30.679 -10.699 45.657 1.00 23.21 78 SER D C 1
ATOM 4313 O O . SER D 1 49 ? 29.946 -10.965 44.707 1.00 21.68 78 SER D O 1
ATOM 4316 N N . TYR D 1 50 ? 30.281 -9.954 46.683 1.00 25.49 79 TYR D N 1
ATOM 4317 C CA . TYR D 1 50 ? 28.886 -9.527 46.810 1.00 33.08 79 TYR D CA 1
ATOM 4318 C C . TYR D 1 50 ? 28.695 -8.015 46.715 1.00 32.37 79 TYR D C 1
ATOM 4319 O O . TYR D 1 50 ? 29.619 -7.242 46.959 1.00 33.81 79 TYR D O 1
ATOM 4328 N N . GLN D 1 78 ? 22.961 3.595 50.795 1.00 51.25 107 GLN D N 1
ATOM 4329 C CA . GLN D 1 78 ? 24.148 4.430 50.651 1.00 46.91 107 GLN D CA 1
ATOM 4330 C C . GLN D 1 78 ? 25.396 3.620 50.308 1.00 35.25 107 GLN D C 1
ATOM 4331 O O . GLN D 1 78 ? 25.642 3.309 49.143 1.00 28.17 107 GLN D O 1
ATOM 4337 N N . ALA D 1 79 ? 26.176 3.287 51.334 1.00 27.95 108 ALA D N 1
ATOM 4338 C CA . ALA D 1 79 ? 27.514 2.724 51.151 1.00 32.22 108 ALA D CA 1
ATOM 4339 C C . ALA D 1 79 ? 27.526 1.448 50.318 1.00 34.83 108 ALA D C 1
ATOM 4340 O O . ALA D 1 79 ? 26.655 0.587 50.460 1.00 39.28 108 ALA D O 1
ATOM 4342 N N . GLN D 1 80 ? 28.529 1.334 49.453 1.00 26.24 109 GLN D N 1
ATOM 4343 C CA . GLN D 1 80 ? 28.662 0.184 48.572 1.00 25.89 109 GLN D CA 1
ATOM 4344 C C . GLN D 1 80 ? 30.136 -0.055 48.246 1.00 23.70 109 GLN D C 1
ATOM 4345 O O . GLN D 1 80 ? 30.909 0.894 48.156 1.00 25.85 109 GLN D O 1
ATOM 4351 N N . LEU D 1 81 ? 30.526 -1.316 48.072 1.00 22.35 110 LEU D N 1
ATOM 4352 C CA . LEU D 1 81 ? 31.905 -1.623 47.711 1.00 21.45 110 LEU D CA 1
ATOM 4353 C C . LEU D 1 81 ? 32.227 -0.902 46.408 1.00 20.75 110 LEU D C 1
ATOM 4354 O O . LEU D 1 81 ? 31.510 -1.038 45.418 1.00 20.74 110 LEU D O 1
ATOM 4359 N N . PHE D 1 82 ? 33.304 -0.124 46.425 1.00 16.94 111 PHE D N 1
ATOM 4360 C CA . PHE D 1 82 ? 33.741 0.655 45.269 1.00 17.84 111 PHE D CA 1
ATOM 4361 C C . PHE D 1 82 ? 33.791 -0.165 43.974 1.00 14.94 111 PHE D C 1
ATOM 4362 O O . PHE D 1 82 ? 33.331 0.291 42.912 1.00 15.31 111 PHE D O 1
ATOM 4370 N N . THR D 1 83 ? 34.332 -1.376 44.047 1.00 13.20 112 THR D N 1
ATOM 4371 C CA . THR D 1 83 ? 34.557 -2.164 42.834 1.00 17.46 112 THR D CA 1
ATOM 4372 C C . THR D 1 83 ? 33.313 -2.889 42.327 1.00 18.88 112 THR D C 1
ATOM 4373 O O . THR D 1 83 ? 33.350 -3.535 41.277 1.00 16.97 112 THR D O 1
ATOM 4377 N N . ARG D 1 84 ? 32.207 -2.753 43.049 1.00 15.75 113 ARG D N 1
ATOM 4378 C CA . ARG D 1 84 ? 30.952 -3.382 42.639 1.00 20.51 113 ARG D CA 1
ATOM 4379 C C . ARG D 1 84 ? 29.834 -2.346 42.508 1.00 22.69 113 ARG D C 1
ATOM 4380 O O . ARG D 1 84 ? 28.654 -2.686 42.550 1.00 21.88 113 ARG D O 1
ATOM 4388 N N A SER D 1 85 ? 30.204 -1.081 42.347 0.50 24.67 114 SER D N 1
ATOM 4389 N N B SER D 1 85 ? 30.223 -1.085 42.338 0.50 24.56 114 SER D N 1
ATOM 4390 C CA A SER D 1 85 ? 29.203 -0.018 42.323 0.50 26.24 114 SER D CA 1
ATOM 4391 C CA B SER D 1 85 ? 29.266 0.021 42.317 0.50 25.96 114 SER D CA 1
ATOM 4392 C C A SER D 1 85 ? 28.763 0.384 40.916 0.50 29.88 114 SER D C 1
ATOM 4393 C C B SER D 1 85 ? 28.742 0.368 40.922 0.50 29.87 114 SER D C 1
ATOM 4394 O O A SER D 1 85 ? 28.154 1.439 40.731 0.50 34.75 114 SER D O 1
ATOM 4395 O O B SER D 1 85 ? 28.052 1.374 40.751 0.50 35.02 114 SER D O 1
ATOM 4400 N N . PHE D 1 86 ? 29.070 -0.455 39.930 1.00 25.69 115 PHE D N 1
ATOM 4401 C CA . PHE D 1 86 ? 28.588 -0.236 38.562 1.00 21.82 115 PHE D CA 1
ATOM 4402 C C . PHE D 1 86 ? 27.663 -1.361 38.105 1.00 24.94 115 PHE D C 1
ATOM 4403 O O . PHE D 1 86 ? 27.732 -2.480 38.613 1.00 27.90 115 PHE D O 1
ATOM 4411 N N . ASP D 1 87 ? 26.807 -1.062 37.134 1.00 23.50 116 ASP D N 1
ATOM 4412 C CA . ASP D 1 87 ? 26.000 -2.098 36.506 1.00 24.06 116 ASP D CA 1
ATOM 4413 C C . ASP D 1 87 ? 26.892 -3.022 35.691 1.00 25.90 116 ASP D C 1
ATOM 4414 O O . ASP D 1 87 ? 28.035 -2.685 35.398 1.00 22.53 116 ASP D O 1
ATOM 4419 N N . ASP D 1 88 ? 26.361 -4.187 35.330 1.00 27.38 117 ASP D N 1
ATOM 4420 C CA . ASP D 1 88 ? 27.130 -5.200 34.613 1.00 24.90 117 ASP D CA 1
ATOM 4421 C C . ASP D 1 88 ? 27.810 -4.682 33.352 1.00 20.93 117 ASP D C 1
ATOM 4422 O O . ASP D 1 88 ? 27.158 -4.137 32.449 1.00 22.58 117 ASP D O 1
ATOM 4427 N N . GLY D 1 89 ? 29.121 -4.880 33.284 1.00 21.09 118 GLY D N 1
ATOM 4428 C CA . GLY D 1 89 ? 29.884 -4.575 32.086 1.00 17.52 118 GLY D CA 1
ATOM 4429 C C . GLY D 1 89 ? 30.425 -3.164 32.020 1.00 15.01 118 GLY D C 1
ATOM 4430 O O . GLY D 1 89 ? 31.449 -2.908 31.384 1.00 19.76 118 GLY D O 1
ATOM 4431 N N . LEU D 1 90 ? 29.757 -2.240 32.692 1.00 15.63 119 LEU D N 1
ATOM 4432 C CA . LEU D 1 90 ? 30.150 -0.838 32.592 1.00 16.70 119 LEU D CA 1
ATOM 4433 C C . LEU D 1 90 ? 31.393 -0.490 33.392 1.00 17.52 119 LEU D C 1
ATOM 4434 O O . LEU D 1 90 ? 32.156 0.394 33.000 1.00 16.02 119 LEU D O 1
ATOM 4439 N N . GLY D 1 91 ? 31.592 -1.180 34.512 1.00 13.54 120 GLY D N 1
ATOM 4440 C CA . GLY D 1 91 ? 32.674 -0.852 35.427 1.00 17.55 120 GLY D CA 1
ATOM 4441 C C . GLY D 1 91 ? 33.682 -1.973 35.597 1.00 12.74 120 GLY D C 1
ATOM 4442 O O . GLY D 1 91 ? 34.272 -2.447 34.628 1.00 17.41 120 GLY D O 1
ATOM 4443 N N . PHE D 1 92 ? 33.901 -2.390 36.844 1.00 11.70 121 PHE D N 1
ATOM 4444 C CA . PHE D 1 92 ? 34.836 -3.468 37.121 1.00 13.02 121 PHE D CA 1
ATOM 4445 C C . PHE D 1 92 ? 34.137 -4.815 36.957 1.00 15.35 121 PHE D C 1
ATOM 4446 O O . PHE D 1 92 ? 33.193 -5.120 37.685 1.00 17.38 121 PHE D O 1
ATOM 4454 N N . GLU D 1 93 ? 34.588 -5.614 35.998 1.00 14.11 122 GLU D N 1
ATOM 4455 C CA . GLU D 1 93 ? 34.173 -7.017 35.928 1.00 10.74 122 GLU D CA 1
ATOM 4456 C C . GLU D 1 93 ? 35.375 -7.846 36.355 1.00 11.61 122 GLU D C 1
ATOM 4457 O O . GLU D 1 93 ? 36.460 -7.701 35.800 1.00 13.49 122 GLU D O 1
ATOM 4463 N N . TYR D 1 94 ? 35.217 -8.686 37.371 1.00 11.44 123 TYR D N 1
ATOM 4464 C CA . TYR D 1 94 ? 36.369 -9.416 37.858 1.00 11.34 123 TYR D CA 1
ATOM 4465 C C . TYR D 1 94 ? 35.984 -10.610 38.694 1.00 11.40 123 TYR D C 1
ATOM 4466 O O . TYR D 1 94 ? 34.836 -10.762 39.108 1.00 12.32 123 TYR D O 1
ATOM 4475 N N . VAL D 1 95 ? 36.966 -11.470 38.897 1.00 12.41 124 VAL D N 1
ATOM 4476 C CA . VAL D 1 95 ? 36.819 -12.627 39.762 1.00 12.11 124 VAL D CA 1
ATOM 4477 C C . VAL D 1 95 ? 38.196 -12.985 40.292 1.00 10.04 124 VAL D C 1
ATOM 4478 O O . VAL D 1 95 ? 39.179 -12.972 39.560 1.00 10.95 124 VAL D O 1
ATOM 4482 N N . MET D 1 96 ? 38.278 -13.285 41.586 1.00 9.93 125 MET D N 1
ATOM 4483 C CA . MET D 1 96 ? 39.546 -13.693 42.166 1.00 14.22 125 MET D CA 1
ATOM 4484 C C . MET D 1 96 ? 39.600 -15.189 42.454 1.00 8.60 125 MET D C 1
ATOM 4485 O O . MET D 1 96 ? 38.606 -15.791 42.846 1.00 12.54 125 MET D O 1
ATOM 4490 N N . PHE D 1 97 ? 40.771 -15.775 42.228 1.00 10.88 126 PHE D N 1
ATOM 4491 C CA . PHE D 1 97 ? 41.052 -17.167 42.595 1.00 12.82 126 PHE D CA 1
ATOM 4492 C C . PHE D 1 97 ? 42.239 -17.229 43.552 1.00 9.30 126 PHE D C 1
ATOM 4493 O O . PHE D 1 97 ? 43.297 -16.650 43.284 1.00 10.55 126 PHE D O 1
ATOM 4501 N N . TYR D 1 98 ? 42.062 -17.916 44.678 1.00 10.36 127 TYR D N 1
ATOM 4502 C CA . TYR D 1 98 ? 43.087 -17.951 45.714 1.00 14.99 127 TYR D CA 1
ATOM 4503 C C . TYR D 1 98 ? 43.717 -19.331 45.856 1.00 11.28 127 TYR D C 1
ATOM 4504 O O . TYR D 1 98 ? 43.015 -20.337 45.885 1.00 10.37 127 TYR D O 1
ATOM 4513 N N . ASN D 1 99 ? 45.046 -19.368 45.923 1.00 9.96 128 ASN D N 1
ATOM 4514 C CA . ASN D 1 99 ? 45.783 -20.589 46.197 1.00 12.82 128 ASN D CA 1
ATOM 4515 C C . ASN D 1 99 ? 46.457 -20.459 47.568 1.00 11.00 128 ASN D C 1
ATOM 4516 O O . ASN D 1 99 ? 47.454 -19.746 47.708 1.00 10.04 128 ASN D O 1
ATOM 4521 N N . ASP D 1 100 ? 45.920 -21.140 48.572 1.00 9.39 129 ASP D N 1
ATOM 4522 C CA . ASP D 1 100 ? 46.397 -20.934 49.937 1.00 9.25 129 ASP D CA 1
ATOM 4523 C C . ASP D 1 100 ? 47.789 -21.498 50.232 1.00 15.17 129 ASP D C 1
ATOM 4524 O O . ASP D 1 100 ? 48.552 -20.901 51.007 1.00 12.85 129 ASP D O 1
ATOM 4529 N N . ILE D 1 101 ? 48.113 -22.651 49.651 1.00 14.05 130 ILE D N 1
ATOM 4530 C CA . ILE D 1 101 ? 49.454 -23.201 49.805 1.00 12.86 130 ILE D CA 1
ATOM 4531 C C . ILE D 1 101 ? 50.528 -22.242 49.259 1.00 12.69 130 ILE D C 1
ATOM 4532 O O . ILE D 1 101 ? 51.570 -22.042 49.888 1.00 19.38 130 ILE D O 1
ATOM 4537 N N . GLU D 1 102 ? 50.249 -21.633 48.104 1.00 9.38 131 GLU D N 1
ATOM 4538 C CA . GLU D 1 102 ? 51.185 -20.703 47.489 1.00 10.60 131 GLU D CA 1
ATOM 4539 C C . GLU D 1 102 ? 51.061 -19.272 48.018 1.00 13.17 131 GLU D C 1
ATOM 4540 O O . GLU D 1 102 ? 51.885 -18.424 47.702 1.00 15.66 131 GLU D O 1
ATOM 4546 N N . LYS D 1 103 ? 50.038 -19.014 48.826 1.00 11.53 132 LYS D N 1
ATOM 4547 C CA . LYS D 1 103 ? 49.742 -17.647 49.272 1.00 9.88 132 LYS D CA 1
ATOM 4548 C C . LYS D 1 103 ? 49.676 -16.714 48.072 1.00 11.57 132 LYS D C 1
ATOM 4549 O O . LYS D 1 103 ? 50.284 -15.630 48.044 1.00 12.28 132 LYS D O 1
ATOM 4555 N N . ARG D 1 104 ? 48.916 -17.156 47.085 1.00 8.07 133 ARG D N 1
ATOM 4556 C CA . ARG D 1 104 ? 48.835 -16.504 45.778 1.00 9.18 133 ARG D CA 1
ATOM 4557 C C . ARG D 1 104 ? 47.397 -16.131 45.437 1.00 12.07 133 ARG D C 1
ATOM 4558 O O . ARG D 1 104 ? 46.484 -16.946 45.575 1.00 11.29 133 ARG D O 1
ATOM 4566 N N . MET D 1 105 ? 47.195 -14.907 44.959 1.00 11.21 134 MET D N 1
ATOM 4567 C CA . MET D 1 105 ? 45.870 -14.488 44.536 1.00 8.98 134 MET D CA 1
ATOM 4568 C C . MET D 1 105 ? 45.942 -14.019 43.094 1.00 7.90 134 MET D C 1
ATOM 4569 O O . MET D 1 105 ? 46.766 -13.167 42.761 1.00 10.98 134 MET D O 1
ATOM 4574 N N . VAL D 1 106 ? 45.106 -14.606 42.254 1.00 8.01 135 VAL D N 1
ATOM 4575 C CA . VAL D 1 106 ? 44.968 -14.192 40.856 1.00 9.34 135 VAL D CA 1
ATOM 4576 C C . VAL D 1 106 ? 43.639 -13.474 40.668 1.00 14.43 135 VAL D C 1
ATOM 4577 O O . VAL D 1 106 ? 42.595 -13.941 41.127 1.00 15.97 135 VAL D O 1
ATOM 4581 N N . CYS D 1 107 ? 43.672 -12.332 39.994 1.00 12.24 136 CYS D N 1
ATOM 4582 C CA . CYS D 1 107 ? 42.443 -11.649 39.638 1.00 11.01 136 CYS D CA 1
ATOM 4583 C C . CYS D 1 107 ? 42.304 -11.579 38.126 1.00 7.56 136 CYS D C 1
ATOM 4584 O O . CYS D 1 107 ? 43.211 -11.097 37.441 1.00 13.71 136 CYS D O 1
ATOM 4587 N N . LEU D 1 108 ? 41.175 -12.043 37.617 1.00 7.65 137 LEU D N 1
ATOM 4588 C CA . LEU D 1 108 ? 40.838 -11.816 36.210 1.00 7.90 137 LEU D CA 1
ATOM 4589 C C . LEU D 1 108 ? 39.977 -10.565 36.118 1.00 9.90 137 LEU D C 1
ATOM 4590 O O . LEU D 1 108 ? 38.924 -10.469 36.756 1.00 10.76 137 LEU D O 1
ATOM 4595 N N . PHE D 1 109 ? 40.403 -9.611 35.298 1.00 10.67 138 PHE D N 1
ATOM 4596 C CA . PHE D 1 109 ? 39.787 -8.290 35.319 1.00 11.41 138 PHE D CA 1
ATOM 4597 C C . PHE D 1 109 ? 39.544 -7.742 33.916 1.00 10.11 138 PHE D C 1
ATOM 4598 O O . PHE D 1 109 ? 40.465 -7.674 33.101 1.00 14.11 138 PHE D O 1
ATOM 4606 N N . GLN D 1 110 ? 38.299 -7.355 33.665 1.00 9.93 139 GLN D N 1
ATOM 4607 C CA . GLN D 1 110 ? 37.900 -6.702 32.412 1.00 9.02 139 GLN D CA 1
ATOM 4608 C C . GLN D 1 110 ? 37.384 -5.310 32.764 1.00 10.64 139 GLN D C 1
ATOM 4609 O O . GLN D 1 110 ? 36.348 -5.169 33.427 1.00 15.44 139 GLN D O 1
ATOM 4615 N N . GLY D 1 111 ? 38.096 -4.285 32.319 1.00 14.17 140 GLY D N 1
ATOM 4616 C CA . GLY D 1 111 ? 37.725 -2.920 32.644 1.00 15.31 140 GLY D CA 1
ATOM 4617 C C . GLY D 1 111 ? 36.765 -2.341 31.627 1.00 12.51 140 GLY D C 1
ATOM 4618 O O . GLY D 1 111 ? 37.090 -2.243 30.446 1.00 18.32 140 GLY D O 1
ATOM 4619 N N . GLY D 1 112 ? 35.575 -1.958 32.086 1.00 14.78 141 GLY D N 1
ATOM 4620 C CA . GLY D 1 112 ? 34.531 -1.467 31.203 1.00 15.50 141 GLY D CA 1
ATOM 4621 C C . GLY D 1 112 ? 34.665 0.003 30.831 1.00 16.55 141 GLY D C 1
ATOM 4622 O O . GLY D 1 112 ? 35.579 0.691 31.281 1.00 16.55 141 GLY D O 1
ATOM 4623 N N . PRO D 1 113 ? 33.740 0.492 29.996 1.00 15.59 142 PRO D N 1
ATOM 4624 C CA . PRO D 1 113 ? 33.825 1.834 29.413 1.00 22.15 142 PRO D CA 1
ATOM 4625 C C . PRO D 1 113 ? 33.799 2.949 30.446 1.00 22.39 142 PRO D C 1
ATOM 4626 O O . PRO D 1 113 ? 34.315 4.025 30.154 1.00 17.94 142 PRO D O 1
ATOM 4630 N N . TYR D 1 114 ? 33.209 2.716 31.616 1.00 15.55 143 TYR D N 1
ATOM 4631 C CA . TYR D 1 114 ? 33.175 3.786 32.618 1.00 21.39 143 TYR D CA 1
ATOM 4632 C C . TYR D 1 114 ? 34.493 3.913 33.383 1.00 20.21 143 TYR D C 1
ATOM 4633 O O . TYR D 1 114 ? 34.624 4.765 34.265 1.00 14.43 143 TYR D O 1
ATOM 4642 N N . LEU D 1 115 ? 35.478 3.087 33.041 1.00 16.70 144 LEU D N 1
ATOM 4643 C CA . LEU D 1 115 ? 36.760 3.139 33.734 1.00 18.95 144 LEU D CA 1
ATOM 4644 C C . LEU D 1 115 ? 37.829 3.895 32.953 1.00 12.87 144 LEU D C 1
ATOM 4645 O O . LEU D 1 115 ? 39.015 3.751 33.222 1.00 14.82 144 LEU D O 1
ATOM 4650 N N . GLU D 1 116 ? 37.406 4.696 31.971 1.00 15.77 145 GLU D N 1
ATOM 4651 C CA . GLU D 1 116 ? 38.359 5.397 31.121 1.00 16.19 145 GLU D CA 1
ATOM 4652 C C . GLU D 1 116 ? 39.194 6.484 31.824 1.00 11.61 145 GLU D C 1
ATOM 4653 O O . GLU D 1 116 ? 38.697 7.237 32.671 1.00 13.58 145 GLU D O 1
ATOM 4659 N N . GLY D 1 117 ? 40.473 6.549 31.453 1.00 10.55 146 GLY D N 1
ATOM 4660 C CA . GLY D 1 117 ? 41.341 7.658 31.816 1.00 13.67 146 GLY D CA 1
ATOM 4661 C C . GLY D 1 117 ? 41.744 8.352 30.530 1.00 18.03 146 GLY D C 1
ATOM 4662 O O . GLY D 1 117 ? 40.968 9.118 29.972 1.00 20.50 146 GLY D O 1
ATOM 4663 N N . PRO D 1 118 ? 42.960 8.075 30.041 1.00 18.31 147 PRO D N 1
ATOM 4664 C CA . PRO D 1 118 ? 43.307 8.533 28.693 1.00 21.11 147 PRO D CA 1
ATOM 4665 C C . PRO D 1 118 ? 42.312 7.948 27.692 1.00 23.83 147 PRO D C 1
ATOM 4666 O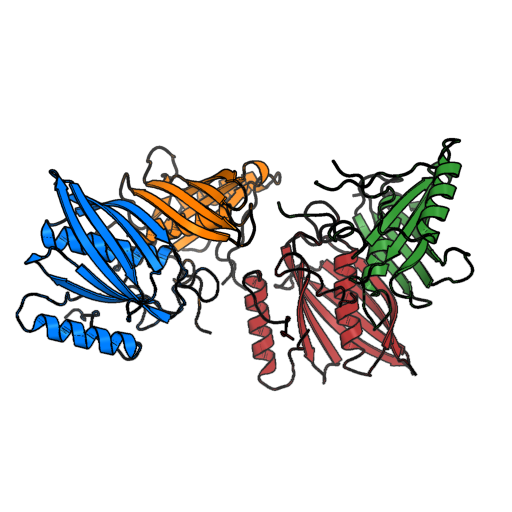 O . PRO D 1 118 ? 41.894 6.800 27.839 1.00 24.33 147 PRO D O 1
ATOM 4670 N N . PRO D 1 119 ? 41.919 8.732 26.679 1.00 21.04 148 PRO D N 1
ATOM 4671 C CA . PRO D 1 119 ? 40.923 8.230 25.731 1.00 22.20 148 PRO D CA 1
ATOM 4672 C C . PRO D 1 119 ? 41.288 6.838 25.242 1.00 21.91 148 PRO D C 1
ATOM 4673 O O . PRO D 1 119 ? 42.404 6.642 24.754 1.00 27.25 148 PRO D O 1
ATOM 4677 N N . GLY D 1 120 ? 40.370 5.885 25.385 1.00 20.80 149 GLY D N 1
ATOM 4678 C CA . GLY D 1 120 ? 40.589 4.539 24.891 1.00 21.14 149 GLY D CA 1
ATOM 4679 C C . GLY D 1 120 ? 41.313 3.607 25.851 1.00 19.39 149 GLY D C 1
ATOM 4680 O O . GLY D 1 120 ? 41.554 2.445 25.523 1.00 19.45 149 GLY D O 1
ATOM 4681 N N . PHE D 1 121 ? 41.672 4.106 27.029 1.00 20.18 150 PHE D N 1
ATOM 4682 C CA . PHE D 1 121 ? 42.457 3.305 27.964 1.00 19.11 150 PHE D CA 1
ATOM 4683 C C . PHE D 1 121 ? 41.915 3.340 29.383 1.00 17.92 150 PHE D C 1
ATOM 4684 O O . PHE D 1 121 ? 41.221 4.276 29.768 1.00 17.04 150 PHE D O 1
ATOM 4692 N N . ILE D 1 122 ? 42.221 2.295 30.145 1.00 16.41 151 ILE D N 1
ATOM 4693 C CA . ILE D 1 122 ? 41.807 2.213 31.541 1.00 13.66 151 ILE D CA 1
ATOM 4694 C C . ILE D 1 122 ? 42.565 3.225 32.408 1.00 12.03 151 ILE D C 1
ATOM 4695 O O . ILE D 1 122 ? 43.785 3.328 32.352 1.00 13.25 151 ILE D O 1
ATOM 4700 N N . HIS D 1 123 ? 41.807 3.973 33.198 1.00 10.40 152 HIS D N 1
ATOM 4701 C CA . HIS D 1 123 ? 42.331 4.977 34.115 1.00 8.61 152 HIS D CA 1
ATOM 4702 C C . HIS D 1 123 ? 43.363 4.333 35.028 1.00 17.58 152 HIS D C 1
ATOM 4703 O O . HIS D 1 123 ? 43.144 3.239 35.515 1.00 13.33 152 HIS D O 1
ATOM 4710 N N . GLY D 1 124 ? 44.489 5.007 35.251 1.00 15.17 153 GLY D N 1
ATOM 4711 C CA . GLY D 1 124 ? 45.515 4.487 36.134 1.00 17.07 153 GLY D CA 1
ATOM 4712 C C . GLY D 1 124 ? 44.970 4.194 37.510 1.00 14.37 153 GLY D C 1
ATOM 4713 O O . GLY D 1 124 ? 45.454 3.296 38.195 1.00 14.38 153 GLY D O 1
ATOM 4714 N N . GLY D 1 125 ? 43.948 4.945 37.919 1.00 12.01 154 GLY D N 1
ATOM 4715 C CA . GLY D 1 125 ? 43.332 4.741 39.216 1.00 13.95 154 GLY D CA 1
ATOM 4716 C C . GLY D 1 125 ? 42.514 3.466 39.266 1.00 12.51 154 GLY D C 1
ATOM 4717 O O . GLY D 1 125 ? 42.448 2.800 40.289 1.00 10.96 154 GLY D O 1
ATOM 4718 N N . ALA D 1 126 ? 41.868 3.141 38.152 1.00 9.60 155 ALA D N 1
ATOM 4719 C CA . ALA D 1 126 ? 41.094 1.912 38.042 1.00 10.28 155 ALA D CA 1
ATOM 4720 C C . ALA D 1 126 ? 42.032 0.711 38.102 1.00 10.89 155 ALA D C 1
ATOM 4721 O O . ALA D 1 126 ? 41.727 -0.300 38.735 1.00 10.38 155 ALA D O 1
ATOM 4723 N N . ILE D 1 127 ? 43.179 0.834 37.449 1.00 11.20 156 ILE D N 1
ATOM 4724 C CA . ILE D 1 127 ? 44.192 -0.206 37.492 1.00 10.58 156 ILE D CA 1
ATOM 4725 C C . ILE D 1 127 ? 44.711 -0.306 38.931 1.00 10.12 156 ILE D C 1
ATOM 4726 O O . ILE D 1 127 ? 44.774 -1.391 39.507 1.00 12.10 156 ILE D O 1
ATOM 4731 N N . ALA D 1 128 ? 45.019 0.834 39.539 1.00 7.03 157 ALA D N 1
ATOM 4732 C CA . ALA D 1 128 ? 45.465 0.799 40.937 1.00 7.39 157 ALA D CA 1
ATOM 4733 C C . ALA D 1 128 ? 44.435 0.155 41.855 1.00 10.44 157 ALA D C 1
ATOM 4734 O O . ALA D 1 128 ? 44.789 -0.521 42.826 1.00 10.14 157 ALA D O 1
ATOM 4736 N N . THR D 1 129 ? 43.163 0.411 41.588 1.00 10.57 158 THR D N 1
ATOM 4737 C CA . THR D 1 129 ? 42.091 -0.129 42.415 1.00 12.34 158 THR D CA 1
ATOM 4738 C C . THR D 1 129 ? 42.065 -1.656 42.358 1.00 9.91 158 THR D C 1
ATOM 4739 O O . THR D 1 129 ? 42.010 -2.321 43.392 1.00 10.17 158 THR D O 1
ATOM 4743 N N . MET D 1 130 ? 42.141 -2.209 41.159 1.00 11.75 159 MET D N 1
ATOM 4744 C CA . MET D 1 130 ? 42.157 -3.658 41.013 1.00 11.00 159 MET D CA 1
ATOM 4745 C C . MET D 1 130 ? 43.446 -4.311 41.520 1.00 10.36 159 MET D C 1
ATOM 4746 O O . MET D 1 130 ? 43.417 -5.419 42.079 1.00 9.52 159 MET D O 1
ATOM 4751 N N . ILE D 1 131 ? 44.570 -3.612 41.393 1.00 10.54 160 ILE D N 1
ATOM 4752 C CA . ILE D 1 131 ? 45.795 -4.098 42.013 1.00 9.62 160 ILE D CA 1
ATOM 4753 C C . ILE D 1 131 ? 45.638 -4.147 43.526 1.00 10.49 160 ILE D C 1
ATOM 4754 O O . ILE D 1 131 ? 45.875 -5.191 44.149 1.00 11.96 160 ILE D O 1
ATOM 4759 N N . ASP D 1 132 ? 45.207 -3.028 44.115 1.00 11.15 161 ASP D N 1
ATOM 4760 C CA . ASP D 1 132 ? 45.013 -2.959 45.569 1.00 9.41 161 ASP D CA 1
ATOM 4761 C C . ASP D 1 132 ? 44.046 -4.044 46.034 1.00 9.73 161 ASP D C 1
ATOM 4762 O O . ASP D 1 132 ? 44.240 -4.658 47.090 1.00 9.36 161 ASP D O 1
ATOM 4767 N N . ALA D 1 133 ? 42.992 -4.267 45.256 1.00 11.38 162 ALA D N 1
ATOM 4768 C CA . ALA D 1 133 ? 41.956 -5.226 45.639 1.00 14.21 162 ALA D CA 1
ATOM 4769 C C . ALA D 1 133 ? 42.557 -6.626 45.706 1.00 14.84 162 ALA D C 1
ATOM 4770 O O . ALA D 1 133 ? 42.304 -7.395 46.652 1.00 11.31 162 ALA D O 1
ATOM 4772 N N . THR D 1 134 ? 43.392 -6.927 44.718 1.00 14.98 163 THR D N 1
ATOM 4773 C CA . THR D 1 134 ? 44.014 -8.238 44.596 1.00 9.63 163 THR D CA 1
ATOM 4774 C C . THR D 1 134 ? 45.077 -8.465 45.674 1.00 9.17 163 THR D C 1
ATOM 4775 O O . THR D 1 134 ? 45.033 -9.461 46.389 1.00 12.46 163 THR D O 1
ATOM 4779 N N . VAL D 1 135 ? 46.044 -7.555 45.772 1.00 9.56 164 VAL D N 1
ATOM 4780 C CA . VAL D 1 135 ? 47.095 -7.727 46.778 1.00 10.86 164 VAL D CA 1
ATOM 4781 C C . VAL D 1 135 ? 46.563 -7.648 48.188 1.00 9.53 164 VAL D C 1
ATOM 4782 O O . VAL D 1 135 ? 47.048 -8.366 49.060 1.00 10.78 164 VAL D O 1
ATOM 4786 N N . GLY D 1 136 ? 45.556 -6.803 48.420 1.00 10.42 165 GLY D N 1
ATOM 4787 C CA . GLY D 1 136 ? 44.945 -6.716 49.740 1.00 12.24 165 GLY D CA 1
ATOM 4788 C C . GLY D 1 136 ? 44.164 -7.959 50.118 1.00 10.70 165 GLY D C 1
ATOM 4789 O O . GLY D 1 136 ? 44.211 -8.421 51.272 1.00 10.98 165 GLY D O 1
ATOM 4790 N N . MET D 1 137 ? 43.463 -8.523 49.142 1.00 11.68 166 MET D N 1
ATOM 4791 C CA . MET D 1 137 ? 42.761 -9.776 49.382 1.00 8.11 166 MET D CA 1
ATOM 4792 C C . MET D 1 137 ? 43.723 -10.943 49.622 1.00 11.28 166 MET D C 1
ATOM 4793 O O . MET D 1 137 ? 43.435 -11.829 50.423 1.00 11.97 166 MET D O 1
ATOM 4798 N N . CYS D 1 138 ? 44.858 -10.946 48.926 1.00 10.88 167 CYS D N 1
ATOM 4799 C CA . CYS D 1 138 ? 45.875 -11.970 49.136 1.00 8.44 167 CYS D CA 1
ATOM 4800 C C . CYS D 1 138 ? 46.366 -11.907 50.587 1.00 10.17 167 CYS D C 1
ATOM 4801 O O . CYS D 1 138 ? 46.397 -12.920 51.275 1.00 12.19 167 CYS D O 1
ATOM 4804 N N . ALA D 1 139 ? 46.743 -10.714 51.044 1.00 9.36 168 ALA D N 1
ATOM 4805 C CA . ALA D 1 139 ? 47.193 -10.562 52.428 1.00 8.08 168 ALA D CA 1
ATOM 4806 C C . ALA D 1 139 ? 46.096 -10.972 53.409 1.00 12.61 168 ALA D C 1
ATOM 4807 O O . ALA D 1 139 ? 46.365 -11.628 54.429 1.00 13.31 168 ALA D O 1
ATOM 4809 N N A MET D 1 140 ? 44.853 -10.596 53.111 0.70 12.94 169 MET D N 1
ATOM 4810 N N B MET D 1 140 ? 44.862 -10.589 53.103 0.30 13.42 169 MET D N 1
ATOM 4811 C CA A MET D 1 140 ? 43.743 -10.882 54.025 0.70 15.89 169 MET D CA 1
ATOM 4812 C CA B MET D 1 140 ? 43.742 -10.876 53.990 0.30 14.90 169 MET D CA 1
ATOM 4813 C C A MET D 1 140 ? 43.434 -12.381 54.126 0.70 11.68 169 MET D C 1
ATOM 4814 C C B MET D 1 140 ? 43.509 -12.379 54.123 0.30 12.64 169 MET D C 1
ATOM 4815 O O A MET D 1 140 ? 43.198 -12.912 55.223 0.70 12.01 169 MET D O 1
ATOM 4816 O O B MET D 1 140 ? 43.400 -12.907 55.233 0.30 12.86 169 MET D O 1
ATOM 4825 N N . MET D 1 141 ? 43.437 -13.066 52.988 1.00 13.09 170 MET D N 1
ATOM 4826 C CA . MET D 1 141 ? 43.209 -14.513 52.980 1.00 14.49 170 MET D CA 1
ATOM 4827 C C . MET D 1 141 ? 44.340 -15.243 53.703 1.00 18.02 170 MET D C 1
ATOM 4828 O O . MET D 1 141 ? 44.116 -16.264 54.355 1.00 19.04 170 MET D O 1
ATOM 4833 N N . ALA D 1 142 ? 45.552 -14.701 53.622 1.00 14.39 171 ALA D N 1
ATOM 4834 C CA . ALA D 1 142 ? 46.684 -15.320 54.296 1.00 16.20 171 ALA D CA 1
ATOM 4835 C C . ALA D 1 142 ? 46.689 -15.075 55.795 1.00 17.23 171 ALA D C 1
ATOM 4836 O O . ALA D 1 142 ? 46.962 -15.994 56.571 1.00 19.19 171 ALA D O 1
ATOM 4838 N N . GLY D 1 143 ? 46.395 -13.843 56.210 1.00 14.15 172 GLY D N 1
ATOM 4839 C CA . GLY D 1 143 ? 46.686 -13.434 57.576 1.00 16.48 172 GLY D CA 1
ATOM 4840 C C . GLY D 1 143 ? 45.625 -12.637 58.320 1.00 19.68 172 GLY D C 1
ATOM 4841 O O . GLY D 1 143 ? 45.831 -12.265 59.479 1.00 23.49 172 GLY D O 1
ATOM 4842 N N . GLY D 1 144 ? 44.497 -12.376 57.664 1.00 15.59 173 GLY D N 1
ATOM 4843 C CA . GLY D 1 144 ? 43.382 -11.687 58.295 1.00 13.25 173 GLY D CA 1
ATOM 4844 C C . GLY D 1 144 ? 43.270 -10.210 57.951 1.00 18.90 173 GLY D C 1
ATOM 4845 O O . GLY D 1 144 ? 43.907 -9.731 57.008 1.00 17.12 173 GLY D O 1
ATOM 4846 N N . ILE D 1 145 ? 42.447 -9.489 58.713 1.00 21.52 174 ILE D N 1
ATOM 4847 C CA . ILE D 1 145 ? 42.148 -8.091 58.414 1.00 19.46 174 ILE D CA 1
ATOM 4848 C C . ILE D 1 145 ? 43.398 -7.218 58.356 1.00 16.17 174 ILE D C 1
ATOM 4849 O O . ILE D 1 145 ? 44.175 -7.167 59.310 1.00 17.41 174 ILE D O 1
ATOM 4854 N N . VAL D 1 146 ? 43.566 -6.531 57.228 1.00 17.31 175 VAL D N 1
ATOM 4855 C CA . VAL D 1 146 ? 44.706 -5.642 57.011 1.00 19.19 175 VAL D CA 1
ATOM 4856 C C . VAL D 1 146 ? 44.268 -4.321 56.387 1.00 19.00 175 VAL D C 1
ATOM 4857 O O . VAL D 1 146 ? 43.159 -4.203 55.879 1.00 21.53 175 VAL D O 1
ATOM 4861 N N . MET D 1 147 ? 45.148 -3.325 56.432 1.00 18.81 176 MET D N 1
ATOM 4862 C CA . MET D 1 147 ? 44.915 -2.075 55.712 1.00 25.95 176 MET D CA 1
ATOM 4863 C C . MET D 1 147 ? 46.136 -1.711 54.879 1.00 17.10 176 MET D C 1
ATOM 4864 O O . MET D 1 147 ? 47.266 -1.945 55.294 1.00 20.47 176 MET D O 1
ATOM 4869 N N . THR D 1 148 ? 45.900 -1.160 53.693 1.00 17.60 177 THR D N 1
ATOM 4870 C CA . THR D 1 148 ? 46.996 -0.772 52.817 1.00 15.54 177 THR D CA 1
ATOM 4871 C C . THR D 1 148 ? 47.871 0.288 53.480 1.00 15.21 177 THR D C 1
ATOM 4872 O O . THR D 1 148 ? 47.366 1.266 54.041 1.00 17.52 177 THR D O 1
ATOM 4876 N N . ALA D 1 149 ? 49.185 0.085 53.426 1.00 11.77 178 ALA D N 1
ATOM 4877 C CA . ALA D 1 149 ? 50.134 1.089 53.905 1.00 13.51 178 ALA D CA 1
ATOM 4878 C C . ALA D 1 149 ? 50.947 1.675 52.754 1.00 14.89 178 ALA D C 1
ATOM 4879 O O . ALA D 1 149 ? 51.234 2.869 52.738 1.00 11.97 178 ALA D O 1
ATOM 4881 N N . ASN D 1 150 ? 51.338 0.831 51.804 1.00 15.42 179 ASN D N 1
ATOM 4882 C CA . ASN D 1 150 ? 52.050 1.306 50.626 1.00 12.44 179 ASN D CA 1
ATOM 4883 C C . ASN D 1 150 ? 51.614 0.569 49.395 1.00 11.24 179 ASN D C 1
ATOM 4884 O O . ASN D 1 150 ? 51.361 -0.638 49.431 1.00 12.98 179 ASN D O 1
ATOM 4889 N N . LEU D 1 151 ? 51.506 1.308 48.302 1.00 11.40 180 LEU D N 1
ATOM 4890 C CA . LEU D 1 151 ? 51.200 0.721 47.011 1.00 12.46 180 LEU D CA 1
ATOM 4891 C C . LEU D 1 151 ? 52.120 1.406 46.012 1.00 13.91 180 LEU D C 1
ATOM 4892 O O . LEU D 1 151 ? 52.059 2.617 45.852 1.00 15.14 180 LEU D O 1
ATOM 4897 N N . ASN D 1 152 ? 53.011 0.638 45.387 1.00 11.92 181 ASN D N 1
ATOM 4898 C CA . ASN D 1 152 ? 54.003 1.187 44.472 1.00 10.66 181 ASN D CA 1
ATOM 4899 C C . ASN D 1 152 ? 53.809 0.520 43.120 1.00 10.73 181 ASN D C 1
ATOM 4900 O O . ASN D 1 152 ? 54.107 -0.665 42.968 1.00 13.25 181 ASN D O 1
ATOM 4905 N N . ILE D 1 153 ? 53.324 1.274 42.138 1.00 10.61 182 ILE D N 1
ATOM 4906 C CA . ILE D 1 153 ? 52.900 0.687 40.874 1.00 10.24 182 ILE D CA 1
ATOM 4907 C C . ILE D 1 153 ? 53.760 1.203 39.735 1.00 10.09 182 ILE D C 1
ATOM 4908 O O . ILE D 1 153 ? 53.931 2.415 39.564 1.00 13.83 182 ILE D O 1
ATOM 4913 N N . ASN D 1 154 ? 54.338 0.275 38.979 1.00 11.03 183 ASN D N 1
ATOM 4914 C CA . ASN D 1 154 ? 55.007 0.645 37.748 1.00 14.76 183 ASN D CA 1
ATOM 4915 C C . ASN D 1 154 ? 54.135 0.304 36.564 1.00 15.91 183 ASN D C 1
ATOM 4916 O O . ASN D 1 154 ? 53.819 -0.858 36.335 1.00 12.85 183 ASN D O 1
ATOM 4921 N N . TYR D 1 155 ? 53.753 1.322 35.808 1.00 13.37 184 TYR D N 1
ATOM 4922 C CA . TYR D 1 155 ? 52.942 1.113 34.622 1.00 15.18 184 TYR D CA 1
ATOM 4923 C C . TYR D 1 155 ? 53.864 0.995 33.427 1.00 16.26 184 TYR D C 1
ATOM 4924 O O . TYR D 1 155 ? 54.536 1.963 33.052 1.00 23.88 184 TYR D O 1
ATOM 4933 N N . LYS D 1 156 ? 53.893 -0.184 32.822 1.00 14.58 185 LYS D N 1
ATOM 4934 C CA . LYS D 1 156 ? 54.796 -0.441 31.711 1.00 16.03 185 LYS D CA 1
ATOM 4935 C C . LYS D 1 156 ? 54.151 -0.113 30.367 1.00 16.55 185 LYS D C 1
ATOM 4936 O O . LYS D 1 156 ? 54.800 0.437 29.477 1.00 20.30 185 LYS D O 1
ATOM 4942 N N . ARG D 1 157 ? 52.877 -0.464 30.226 1.00 18.10 186 ARG D N 1
ATOM 4943 C CA . ARG D 1 157 ? 52.123 -0.191 29.000 1.00 17.47 186 ARG D CA 1
ATOM 4944 C C . ARG D 1 157 ? 50.681 0.118 29.380 1.00 20.26 186 ARG D C 1
ATOM 4945 O O . ARG D 1 157 ? 50.133 -0.502 30.291 1.00 15.66 186 ARG D O 1
ATOM 4953 N N . PRO D 1 158 ? 50.050 1.068 28.676 1.00 23.74 187 PRO D N 1
ATOM 4954 C CA . PRO D 1 158 ? 48.653 1.381 28.980 1.00 18.81 187 PRO D CA 1
ATOM 4955 C C . PRO D 1 158 ? 47.765 0.200 28.599 1.00 15.01 187 PRO D C 1
ATOM 4956 O O . PRO D 1 158 ? 48.096 -0.562 27.691 1.00 20.57 187 PRO D O 1
ATOM 4960 N N . ILE D 1 159 ? 46.640 0.058 29.287 1.00 18.16 188 ILE D N 1
ATOM 4961 C CA . ILE D 1 159 ? 45.744 -1.065 29.060 1.00 17.07 188 ILE D CA 1
ATOM 4962 C C . ILE D 1 159 ? 44.502 -0.587 28.338 1.00 12.87 188 ILE D C 1
ATOM 4963 O O . ILE D 1 159 ? 43.762 0.251 28.864 1.00 14.66 188 ILE D O 1
ATOM 4968 N N . PRO D 1 160 ? 44.256 -1.118 27.129 1.00 17.54 189 PRO D N 1
ATOM 4969 C CA . PRO D 1 160 ? 43.104 -0.652 26.353 1.00 22.61 189 PRO D CA 1
ATOM 4970 C C . PRO D 1 160 ? 41.788 -0.859 27.101 1.00 18.86 189 PRO D C 1
ATOM 4971 O O . PRO D 1 160 ? 41.611 -1.862 27.783 1.00 16.65 189 PRO D O 1
ATOM 4975 N N . LEU D 1 161 ? 40.894 0.110 26.988 1.00 16.27 190 LEU D N 1
ATOM 4976 C CA . LEU D 1 161 ? 39.560 0.016 27.557 1.00 16.88 190 LEU D CA 1
ATOM 4977 C C . LEU D 1 161 ? 38.831 -1.230 27.027 1.00 22.58 190 LEU D C 1
ATOM 4978 O O . LEU D 1 161 ? 38.944 -1.572 25.849 1.00 22.85 190 LEU D O 1
ATOM 4983 N N . CYS D 1 162 ? 38.114 -1.913 27.918 1.00 19.30 191 CYS D N 1
ATOM 4984 C CA . CYS D 1 162 ? 37.325 -3.102 27.590 1.00 20.08 191 CYS D CA 1
ATOM 4985 C C . CYS D 1 162 ? 38.151 -4.361 27.338 1.00 26.52 191 CYS D C 1
ATOM 4986 O O . CYS D 1 162 ? 37.628 -5.366 26.858 1.00 30.54 191 CYS D O 1
ATOM 4989 N N . SER D 1 163 ? 39.435 -4.320 27.661 1.00 20.70 192 SER D N 1
ATOM 4990 C CA . SER D 1 163 ? 40.253 -5.510 27.505 1.00 18.43 192 SER D CA 1
ATOM 4991 C C . SER D 1 163 ? 40.331 -6.291 28.815 1.00 12.28 192 SER D C 1
ATOM 4992 O O . SER D 1 163 ? 39.899 -5.815 29.864 1.00 17.49 192 SER D O 1
ATOM 4995 N N . VAL D 1 164 ? 40.876 -7.492 28.723 1.00 13.65 193 VAL D N 1
ATOM 4996 C CA . VAL D 1 164 ? 40.962 -8.377 29.874 1.00 13.75 193 VAL D CA 1
ATOM 4997 C C . VAL D 1 164 ? 42.407 -8.555 30.280 1.00 11.16 193 VAL D C 1
ATOM 4998 O O . VAL D 1 164 ? 43.273 -8.769 29.429 1.00 15.55 193 VAL D O 1
ATOM 5002 N N . VAL D 1 165 ? 42.675 -8.506 31.589 1.00 10.91 194 VAL D N 1
ATOM 5003 C CA . VAL D 1 165 ? 44.016 -8.752 32.079 1.00 13.20 194 VAL D CA 1
ATOM 5004 C C . VAL D 1 165 ? 44.007 -9.733 33.239 1.00 13.21 194 VAL D C 1
ATOM 5005 O O . VAL D 1 165 ? 42.964 -9.996 33.830 1.00 13.16 194 VAL D O 1
ATOM 5009 N N . MET D 1 166 ? 45.172 -10.296 33.509 1.00 11.39 195 MET D N 1
ATOM 5010 C CA . MET D 1 166 ? 45.359 -11.174 34.654 1.00 8.82 195 MET D CA 1
ATOM 5011 C C . MET D 1 166 ? 46.328 -10.530 35.634 1.00 13.89 195 MET D C 1
ATOM 5012 O O . MET D 1 166 ? 47.459 -10.170 35.287 1.00 11.61 195 MET D O 1
ATOM 5017 N N . ILE D 1 167 ? 45.883 -10.403 36.875 1.00 12.79 196 ILE D N 1
ATOM 5018 C CA . ILE D 1 167 ? 46.724 -9.848 37.927 1.00 12.86 196 ILE D CA 1
ATOM 5019 C C . ILE D 1 167 ? 47.158 -11.011 38.799 1.00 12.89 196 ILE D C 1
ATOM 5020 O O . ILE D 1 167 ? 46.323 -11.692 39.377 1.00 16.21 196 ILE D O 1
ATOM 5025 N N . ASN D 1 168 ? 48.457 -11.273 38.846 1.00 10.38 197 ASN D N 1
ATOM 5026 C CA . ASN D 1 168 ? 48.959 -12.399 39.621 1.00 11.81 197 ASN D CA 1
ATOM 5027 C C . ASN D 1 168 ? 49.749 -11.842 40.791 1.00 11.73 197 ASN D C 1
ATOM 5028 O O . ASN D 1 168 ? 50.764 -11.168 40.589 1.00 12.27 197 ASN D O 1
ATOM 5033 N N . SER D 1 169 ? 49.303 -12.137 42.005 1.00 11.63 198 SER D N 1
ATOM 5034 C CA . SER D 1 169 ? 49.933 -11.585 43.203 1.00 9.28 198 SER D CA 1
ATOM 5035 C C . SER D 1 169 ? 50.344 -12.704 44.132 1.00 10.61 198 SER D C 1
ATOM 5036 O O . SER D 1 169 ? 49.767 -13.803 44.110 1.00 11.96 198 SER D O 1
ATOM 5039 N N . GLN D 1 170 ? 51.340 -12.435 44.961 1.00 10.70 199 GLN D N 1
ATOM 5040 C CA . GLN D 1 170 ? 51.657 -13.379 46.016 1.00 9.74 199 GLN D CA 1
ATOM 5041 C C . GLN D 1 170 ? 52.307 -12.707 47.197 1.00 9.78 199 GLN D C 1
ATOM 5042 O O . GLN D 1 170 ? 52.996 -11.686 47.079 1.00 11.92 199 GLN D O 1
ATOM 5048 N N . LEU D 1 171 ? 52.070 -13.311 48.355 1.00 11.10 200 LEU D N 1
ATOM 5049 C CA . LEU D 1 171 ? 52.650 -12.859 49.603 1.00 12.09 200 LEU D CA 1
ATOM 5050 C C . LEU D 1 171 ? 54.107 -13.290 49.628 1.00 12.25 200 LEU D C 1
ATOM 5051 O O . LEU D 1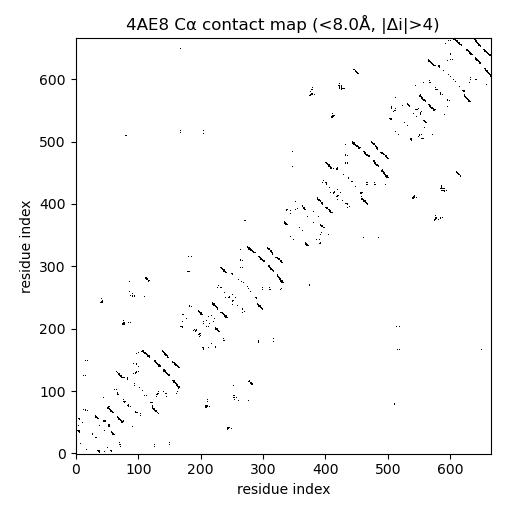 171 ? 54.407 -14.479 49.597 1.00 15.98 200 LEU D O 1
ATOM 5056 N N . ASP D 1 172 ? 55.008 -12.316 49.680 1.00 11.34 201 ASP D N 1
ATOM 5057 C CA . ASP D 1 172 ? 56.433 -12.593 49.561 1.00 11.87 201 ASP D CA 1
ATOM 5058 C C . ASP D 1 172 ? 57.052 -12.811 50.928 1.00 16.77 201 ASP D C 1
ATOM 5059 O O . ASP D 1 172 ? 57.912 -13.674 51.110 1.00 17.80 201 ASP D O 1
ATOM 5064 N N . LYS D 1 173 ? 56.623 -12.009 51.888 1.00 11.88 202 LYS D N 1
ATOM 5065 C CA . LYS D 1 173 ? 57.136 -12.167 53.241 1.00 12.52 202 LYS D CA 1
ATOM 5066 C C . LYS D 1 173 ? 56.245 -11.491 54.265 1.00 10.59 202 LYS D C 1
ATOM 5067 O O . LYS D 1 173 ? 55.443 -10.619 53.941 1.00 15.34 202 LYS D O 1
ATOM 5073 N N . VAL D 1 174 ? 56.397 -11.922 55.509 1.00 12.86 203 VAL D N 1
ATOM 5074 C CA . VAL D 1 174 ? 55.659 -11.349 56.618 1.00 15.44 203 VAL D CA 1
ATOM 5075 C C . VAL D 1 174 ? 56.648 -11.076 57.742 1.00 15.04 203 VAL D C 1
ATOM 5076 O O . VAL D 1 174 ? 57.428 -11.958 58.119 1.00 15.63 203 VAL D O 1
ATOM 5080 N N . GLU D 1 175 ? 56.635 -9.844 58.244 1.00 16.63 204 GLU D N 1
ATOM 5081 C CA . GLU D 1 175 ? 57.446 -9.475 59.397 1.00 18.45 204 GLU D CA 1
ATOM 5082 C C . GLU D 1 175 ? 56.541 -8.826 60.432 1.00 19.34 204 GLU D C 1
ATOM 5083 O O . GLU D 1 175 ? 56.161 -7.667 60.287 1.00 20.46 204 GLU D O 1
ATOM 5089 N N . GLY D 1 176 ? 56.200 -9.569 61.482 1.00 19.77 205 GLY D N 1
ATOM 5090 C CA . GLY D 1 176 ? 55.269 -9.071 62.477 1.00 23.46 205 GLY D CA 1
ATOM 5091 C C . GLY D 1 176 ? 53.905 -8.761 61.890 1.00 22.92 205 GLY D C 1
ATOM 5092 O O . GLY D 1 176 ? 53.227 -9.648 61.368 1.00 22.28 205 GLY D O 1
ATOM 5093 N N . ARG D 1 177 ? 53.499 -7.497 61.960 1.00 22.81 206 ARG D N 1
ATOM 5094 C CA . ARG D 1 177 ? 52.209 -7.089 61.405 1.00 20.46 206 ARG D CA 1
ATOM 5095 C C . ARG D 1 177 ? 52.325 -6.654 59.950 1.00 13.59 206 ARG D C 1
ATOM 5096 O O . ARG D 1 177 ? 51.347 -6.218 59.350 1.00 18.18 206 ARG D O 1
ATOM 5104 N N . LYS D 1 178 ? 53.530 -6.747 59.395 1.00 14.26 207 LYS D N 1
ATOM 5105 C CA . LYS D 1 178 ? 53.761 -6.290 58.022 1.00 13.89 207 LYS D CA 1
ATOM 5106 C C . LYS D 1 178 ? 53.636 -7.426 57.021 1.00 11.38 207 LYS D C 1
ATOM 5107 O O . LYS D 1 178 ? 54.323 -8.434 57.147 1.00 15.39 207 LYS D O 1
ATOM 5113 N N . PHE D 1 179 ? 52.819 -7.214 55.991 1.00 13.87 208 PHE D N 1
ATOM 5114 C CA . PHE D 1 179 ? 52.614 -8.190 54.921 1.00 15.75 208 PHE D CA 1
ATOM 5115 C C . PHE D 1 179 ? 53.073 -7.585 53.606 1.00 12.22 208 PHE D C 1
ATOM 5116 O O . PHE D 1 179 ? 52.527 -6.583 53.147 1.00 15.27 208 PHE D O 1
ATOM 5124 N N . PHE D 1 180 ? 54.105 -8.179 53.011 1.00 9.95 209 PHE D N 1
ATOM 5125 C CA . PHE D 1 180 ? 54.647 -7.663 51.759 1.00 10.41 209 PHE D CA 1
ATOM 5126 C C . PHE D 1 180 ? 54.108 -8.466 50.598 1.00 13.26 209 PHE D C 1
ATOM 5127 O O . PHE D 1 180 ? 54.282 -9.683 50.555 1.00 12.44 209 PHE D O 1
ATOM 5135 N N . VAL D 1 181 ? 53.461 -7.799 49.648 1.00 8.48 210 VAL D N 1
ATOM 5136 C CA . VAL D 1 181 ? 52.791 -8.527 48.567 1.00 10.76 210 VAL D CA 1
ATOM 5137 C C . VAL D 1 181 ? 53.167 -7.866 47.265 1.00 12.82 210 VAL D C 1
ATOM 5138 O O . VAL D 1 181 ? 53.141 -6.647 47.163 1.00 15.38 210 VAL D O 1
ATOM 5142 N N . SER D 1 182 ? 53.565 -8.666 46.283 1.00 9.54 211 SER D N 1
ATOM 5143 C CA . SER D 1 182 ? 53.855 -8.120 44.969 1.00 8.40 211 SER D CA 1
ATOM 5144 C C . SER D 1 182 ? 52.991 -8.737 43.900 1.00 10.91 211 SER D C 1
ATOM 5145 O O . SER D 1 182 ? 52.379 -9.786 44.101 1.00 11.24 211 SER D O 1
ATOM 5148 N N . CYS D 1 183 ? 52.913 -8.072 42.756 1.00 9.00 212 CYS D N 1
ATOM 5149 C CA . CYS D 1 183 ? 52.109 -8.621 41.687 1.00 12.26 212 CYS D CA 1
ATOM 5150 C C . CYS D 1 183 ? 52.528 -8.095 40.335 1.00 13.00 212 CYS D C 1
ATOM 5151 O O . CYS D 1 183 ? 53.366 -7.202 40.213 1.00 14.17 212 CYS D O 1
ATOM 5154 N N . ASN D 1 184 ? 51.962 -8.697 39.306 1.00 11.34 213 ASN D N 1
ATOM 5155 C CA . ASN D 1 184 ? 52.064 -8.123 37.981 1.00 10.80 213 ASN D CA 1
ATOM 5156 C C . ASN D 1 184 ? 50.728 -8.205 37.284 1.00 13.24 213 ASN D C 1
ATOM 5157 O O . ASN D 1 184 ? 49.815 -8.902 37.739 1.00 12.35 213 ASN D O 1
ATOM 5162 N N . VAL D 1 185 ? 50.611 -7.464 36.191 1.00 13.80 214 VAL D N 1
ATOM 5163 C CA . VAL D 1 185 ? 49.384 -7.377 35.425 1.00 14.07 214 VAL D CA 1
ATOM 5164 C C . VAL D 1 185 ? 49.762 -7.682 33.993 1.00 11.08 214 VAL D C 1
ATOM 5165 O O . VAL D 1 185 ? 50.601 -6.999 33.404 1.00 12.95 214 VAL D O 1
ATOM 5169 N N . GLN D 1 186 ? 49.162 -8.736 33.450 1.00 11.87 215 GLN D N 1
ATOM 5170 C CA . GLN D 1 186 ? 49.500 -9.193 32.113 1.00 17.12 215 GLN D CA 1
ATOM 5171 C C . GLN D 1 186 ? 48.277 -9.458 31.258 1.00 14.88 215 GLN D C 1
ATOM 5172 O O . GLN D 1 186 ? 47.163 -9.624 31.749 1.00 12.90 215 GLN D O 1
ATOM 5178 N N . SER D 1 187 ? 48.504 -9.508 29.956 1.00 16.30 216 SER D N 1
ATOM 5179 C CA . SER D 1 187 ? 47.494 -10.006 29.038 1.00 18.61 216 SER D CA 1
ATOM 5180 C C . SER D 1 187 ? 47.104 -11.451 29.375 1.00 16.89 216 SER D C 1
ATOM 5181 O O . SER D 1 187 ? 47.834 -12.172 30.060 1.00 17.81 216 SER D O 1
ATOM 5184 N N . VAL D 1 188 ? 45.944 -11.870 28.885 1.00 15.90 217 VAL D N 1
ATOM 5185 C CA . VAL D 1 188 ? 45.456 -13.228 29.106 1.00 16.48 217 VAL D CA 1
ATOM 5186 C C . VAL D 1 188 ? 46.463 -14.279 28.636 1.00 15.75 217 VAL D C 1
ATOM 5187 O O . VAL D 1 188 ? 46.639 -15.316 29.283 1.00 22.25 217 VAL D O 1
ATOM 5191 N N . ASP D 1 189 ? 47.128 -14.006 27.521 1.00 17.85 218 ASP D N 1
ATOM 5192 C CA . ASP D 1 189 ? 48.082 -14.964 26.964 1.00 22.15 218 ASP D CA 1
ATOM 5193 C C . ASP D 1 189 ? 49.459 -14.791 27.590 1.00 23.50 218 ASP D C 1
ATOM 5194 O O . ASP D 1 189 ? 50.409 -15.485 27.233 1.00 24.28 218 ASP D O 1
ATOM 5199 N N . GLU D 1 190 ? 49.549 -13.850 28.524 1.00 23.23 219 GLU D N 1
ATOM 5200 C CA . GLU D 1 190 ? 50.769 -13.609 29.285 1.00 23.87 219 GLU D CA 1
ATOM 5201 C C . GLU D 1 190 ? 51.979 -13.190 28.441 1.00 24.23 219 GLU D C 1
ATOM 5202 O O . GLU D 1 190 ? 53.116 -13.291 28.893 1.00 26.90 219 GLU D O 1
ATOM 5208 N N . LYS D 1 191 ? 51.731 -12.684 27.235 1.00 21.89 220 LYS D N 1
ATOM 5209 C CA . LYS D 1 191 ? 52.807 -12.189 26.381 1.00 21.52 220 LYS D CA 1
ATOM 5210 C C . LYS D 1 191 ? 53.042 -10.688 26.521 1.00 19.99 220 LYS D C 1
ATOM 5211 O O . LYS D 1 191 ? 54.075 -10.173 26.088 1.00 24.67 220 LYS D O 1
ATOM 5217 N N . THR D 1 192 ? 52.082 -9.983 27.109 1.00 18.29 221 THR D N 1
ATOM 5218 C CA . THR D 1 192 ? 52.224 -8.545 27.301 1.00 17.84 221 THR D CA 1
ATOM 5219 C C . THR D 1 192 ? 52.220 -8.232 28.788 1.00 18.74 221 THR D C 1
ATOM 5220 O O . THR D 1 192 ? 51.329 -8.658 29.509 1.00 17.95 221 THR D O 1
ATOM 5224 N N . LEU D 1 193 ? 53.234 -7.493 29.227 1.00 15.55 222 LEU D N 1
ATOM 5225 C CA . LEU D 1 193 ? 53.330 -7.034 30.607 1.00 14.85 222 LEU D CA 1
ATOM 5226 C C . LEU D 1 193 ? 52.843 -5.600 30.695 1.00 15.65 222 LEU D C 1
ATOM 5227 O O . LEU D 1 193 ? 53.468 -4.694 30.139 1.00 19.12 222 LEU D O 1
ATOM 5232 N N . TYR D 1 194 ? 51.719 -5.393 31.376 1.00 12.50 223 TYR D N 1
ATOM 5233 C CA . TYR D 1 194 ? 51.141 -4.062 31.518 1.00 13.58 223 TYR D CA 1
ATOM 5234 C C . TYR D 1 194 ? 51.642 -3.293 32.728 1.00 11.72 223 TYR D C 1
ATOM 5235 O O . TYR D 1 194 ? 51.900 -2.095 32.631 1.00 15.16 223 TYR D O 1
ATOM 5244 N N . SER D 1 195 ? 51.768 -3.968 33.873 1.00 10.40 224 SER D N 1
ATOM 5245 C CA . SER D 1 195 ? 52.099 -3.282 35.107 1.00 9.98 224 SER D CA 1
ATOM 5246 C C . SER D 1 195 ? 52.756 -4.251 36.072 1.00 11.09 224 SER D C 1
ATOM 5247 O O . SER D 1 195 ? 52.544 -5.464 35.986 1.00 13.48 224 SER D O 1
ATOM 5250 N N . GLU D 1 196 ? 53.548 -3.705 36.988 1.00 11.17 225 GLU D N 1
ATOM 5251 C CA . GLU D 1 196 ? 54.059 -4.472 38.129 1.00 11.90 225 GLU D CA 1
ATOM 5252 C C . GLU D 1 196 ? 53.882 -3.616 39.362 1.00 13.62 225 GLU D C 1
ATOM 5253 O O . GLU D 1 196 ? 53.878 -2.386 39.272 1.00 16.53 225 GLU D O 1
ATOM 5259 N N . ALA D 1 197 ? 53.760 -4.240 40.532 1.00 11.52 226 ALA D N 1
ATOM 5260 C CA . ALA D 1 197 ? 53.599 -3.450 41.729 1.00 9.92 226 ALA D CA 1
ATOM 5261 C C . ALA D 1 197 ? 54.136 -4.187 42.925 1.00 10.75 226 ALA D C 1
ATOM 5262 O O . ALA D 1 197 ? 54.234 -5.412 42.911 1.00 12.16 226 ALA D O 1
ATOM 5264 N N . THR D 1 198 ? 54.495 -3.421 43.947 1.00 10.22 227 THR D N 1
ATOM 5265 C CA . THR D 1 198 ? 54.739 -3.974 45.268 1.00 9.73 227 THR D CA 1
ATOM 5266 C C . THR D 1 198 ? 53.802 -3.273 46.245 1.00 13.97 227 THR D C 1
ATOM 5267 O O . THR D 1 198 ? 53.329 -2.179 45.968 1.00 13.93 227 THR D O 1
ATOM 5271 N N . SER D 1 199 ? 53.536 -3.897 47.392 1.00 13.88 228 SER D N 1
ATOM 5272 C CA . SER D 1 199 ? 52.632 -3.307 48.367 1.00 9.08 228 SER D CA 1
ATOM 5273 C C . SER D 1 199 ? 53.028 -3.754 49.761 1.00 9.23 228 SER D C 1
ATOM 5274 O O . SER D 1 199 ? 53.699 -4.769 49.934 1.00 14.54 228 SER D O 1
ATOM 5277 N N . LEU D 1 200 ? 52.605 -2.975 50.745 1.00 11.01 229 LEU D N 1
ATOM 5278 C CA . LEU D 1 200 ? 52.799 -3.330 52.138 1.00 8.42 229 LEU D CA 1
ATOM 5279 C C . LEU D 1 200 ? 51.441 -3.201 52.794 1.00 10.90 229 LEU D C 1
ATOM 5280 O O . LEU D 1 200 ? 50.771 -2.182 52.652 1.00 13.52 229 LEU D O 1
ATOM 5285 N N . PHE D 1 201 ? 51.028 -4.242 53.509 1.00 15.31 230 PHE D N 1
ATOM 5286 C CA . PHE D 1 201 ? 49.779 -4.195 54.241 1.00 10.93 230 PHE D CA 1
ATOM 5287 C C . PHE D 1 201 ? 50.126 -4.365 55.701 1.00 13.19 230 PHE D C 1
ATOM 5288 O O . PHE D 1 201 ? 51.116 -5.013 56.026 1.00 16.57 230 PHE D O 1
ATOM 5296 N N . ILE D 1 202 ? 49.336 -3.734 56.565 1.00 14.39 231 ILE D N 1
ATOM 5297 C CA . ILE D 1 202 ? 49.536 -3.824 58.004 1.00 14.91 231 ILE D CA 1
ATOM 5298 C C . ILE D 1 202 ? 48.330 -4.502 58.643 1.00 22.35 231 ILE D C 1
ATOM 5299 O O . ILE D 1 202 ? 47.193 -4.068 58.463 1.00 19.65 231 ILE D O 1
ATOM 5304 N N . LYS D 1 203 ? 48.578 -5.564 59.402 1.00 25.98 232 LYS D N 1
ATOM 5305 C CA . LYS D 1 203 ? 47.496 -6.289 60.049 1.00 23.49 232 LYS D CA 1
ATOM 5306 C C . LYS D 1 203 ? 46.920 -5.476 61.204 1.00 24.68 232 LYS D C 1
ATOM 5307 O O . LYS D 1 203 ? 47.663 -4.996 62.066 1.00 26.12 232 LYS D O 1
ATOM 5313 N N . LEU D 1 204 ? 45.598 -5.315 61.206 1.00 24.41 233 LEU D N 1
ATOM 5314 C CA . LEU D 1 204 ? 44.915 -4.572 62.261 1.00 32.36 233 LEU D CA 1
ATOM 5315 C C . LEU D 1 204 ? 44.902 -5.335 63.579 1.00 33.16 233 LEU D C 1
ATOM 5316 O O . LEU D 1 204 ? 44.664 -6.542 63.608 1.00 33.77 233 LEU D O 1
ATOM 5321 N N . ASN D 1 205 ? 45.151 -4.617 64.667 1.00 27.81 234 ASN D N 1
ATOM 5322 C CA . ASN D 1 205 ? 45.066 -5.192 66.001 1.00 31.03 234 ASN D CA 1
ATOM 5323 C C . ASN D 1 205 ? 43.620 -5.221 66.493 1.00 34.71 234 ASN D C 1
ATOM 5324 O O . ASN D 1 205 ? 42.918 -6.223 66.337 1.00 39.09 234 ASN D O 1
#

CATH classification: 3.10.129.10

Sequence (666 aa):
ILKDCSVPNPSWNKDLRLLFDQFMKKCEDGSSWKRLPSYKQAQLFTRSSFDDGLGFEYVMFYNDIEKRRMVCLFQGGPYLEGPPGFIHGGAIATMIDATVGMCAMMAGGIVMTANLNINYKRPIPLCSVVMINSQLDKVEGRKFFVSCNVQSVDEKTLYSEATSLFIKLNLKDCSVPNPSWNKDLRLLFDQFMKKCEDGSWKRLPSYKSQAQLFTRSSFDDGLGFEYVMFYNDIEKRMVCLFQGGPYLEGPPGFIHGGAIATMIDATVGMCAMMMAGGIVMTANLNINYKRPIPLCSVVMMINSQLDKVEGRKFFVSCNNVQSVDEKTLYSEATSLFIKLLKDCSVPNPSWNKDLRLLFDQFMKKCEDGSWKRLPSYKRTSQAQLFTRSSFDDGLGFEYVMFYNDIEKRMVCLFQGGPYLEGPPGFIHGGAIATMIDATVGMCAMMMAGGIVMTANLNINYKRPIPLCSVVMINSQLDKVEGRKFFVSCNVQSVDEKTLYSEATSLFIKLLKDCSSVPNPSWNKDLRLLFDQFMKKCEDGSWKRLPSYQAQLFTRSSFDDGLGFEYVMFYNDIEKRMVCLFQGGPYLEGPPGFIHGGAIATMIDATVGMCAMMMAGGIVMTANLNINYKRPIPLCSVVMINSQLDKVEGRKFFVSCNVQSVDEKTLYSEATSLFIKLN

Nearest PDB structures (foldseek):
  4ae8-assembly1_A  TM=1.006E+00  e=2.630E-34  Homo sapiens
  4ae8-assembly2_D  TM=1.006E+00  e=1.803E-32  Homo sapiens
  4gah-assembly1_A  TM=1.004E+00  e=2.551E-31  Homo sapiens
  4ae8-assembly1_B  TM=1.002E+00  e=3.224E-30  Homo sapiens
  4gah-assembly1_B  TM=9.986E-01  e=3.411E-30  Homo sapiens

InterPro domains:
  IPR006683 Thioesterase domain [PF03061] (149-221)
  IPR029069 HotDog domain superfamily [SSF54637] (45-231)
  IPR052365 THEM4/THEM5 acyl-CoA thioesterase [PTHR12418] (1-238)

Secondary structure (DSSP, 8-state):
-PPB-SS--TT--HHHHHHHHHHHHHTTTSSEEEEP-B----BGGG-S-TTTSEEEEEEEETTTTEEEEEEEE-GGGBSSTTBB-HHHHHHHHHHHHHHHHHHHHS-EEEEEEEEEE-S--BTT-EEEEEEEEEEEETTEEEEEEEEEETTS--EEEEEEEEEEE--/--BSSS--TT--HHHHHHHHHHHHHGGGTSSEEEP-B-----BGGG-SPTTTSEEEEEEEETTTTEEEEEEEE-GGGBSSTTBB-HHHHHHHHHHHHHHHHHHHHSSEEEEEEEEEE-SPPBTT-EEEEEEEEEEEETTEEEEEEEEEETTS--EEEEEEEEEEE-/-EESSS--TT--HHHHHHHHHHHHHHTTTS-EEEP-EE------BGGG-S-TTTSEEEEEEEETTTTEEEEEEEE-GGGBSSTTBB-HHHHHHHHHHHHHHHHHHHHSS-EEEEEEEEE-SPPBTT-EEEEEEEEEEEETTEEEEEEEEEETTS--EEEEEEEEEE--/----SS--TT--HHHHHHHHHHHHHTTTSSSEEEP-----BGGG-S-TTTSEEEEEEEETTTTEEEEEEEE-GGGBSSTTBB-HHHHHHHHHHHHHHHHHHHHS-EEEEEEEEEE-S--BTT-EEEEEEEEEEEETTEEEEEEEEEETTS--EEEEEEEEEEE--

B-factor: mean 20.81, std 10.7, range [5.91, 81.29]

Radius of gyration: 29.46 Å; Cα contacts (8 Å, |Δi|>4): 1686; chains: 4; bounding box: 69×85×80 Å

Organism: Homo sapiens (NCBI:txid9606)

GO terms:
  GO:0052816 long-chain fatty acyl-CoA hydrolase activity (F, IDA)
  GO:0005739 mitochondrion (C, IDA)
  GO:0005829 cytosol (C, IDA)
  GO:0006631 fatty acid metabolic process (P, IDA)
  GO:0005737 cytoplasm (C, EXP)
  GO:0005739 mitochondrion (C, EXP)
  GO:0005758 mitochondrial intermembrane space (C, EXP)
  GO:0005886 plasma membrane (C, EXP)
  GO:0005739 mitochondrion (C, HTP)
  GO:0005759 mitochondrial matrix (C, TAS)
  GO:0005829 cytosol (C, TAS)
  GO:0005886 plasma membrane (C, TAS)
  GO:0005515 protein binding (F, IPI)
  GO:1902108 regulation of mitochondrial membrane permeability involved in apoptotic process (P, IMP)
  GO:0051898 negative regulation of phosphatidylinositol 3-kinase/protein kinase B signal transduction (P, IMP)

Solvent-accessible surface area: 28990 Å² total; per-residue (Å²): 226,122,123,30,10,0,42,46,17,135,32,11,57,139,57,0,82,98,11,18,83,104,10,82,130,75,28,130,118,58,53,23,134,51,18,64,17,102,89,196,49,53,64,0,3,7,16,19,110,80,12,33,0,6,6,9,0,6,0,9,4,72,155,81,73,56,0,5,0,0,2,8,0,2,18,49,0,26,16,47,51,38,69,6,10,10,0,0,8,0,0,0,0,10,15,0,1,11,63,0,0,70,70,36,16,28,124,20,46,21,22,30,0,42,0,61,26,104,122,67,1,53,30,56,33,8,1,14,1,45,0,44,20,80,102,72,90,71,138,93,12,52,1,32,11,40,1,32,15,40,89,101,178,43,45,27,1,65,6,78,6,31,5,43,85,84,177,110,90,32,9,1,56,53,21,130,31,10,51,177,60,0,95,102,8,16,94,91,6,78,151,79,28,148,120,61,50,22,130,52,22,58,17,54,63,171,102,38,47,62,0,2,11,14,21,105,66,14,57,1,6,7,8,0,6,0,9,6,65,160,90,60,52,0,1,0,0,2,9,0,1,32,52,0,27,18,42,120,37,66,6,12,10,0,0,8,0,0,0,0,13,16,0,0,16,66,1,0,74,54,16,1,20,60,17,48,33,23,31,0,44,0,63,24,101,119,62,1,56,33,60,23,15,1,28,2,35,0,62,31,74,102,71,87,72,173,96,10,52,2,23,5,49,1,36,16,35,95,113,180,43,47,26,0,62,6,76,5,36,3,54,62,132,154,65,30,9,1,56,52,18,131,36,9,54,166,50,0,93,103,10,15,87,87,21,76,148,91,26,147,120,62,51,21,142,51,27,59,18,130,39,218,117,96,51,41,42,69,0,2,12,14,19,103,65,14,61,0,6,7,8,0,6,0,11,6,79,162,90,69,51,0,6,0,0,2,10,0,3,20,59,0,27,19,49,123,36,62,6,14,12,0,0,8,0,0,0,0,15,14,0,0,18,63,1,0,68,77,34,10,30,153,29,48,31,19,29,1,44,0,62,28,101,118,63,2,58,34,60,19,17,0,22,2,46,0,60,29,74,102,71,82,72,129,92,14,50,2,24,9,37,1,31,15,48,97,111,182,43,44,26,0,68,5,76,5,36,3,31,88,141,193,127,29,38,1,44,46,12,82,13,10,55,74,19,0,52,46,11,18,86,105,11,79,133,77,28,128,121,58,36,21,135,50,19,65,18,132,193,55,70,64,0,3,26,15,35,109,78,10,38,0,6,8,10,0,6,0,10,5,70,152,92,73,56,0,2,0,0,2,8,0,2,20,47,0,25,16,76,119,38,69,5,9,12,0,0,9,0,0,0,0,11,16,0,1,12,65,0,0,60,71,34,17,28,114,22,52,26,22,30,0,38,0,57,18,89,120,69,1,52,29,56,30,7,1,8,2,40,0,41,30,80,97,69,86,73,149,94,13,52,1,23,11,43,1,32,16,20,65,99,177,45,46,27,1,66,4,76,6,35,4,58,84,81,177